Protein AF-0000000076593984 (afdb_homodimer)

Solvent-accessible surface area (backbone atoms only — not comparable to full-atom values): 38202 Å² total; per-residue (Å²): 115,78,57,48,84,69,47,50,70,68,59,48,50,52,48,49,23,28,34,45,28,60,32,57,23,30,45,79,51,40,53,51,47,45,52,46,31,72,72,58,31,49,60,55,39,48,52,32,52,76,66,70,64,46,56,69,68,34,42,48,38,25,59,41,23,57,89,76,55,51,16,61,59,53,50,51,53,29,53,76,67,64,29,46,78,45,33,80,62,38,84,51,34,44,58,80,31,41,48,50,28,47,54,34,36,75,72,65,40,82,89,31,33,37,78,65,30,33,38,37,32,47,73,52,54,56,26,66,51,40,70,44,23,35,16,40,37,26,27,53,86,44,52,73,67,37,27,52,51,26,18,48,41,19,20,49,38,14,64,72,66,27,17,37,30,28,51,45,37,55,32,17,14,37,25,18,48,50,18,7,49,74,51,72,23,39,32,38,32,47,37,40,20,4,73,78,48,60,64,48,67,91,38,41,66,56,52,50,53,35,18,71,61,9,28,30,31,9,60,37,51,75,74,38,69,73,39,70,61,37,46,60,56,41,28,48,55,43,28,39,36,14,62,29,36,37,35,49,26,17,28,78,81,38,69,34,45,52,24,44,52,45,16,46,74,63,70,30,55,28,32,19,23,57,26,42,67,88,39,68,46,22,46,23,25,49,48,33,36,56,74,62,64,18,46,61,39,76,52,57,68,54,54,52,47,72,70,47,62,93,79,62,75,72,73,79,68,74,71,66,82,77,51,88,62,71,78,43,53,69,66,52,44,41,48,50,37,52,28,69,75,40,80,52,38,44,59,67,53,47,10,46,71,48,24,38,33,51,70,55,41,63,59,43,49,58,53,36,32,74,71,54,48,31,45,80,53,99,72,24,38,21,51,48,131,116,78,58,49,83,69,46,49,70,66,59,48,52,53,49,48,22,30,33,45,28,60,31,57,24,29,43,80,50,39,54,50,46,47,52,46,30,72,73,58,33,50,61,54,38,48,52,30,50,77,66,70,64,47,55,68,68,34,41,48,36,24,59,40,24,59,87,77,54,51,16,60,60,52,50,52,53,29,53,75,68,64,31,46,80,46,32,80,62,39,84,51,33,44,59,80,31,41,46,52,28,46,53,34,35,74,72,64,39,82,87,32,34,38,78,65,30,33,37,37,32,46,74,52,56,54,25,67,52,38,70,44,22,34,17,41,37,27,27,53,85,44,52,75,67,38,28,51,53,25,19,50,40,18,21,49,38,14,64,72,65,26,17,36,30,28,50,45,37,54,33,18,14,37,25,19,48,51,16,8,50,73,51,71,23,38,34,38,31,47,37,40,20,4,72,79,49,60,64,46,69,92,35,41,66,58,53,50,52,34,18,69,60,10,28,31,31,10,59,37,52,74,73,38,67,71,40,70,63,37,45,60,56,40,29,50,55,42,29,39,35,13,63,30,36,38,34,50,25,15,29,77,81,36,68,35,46,52,23,44,50,44,17,46,75,63,70,29,54,28,32,19,22,58,28,42,68,87,38,68,45,23,46,23,25,49,49,32,37,58,73,62,64,21,47,62,40,76,50,58,68,55,52,52,47,71,69,46,61,91,80,62,76,71,72,80,66,75,70,67,82,77,51,88,62,70,77,44,54,69,66,51,45,41,48,49,37,52,27,70,76,38,80,53,38,44,60,68,56,47,9,47,72,47,24,37,34,50,71,54,41,63,58,43,48,60,53,36,32,75,72,56,49,32,46,80,54,97,74,25,38,21,51,48,131

InterPro domains:
  IPR003488 DNA recombination-mediator protein A [PTHR43022] (57-384)
  IPR036388 Winged helix-like DNA-binding domain superfamily [G3DSA:1.10.10.10] (310-383)
  IPR041614 DprA, winged helix domain [PF17782] (322-380)
  IPR057666 Smf/DprA, SLOG domain [PF02481] (86-307)
  IPR057666 Smf/DprA, SLOG domain [TIGR00732] (78-306)

Sequence (770 aa):
MTRWTVMGEKAKRELLAARAFLAAVAEPPAPALAGFVAERGPCRAVGLIQREKAPPDVAAEVEARRWHVSGEQLLAAAESAGVRLVVPEDPEWPRGAFDGLSGARSIDLPGMAEPIALWVRGKAVLSEAAEQAVAVVGARAASGYGEHVAAEFGHELATAGFTVVSGAAYGIDGAAHRGALAAGGLTVAFLACGVDVDYPAGHGRLLRVIADQGVVVSEYPLGTPPRKHRFLVRNRLIASVGQATVVVEASARSGAANTANTADALGRPVLAVPGPVTSKNSVGCHGMVRSGQAVLVTRTQEVLEALSPLGALPAVEIPAQHRRTDGLHPDARRLHDALTGTDCASADELARDSGLPLGKVRALLPELELAGFVTRSEGGWSATEMTRWTVMGEKAKRELLAARAFLAAVAEPPAPALAGFVAERGPCRAVGLIQREKAPPDVAAEVEARRWHVSGEQLLAAAESAGVRLVVPEDPEWPRGAFDGLSGARSIDLPGMAEPIALWVRGKAVLSEAAEQAVAVVGARAASGYGEHVAAEFGHELATAGFTVVSGAAYGIDGAAHRGALAAGGLTVAFLACGVDVDYPAGHGRLLRVIADQGVVVSEYPLGTPPRKHRFLVRNRLIASVGQATVVVEASARSGAANTANTADALGRPVLAVPGPVTSKNSVGCHGMVRSGQAVLVTRTQEVLEALSPLGALPAVEIPAQHRRTDGLHPDARRLHDALTGTDCASADELARDSGLPLGKVRALLPELELAGFVTRSEGGWSATE

Organism: Saccharopolyspora spinosa (NCBI:txid60894)

Foldseek 3Di:
DVDVVVDDPVRVLLLQLLLQQLLAQFDPPLLLSLVVCVVQNRNVSLVCQLVVNRDPSNCVGRVVCNVPDTSNVLQVVCVVVQKHKAAPVHPLDQCQLLVLLCVCSVVPPPLRHGFGIKIKFADDRNNQLLVFAAEEDFDLPEDPVLLVQLLQLLQVCQLVVHEYEYACHHTNRVSSLNSVVVNLGAYEHEYLFALQDDPPPVCPVVSVSNRHSYMYMYSYTHPGDHDPVSLLSSLLSSLSSHLEYEYRWYALDDSSLSNLVNNLVSVHAYAYEADDPPDRRRHNRVVCVVVVSHHYDHHNLVVVVSNDPDPDDRPDDPPDPDDLCNPPDPLLVLLLVLQAVDAFDALVRSCVSSVHDSVVSVVNQVVCVVSPQWDADPRHIHGHD/DVDVVVDDPVRVLLLQLLLQQLLAQFDPPLLLSLVVCVVQNRNVSLVCQLVVNDDPSNCVGRVVCNVPDTSNVLQVVCVVVQKHKAAPVDPLDQCQLLVLLCVCSVVPPPLRHGFGIKIKFADDRNNVLLVFAAEEDFDLPEDPVLLVQLLQLLQVCQLVPHEYEYACHHTNRVSSLNSVVVNLGAYEHEYLFALQDDPPPVCPVVSVSNRHSYMYMYSYGHPGDHDPVSLLSSLLSSLSSHLEYEYRWYALDDSSLSSLVNNLVSVHAYAYEADDPPDRRRHNSVVCVVVVSHHYDHHNLVVVQSNDPDPDDRPDDPPDPDDLCNPPDPLLVLLLVLQAVDAFDALVRSCVSSVHDSVVSVVNQVVCVVSPQWDADPRHIHGHD

Structure (mmCIF, N/CA/C/O backbone):
data_AF-0000000076593984-model_v1
#
loop_
_entity.id
_entity.type
_entity.pdbx_description
1 polymer 'DNA processing protein'
#
loop_
_atom_site.group_PDB
_atom_site.id
_atom_site.type_symbol
_atom_site.label_atom_id
_atom_site.label_alt_id
_atom_site.label_comp_id
_atom_site.label_asym_id
_atom_site.label_entity_id
_atom_site.label_seq_id
_atom_site.pdbx_PDB_ins_code
_atom_site.Cartn_x
_atom_site.Cartn_y
_atom_site.Cartn_z
_atom_site.occupancy
_atom_site.B_iso_or_equiv
_atom_site.auth_seq_id
_atom_site.auth_comp_id
_atom_site.auth_asym_id
_atom_site.auth_atom_id
_atom_site.pdbx_PDB_model_num
ATOM 1 N N . MET A 1 1 ? -17.953 24.578 32.094 1 43.5 1 MET A N 1
ATOM 2 C CA . MET A 1 1 ? -18.719 24.766 30.859 1 43.5 1 MET A CA 1
ATOM 3 C C . MET A 1 1 ? -19.953 25.609 31.109 1 43.5 1 MET A C 1
ATOM 5 O O . MET A 1 1 ? -20.484 26.234 30.188 1 43.5 1 MET A O 1
ATOM 9 N N . THR A 1 2 ? -20.453 25.391 32.344 1 53.94 2 THR A N 1
ATOM 10 C CA . THR A 1 2 ? -21.703 26 32.812 1 53.94 2 THR A CA 1
ATOM 11 C C . THR A 1 2 ? -21.562 27.516 32.875 1 53.94 2 THR A C 1
ATOM 13 O O . THR A 1 2 ? -22.562 28.234 32.875 1 53.94 2 THR A O 1
ATOM 16 N N . ARG A 1 3 ? -20.141 27.969 32.781 1 70.12 3 ARG A N 1
ATOM 17 C CA . ARG A 1 3 ? -19.891 29.328 33.25 1 70.12 3 ARG A CA 1
ATOM 18 C C . ARG A 1 3 ? -20.016 30.328 32.125 1 70.12 3 ARG A C 1
ATOM 20 O O . ARG A 1 3 ? -20.422 31.469 32.344 1 70.12 3 ARG A O 1
ATOM 27 N N . TRP A 1 4 ? -19.969 29.938 30.828 1 86.19 4 TRP A N 1
ATOM 28 C CA . TRP A 1 4 ? -19.953 30.891 29.734 1 86.19 4 TRP A CA 1
ATOM 29 C C . TRP A 1 4 ? -21.359 31.453 29.484 1 86.19 4 TRP A C 1
ATOM 31 O O . TRP A 1 4 ? -21.516 32.656 29.297 1 86.19 4 TRP A O 1
ATOM 41 N N . THR A 1 5 ? -22.25 30.609 29.5 1 85.19 5 THR A N 1
ATOM 42 C CA . THR A 1 5 ? -23.609 31 29.188 1 85.19 5 THR A CA 1
ATOM 43 C C . THR A 1 5 ? -24.156 31.969 30.25 1 85.19 5 THR A C 1
ATOM 45 O O . THR A 1 5 ? -25.031 32.781 29.953 1 85.19 5 THR A O 1
ATOM 48 N N . VAL A 1 6 ? -23.562 31.859 31.422 1 87.94 6 VAL A N 1
ATOM 49 C CA . VAL A 1 6 ? -24.094 32.688 32.531 1 87.94 6 VAL A CA 1
ATOM 50 C C . VAL A 1 6 ? -23.188 33.875 32.75 1 87.94 6 VAL A C 1
ATOM 52 O O . VAL A 1 6 ? -23.516 34.781 33.562 1 87.94 6 VAL A O 1
ATOM 55 N N . MET A 1 7 ? -22.172 33.875 32.094 1 90.75 7 MET A N 1
ATOM 56 C CA . MET A 1 7 ? -21.203 34.969 32.25 1 90.75 7 MET A CA 1
ATOM 57 C C . MET A 1 7 ? -21.734 36.281 31.672 1 90.75 7 MET A C 1
ATOM 59 O O . MET A 1 7 ? -22.328 36.281 30.578 1 90.75 7 MET A O 1
ATOM 63 N N . GLY A 1 8 ? -21.578 37.344 32.375 1 91.38 8 GLY A N 1
ATOM 64 C CA . GLY A 1 8 ? -21.984 38.656 31.875 1 91.38 8 GLY A CA 1
ATOM 65 C C . GLY A 1 8 ? -21.188 39.125 30.672 1 91.38 8 GLY A C 1
ATOM 66 O O . GLY A 1 8 ? -20.094 38.625 30.406 1 91.38 8 GLY A O 1
ATOM 67 N N . GLU A 1 9 ? -21.797 40.031 29.969 1 92.62 9 GLU A N 1
ATOM 68 C CA . GLU A 1 9 ? -21.188 40.5 28.734 1 92.62 9 GLU A CA 1
ATOM 69 C C . GLU A 1 9 ? -19.844 41.156 29 1 92.62 9 GLU A C 1
ATOM 71 O O . GLU A 1 9 ? -18.906 41 28.219 1 92.62 9 GLU A O 1
ATOM 76 N N . LYS A 1 10 ? -19.75 41.906 30.062 1 93.44 10 LYS A N 1
ATOM 77 C CA . LYS A 1 10 ? -18.5 42.562 30.406 1 93.44 10 LYS A CA 1
ATOM 78 C C . LYS A 1 10 ? -17.422 41.531 30.734 1 93.44 10 LYS A C 1
ATOM 80 O O . LYS A 1 10 ? -16.266 41.688 30.328 1 93.44 10 LYS A O 1
ATOM 85 N N . ALA A 1 11 ? -17.766 40.594 31.484 1 93.62 11 ALA A N 1
ATOM 86 C CA . ALA A 1 11 ? -16.828 39.531 31.875 1 93.62 11 ALA A CA 1
ATOM 87 C C . ALA A 1 11 ? -16.375 38.75 30.656 1 93.62 11 ALA A C 1
ATOM 89 O O . ALA A 1 11 ? -15.203 38.344 30.562 1 93.62 11 ALA A O 1
ATOM 90 N N . LYS A 1 12 ? -17.312 38.5 29.812 1 95.19 12 LYS A N 1
ATOM 91 C CA . LYS A 1 12 ? -16.984 37.781 28.578 1 95.19 12 LYS A CA 1
ATOM 92 C C . LYS A 1 12 ? -15.984 38.594 27.734 1 95.19 12 LYS A C 1
ATOM 94 O O . LYS A 1 12 ? -15.031 38.031 27.188 1 95.19 12 LYS A O 1
ATOM 99 N N . ARG A 1 13 ? -16.203 39.812 27.625 1 95.19 13 ARG A N 1
ATOM 100 C CA . ARG A 1 13 ? -15.328 40.688 26.844 1 95.19 13 ARG A CA 1
ATOM 101 C C . ARG A 1 13 ? -13.914 40.719 27.422 1 95.19 13 ARG A C 1
ATOM 103 O O . ARG A 1 13 ? -12.93 40.688 26.688 1 95.19 13 ARG A O 1
ATOM 110 N N . GLU A 1 14 ? -13.859 40.812 28.75 1 95.69 14 GLU A N 1
ATOM 111 C CA . GLU A 1 14 ? -12.562 40.781 29.422 1 95.69 14 GLU A CA 1
ATOM 112 C C . GLU A 1 14 ? -11.82 39.5 29.172 1 95.69 14 GLU A C 1
ATOM 114 O O . GLU A 1 14 ? -10.609 39.5 28.906 1 95.69 14 GLU A O 1
ATOM 119 N N . LEU A 1 15 ? -12.555 38.438 29.266 1 97.12 15 LEU A N 1
ATOM 120 C CA . LEU A 1 15 ? -11.977 37.125 29.031 1 97.12 15 LEU A CA 1
ATOM 121 C C . LEU A 1 15 ? -11.492 37 27.578 1 97.12 15 LEU A C 1
ATOM 123 O O . LEU A 1 15 ? -10.391 36.5 27.328 1 97.12 15 LEU A O 1
ATOM 127 N N . LEU A 1 16 ? -12.305 37.5 26.672 1 98.06 16 LEU A N 1
ATOM 128 C CA . LEU A 1 16 ? -11.953 37.438 25.25 1 98.06 16 LEU A CA 1
ATOM 129 C C . LEU A 1 16 ? -10.719 38.281 24.969 1 98.06 16 LEU A C 1
ATOM 131 O O . LEU A 1 16 ? -9.852 37.875 24.188 1 98.06 16 LEU A O 1
ATOM 135 N N . ALA A 1 17 ? -10.641 39.375 25.547 1 97.88 17 ALA A N 1
ATOM 136 C CA . ALA A 1 17 ? -9.477 40.25 25.375 1 97.88 17 ALA A CA 1
ATOM 137 C C . ALA A 1 17 ? -8.219 39.594 25.922 1 97.88 17 ALA A C 1
ATOM 139 O O . ALA A 1 17 ? -7.145 39.688 25.312 1 97.88 17 ALA A O 1
ATOM 140 N N . ALA A 1 18 ? -8.375 38.969 27.078 1 98.19 18 ALA A N 1
ATOM 141 C CA . ALA A 1 18 ? -7.246 38.25 27.656 1 98.19 18 ALA A CA 1
ATOM 142 C C . ALA A 1 18 ? -6.762 37.156 26.734 1 98.19 18 ALA A C 1
ATOM 144 O O . ALA A 1 18 ? -5.559 37.031 26.484 1 98.19 18 ALA A O 1
ATOM 145 N N . ARG A 1 19 ? -7.664 36.375 26.234 1 98.38 19 ARG A N 1
ATOM 146 C CA . ARG A 1 19 ? -7.34 35.281 25.344 1 98.38 19 ARG A CA 1
ATOM 147 C C . ARG A 1 19 ? -6.742 35.781 24.047 1 98.38 19 ARG A C 1
ATOM 149 O O . ARG A 1 19 ? -5.828 35.156 23.484 1 98.38 19 ARG A O 1
ATOM 156 N N . ALA A 1 20 ? -7.293 36.844 23.5 1 98.5 20 ALA A N 1
ATOM 157 C CA . ALA A 1 20 ? -6.742 37.438 22.297 1 98.5 20 ALA A CA 1
ATOM 158 C C . ALA A 1 20 ? -5.281 37.844 22.5 1 98.5 20 ALA A C 1
ATOM 160 O O . ALA A 1 20 ? -4.434 37.562 21.641 1 98.5 20 ALA A O 1
ATOM 161 N N . PHE A 1 21 ? -5.035 38.469 23.656 1 98.31 21 PHE A N 1
ATOM 162 C CA . PHE A 1 21 ? -3.668 38.844 24 1 98.31 21 PHE A CA 1
ATOM 163 C C . PHE A 1 21 ? -2.779 37.594 24.094 1 98.31 21 PHE A C 1
ATOM 165 O O . PHE A 1 21 ? -1.706 37.562 23.484 1 98.31 21 PHE A O 1
ATOM 172 N N . LEU A 1 22 ? -3.227 36.625 24.766 1 98.25 22 LEU A N 1
ATOM 173 C CA . LEU A 1 22 ? -2.436 35.406 25.031 1 98.25 22 LEU A CA 1
ATOM 174 C C . LEU A 1 22 ? -2.164 34.656 23.75 1 98.25 22 LEU A C 1
ATOM 176 O O . LEU A 1 22 ? -1.085 34.062 23.578 1 98.25 22 LEU A O 1
ATOM 180 N N . ALA A 1 23 ? -3.117 34.625 22.812 1 97.31 23 ALA A N 1
ATOM 181 C CA . ALA A 1 23 ? -2.971 33.906 21.547 1 97.31 23 ALA A CA 1
ATOM 182 C C . ALA A 1 23 ? -1.978 34.625 20.641 1 97.31 23 ALA A C 1
ATOM 184 O O . ALA A 1 23 ? -1.388 34 19.75 1 97.31 23 ALA A O 1
ATOM 185 N N . ALA A 1 24 ? -1.741 35.875 20.859 1 97.5 24 ALA A N 1
ATOM 186 C CA . ALA A 1 24 ? -0.922 36.688 19.953 1 97.5 24 ALA A CA 1
ATOM 187 C C . ALA A 1 24 ? 0.476 36.906 20.516 1 97.5 24 ALA A C 1
ATOM 189 O O . ALA A 1 24 ? 1.432 37.125 19.766 1 97.5 24 ALA A O 1
ATOM 190 N N . VAL A 1 25 ? 0.574 36.812 21.828 1 97.06 25 VAL A N 1
ATOM 191 C CA . VAL A 1 25 ? 1.794 37.281 22.484 1 97.06 25 VAL A CA 1
ATOM 192 C C . VAL A 1 25 ? 2.895 36.219 22.312 1 97.06 25 VAL A C 1
ATOM 194 O O . VAL A 1 25 ? 4.082 36.562 22.406 1 97.06 25 VAL A O 1
ATOM 197 N N . ALA A 1 26 ? 2.529 35.031 22.078 1 95.94 26 ALA A N 1
ATOM 198 C CA . ALA A 1 26 ? 3.5 33.969 21.875 1 95.94 26 ALA A CA 1
ATOM 199 C C . ALA A 1 26 ? 3.297 33.281 20.531 1 95.94 26 ALA A C 1
ATOM 201 O O . ALA A 1 26 ? 2.17 33.188 20.031 1 95.94 26 ALA A O 1
ATOM 202 N N . GLU A 1 27 ? 4.406 32.844 19.969 1 94.94 27 GLU A N 1
ATOM 203 C CA . GLU A 1 27 ? 4.328 32.031 18.75 1 94.94 27 GLU A CA 1
ATOM 204 C C . GLU A 1 27 ? 3.84 30.609 19.047 1 94.94 27 GLU A C 1
ATOM 206 O O . GLU A 1 27 ? 4.418 29.922 19.891 1 94.94 27 GLU A O 1
ATOM 211 N N . PRO A 1 28 ? 2.699 30.203 18.422 1 94.5 28 PRO A N 1
ATOM 212 C CA . PRO A 1 28 ? 2.271 28.828 18.609 1 94.5 28 PRO A CA 1
ATOM 213 C C . PRO A 1 28 ? 3.367 27.812 18.266 1 94.5 28 PRO A C 1
ATOM 215 O O . PRO A 1 28 ? 4.215 28.078 17.406 1 94.5 28 PRO A O 1
ATOM 218 N N . PRO A 1 29 ? 3.221 26.609 19.031 1 92.81 29 PRO A N 1
ATOM 219 C CA . PRO A 1 29 ? 2.203 26.141 19.969 1 92.81 29 PRO A CA 1
ATOM 220 C C . PRO A 1 29 ? 2.408 26.672 21.391 1 92.81 29 PRO A C 1
ATOM 222 O O . PRO A 1 29 ? 1.487 26.641 22.203 1 92.81 29 PRO A O 1
ATOM 225 N N . ALA A 1 30 ? 3.471 27.188 21.734 1 93.38 30 ALA A N 1
ATOM 226 C CA . ALA A 1 30 ? 3.834 27.812 23.016 1 93.38 30 ALA A CA 1
ATOM 227 C C . ALA A 1 30 ? 3.377 26.969 24.188 1 93.38 30 ALA A C 1
ATOM 229 O O . ALA A 1 30 ? 2.484 27.375 24.938 1 93.38 30 ALA A O 1
ATOM 230 N N . PRO A 1 31 ? 3.984 25.844 24.422 1 94.56 31 PRO A N 1
ATOM 231 C CA . PRO A 1 31 ? 3.535 24.891 25.453 1 94.56 31 PRO A CA 1
ATOM 232 C C . PRO A 1 31 ? 3.625 25.469 26.859 1 94.56 31 PRO A C 1
ATOM 234 O O . PRO A 1 31 ? 2.768 25.188 27.703 1 94.56 31 PRO A O 1
ATOM 237 N N . ALA A 1 32 ? 4.637 26.266 27.156 1 94.69 32 ALA A N 1
ATOM 238 C CA . ALA A 1 32 ? 4.77 26.844 28.484 1 94.69 32 ALA A CA 1
ATOM 239 C C . ALA A 1 32 ? 3.609 27.781 28.781 1 94.69 32 ALA A C 1
ATOM 241 O O . ALA A 1 32 ? 3.018 27.719 29.875 1 94.69 32 ALA A O 1
ATOM 242 N N . LEU A 1 33 ? 3.334 28.578 27.844 1 96.81 33 LEU A N 1
ATOM 243 C CA . LEU A 1 33 ? 2.232 29.516 28.016 1 96.81 33 LEU A CA 1
ATOM 244 C C . LEU A 1 33 ? 0.907 28.781 28.172 1 96.81 33 LEU A C 1
ATOM 246 O O . LEU A 1 33 ? 0.098 29.109 29.047 1 96.81 33 LEU A O 1
ATOM 250 N N . ALA A 1 34 ? 0.678 27.812 27.312 1 96 34 ALA A N 1
ATOM 251 C CA . ALA A 1 34 ? -0.556 27.031 27.375 1 96 34 ALA A CA 1
ATOM 252 C C . ALA A 1 34 ? -0.734 26.406 28.75 1 96 34 ALA A C 1
ATOM 254 O O . ALA A 1 34 ? -1.823 26.453 29.328 1 96 34 ALA A O 1
ATOM 255 N N . GLY A 1 35 ? 0.347 25.812 29.234 1 94.5 35 GLY A N 1
ATOM 256 C CA . GLY A 1 35 ? 0.298 25.234 30.562 1 94.5 35 GLY A CA 1
ATOM 257 C C . GLY A 1 35 ? 0.031 26.266 31.656 1 94.5 35 GLY A C 1
ATOM 258 O O . GLY A 1 35 ? -0.74 26 32.562 1 94.5 35 GLY A O 1
ATOM 259 N N . PHE A 1 36 ? 0.622 27.406 31.516 1 96.56 36 PHE A N 1
ATOM 260 C CA . PHE A 1 36 ? 0.478 28.484 32.5 1 96.56 36 PHE A CA 1
ATOM 261 C C . PHE A 1 36 ? -0.961 28.984 32.531 1 96.56 36 PHE A C 1
ATOM 263 O O . PHE A 1 36 ? -1.514 29.203 33.594 1 96.56 36 PHE A O 1
ATOM 270 N N . VAL A 1 37 ? -1.546 29.109 31.391 1 96.81 37 VAL A N 1
ATOM 271 C CA . VAL A 1 37 ? -2.93 29.562 31.281 1 96.81 37 VAL A CA 1
ATOM 272 C C . VAL A 1 37 ? -3.863 28.531 31.891 1 96.81 37 VAL A C 1
ATOM 274 O O . VAL A 1 37 ? -4.832 28.875 32.562 1 96.81 37 VAL A O 1
ATOM 277 N N . ALA A 1 38 ? -3.568 27.297 31.609 1 93.94 38 ALA A N 1
ATOM 278 C CA . ALA A 1 38 ? -4.383 26.219 32.156 1 93.94 38 ALA A CA 1
ATOM 279 C C . ALA A 1 38 ? -4.336 26.234 33.688 1 93.94 38 ALA A C 1
ATOM 281 O O . ALA A 1 38 ? -5.336 25.922 34.344 1 93.94 38 ALA A O 1
ATOM 282 N N . GLU A 1 39 ? -3.258 26.625 34.219 1 94.62 39 GLU A N 1
ATOM 283 C CA . GLU A 1 39 ? -3.043 26.594 35.656 1 94.62 39 GLU A CA 1
ATOM 284 C C . GLU A 1 39 ? -3.623 27.828 36.344 1 94.62 39 GLU A C 1
ATOM 286 O O . GLU A 1 39 ? -4.266 27.734 37.375 1 94.62 39 GLU A O 1
ATOM 291 N N . ARG A 1 40 ? -3.428 29 35.75 1 96.75 40 ARG A N 1
ATOM 292 C CA . ARG A 1 40 ? -3.707 30.266 36.438 1 96.75 40 ARG A CA 1
ATOM 293 C C . ARG A 1 40 ? -4.992 30.891 35.906 1 96.75 40 ARG A C 1
ATOM 295 O O . ARG A 1 40 ? -5.555 31.781 36.562 1 96.75 40 ARG A O 1
ATOM 302 N N . GLY A 1 41 ? -5.367 30.453 34.75 1 96.62 41 GLY A N 1
ATOM 303 C CA . GLY A 1 41 ? -6.449 31.141 34.062 1 96.62 41 GLY A CA 1
ATOM 304 C C . GLY A 1 41 ? -5.969 32.25 33.156 1 96.62 41 GLY A C 1
ATOM 305 O O . GLY A 1 41 ? -4.883 32.812 33.344 1 96.62 41 GLY A O 1
ATOM 306 N N . PRO A 1 42 ? -6.773 32.625 32.25 1 97.56 42 PRO A N 1
ATOM 307 C CA . PRO A 1 42 ? -6.332 33.562 31.203 1 97.56 42 PRO A CA 1
ATOM 308 C C . PRO A 1 42 ? -6.121 34.969 31.75 1 97.56 42 PRO A C 1
ATOM 310 O O . PRO A 1 42 ? -5.082 35.594 31.5 1 97.56 42 PRO A O 1
ATOM 313 N N . CYS A 1 43 ? -7.059 35.531 32.531 1 97.19 43 CYS A N 1
ATOM 314 C CA . CYS A 1 43 ? -6.969 36.906 33 1 97.19 43 CYS A CA 1
ATOM 315 C C . CYS A 1 43 ? -5.797 37.062 33.969 1 97.19 43 CYS A C 1
ATOM 317 O O . CYS A 1 43 ? -5.023 38.031 33.844 1 97.19 43 CYS A O 1
ATOM 319 N N . ARG A 1 44 ? -5.68 36.125 34.812 1 97.44 44 ARG A N 1
ATOM 320 C CA . ARG A 1 44 ? -4.566 36.188 35.75 1 97.44 44 ARG A CA 1
ATOM 321 C C . ARG A 1 44 ? -3.232 36.062 35.031 1 97.44 44 ARG A C 1
ATOM 323 O O . ARG A 1 44 ? -2.26 36.719 35.406 1 97.44 44 ARG A O 1
ATOM 330 N N . ALA A 1 45 ? -3.162 35.156 34.125 1 98 45 ALA A N 1
ATOM 331 C CA . ALA A 1 45 ? -1.938 34.969 33.344 1 98 45 ALA A CA 1
ATOM 332 C C . ALA A 1 45 ? -1.511 36.281 32.656 1 98 45 ALA A C 1
ATOM 334 O O . ALA A 1 45 ? -0.331 36.656 32.688 1 98 45 ALA A O 1
ATOM 335 N N . VAL A 1 46 ? -2.48 37 32.062 1 98 46 VAL A N 1
ATOM 336 C CA . VAL A 1 46 ? -2.189 38.281 31.406 1 98 46 VAL A CA 1
ATOM 337 C C . VAL A 1 46 ? -1.583 39.25 32.438 1 98 46 VAL A C 1
ATOM 339 O O . VAL A 1 46 ? -0.577 39.906 32.125 1 98 46 VAL A O 1
ATOM 342 N N . GLY A 1 47 ? -2.225 39.312 33.531 1 97.31 47 GLY A N 1
ATOM 343 C CA . GLY A 1 47 ? -1.724 40.219 34.562 1 97.31 47 GLY A CA 1
ATOM 344 C C . GLY A 1 47 ? -0.293 39.906 34.969 1 97.31 47 GLY A C 1
ATOM 345 O O . GLY A 1 47 ? 0.534 40.812 35.094 1 97.31 47 GLY A O 1
ATOM 346 N N . LEU A 1 48 ? -0.003 38.656 35.156 1 97.44 48 LEU A N 1
ATOM 347 C CA . LEU A 1 48 ? 1.329 38.219 35.594 1 97.44 48 LEU A CA 1
ATOM 348 C C . LEU A 1 48 ? 2.354 38.469 34.469 1 97.44 48 LEU A C 1
ATOM 350 O O . LEU A 1 48 ? 3.492 38.844 34.75 1 97.44 48 LEU A O 1
ATOM 354 N N . ILE A 1 49 ? 1.966 38.281 33.281 1 97.06 49 ILE A N 1
ATOM 355 C CA . ILE A 1 49 ? 2.857 38.5 32.125 1 97.06 49 ILE A CA 1
ATOM 356 C C . ILE A 1 49 ? 3.162 40 32 1 97.06 49 ILE A C 1
ATOM 358 O O . ILE A 1 49 ? 4.316 40.406 31.844 1 97.06 49 ILE A O 1
ATOM 362 N N . GLN A 1 50 ? 2.15 40.844 32.156 1 95.19 50 GLN A N 1
ATOM 363 C CA . GLN A 1 50 ? 2.303 42.281 32 1 95.19 50 GLN A CA 1
ATOM 364 C C . GLN A 1 50 ? 3.131 42.875 33.156 1 95.19 50 GLN A C 1
ATOM 366 O O . GLN A 1 50 ? 3.83 43.844 32.969 1 95.19 50 GLN A O 1
ATOM 371 N N . ARG A 1 51 ? 3.111 42.156 34.219 1 95.88 51 ARG A N 1
ATOM 372 C CA . ARG A 1 51 ? 3.885 42.625 35.375 1 95.88 51 ARG A CA 1
ATOM 373 C C . ARG A 1 51 ? 5.262 41.969 35.406 1 95.88 51 ARG A C 1
ATOM 375 O O . ARG A 1 51 ? 6.023 42.156 36.344 1 95.88 51 ARG A O 1
ATOM 382 N N . GLU A 1 52 ? 5.527 41.156 34.469 1 95.69 52 GLU A N 1
ATOM 383 C CA . GLU A 1 52 ? 6.801 40.469 34.344 1 95.69 52 GLU A CA 1
ATOM 384 C C . GLU A 1 52 ? 7.043 39.531 35.5 1 95.69 52 GLU A C 1
ATOM 386 O O . GLU A 1 52 ? 8.156 39.438 36.031 1 95.69 52 GLU A O 1
ATOM 391 N N . LYS A 1 53 ? 5.988 38.812 35.875 1 96.31 53 LYS A N 1
ATOM 392 C CA . LYS A 1 53 ? 6.066 37.906 37 1 96.31 53 LYS A CA 1
ATOM 393 C C . LYS A 1 53 ? 5.793 36.469 36.531 1 96.31 53 LYS A C 1
ATOM 395 O O . LYS A 1 53 ? 5.602 35.562 37.375 1 96.31 53 LYS A O 1
ATOM 400 N N . ALA A 1 54 ? 5.691 36.281 35.281 1 96.44 54 ALA A N 1
ATOM 401 C CA . ALA A 1 54 ? 5.492 34.938 34.75 1 96.44 54 ALA A CA 1
ATOM 402 C C . ALA A 1 54 ? 6.75 34.094 34.938 1 96.44 54 ALA A C 1
ATOM 404 O O . ALA A 1 54 ? 7.855 34.625 35.031 1 96.44 54 ALA A O 1
ATOM 405 N N . PRO A 1 55 ? 6.641 32.812 35.062 1 96.56 55 PRO A N 1
ATOM 406 C CA . PRO A 1 55 ? 7.812 31.938 35.125 1 96.56 55 PRO A CA 1
ATOM 407 C C . PRO A 1 55 ? 8.75 32.094 33.938 1 96.56 55 PRO A C 1
ATOM 409 O O . PRO A 1 55 ? 8.312 32.531 32.844 1 96.56 55 PRO A O 1
ATOM 412 N N . PRO A 1 56 ? 9.953 31.656 34.062 1 95.38 56 PRO A N 1
ATOM 413 C CA . PRO A 1 56 ? 10.977 31.906 33.031 1 95.38 56 PRO A CA 1
ATOM 414 C C . PRO A 1 56 ? 10.617 31.281 31.688 1 95.38 56 PRO A C 1
ATOM 416 O O . PRO A 1 56 ? 10.859 31.875 30.641 1 95.38 56 PRO A O 1
ATOM 419 N N . ASP A 1 57 ? 10.086 30.125 31.75 1 94.38 57 ASP A N 1
ATOM 420 C CA . ASP A 1 57 ? 9.75 29.453 30.5 1 94.38 57 ASP A CA 1
ATOM 421 C C . ASP A 1 57 ? 8.648 30.203 29.75 1 94.38 57 ASP A C 1
ATOM 423 O O . ASP A 1 57 ? 8.68 30.312 28.531 1 94.38 57 ASP A O 1
ATOM 427 N N . VAL A 1 58 ? 7.719 30.688 30.469 1 96.38 58 VAL A N 1
ATOM 428 C CA . VAL A 1 58 ? 6.645 31.484 29.875 1 96.38 58 VAL A CA 1
ATOM 429 C C . VAL A 1 58 ? 7.195 32.812 29.406 1 96.38 58 VAL A C 1
ATOM 431 O O . VAL A 1 58 ? 6.887 33.25 28.297 1 96.38 58 VAL A O 1
ATOM 434 N N . ALA A 1 59 ? 7.98 33.438 30.234 1 95.88 59 ALA A N 1
ATOM 435 C CA . ALA A 1 59 ? 8.586 34.719 29.891 1 95.88 59 ALA A CA 1
ATOM 436 C C . ALA A 1 59 ? 9.352 34.625 28.562 1 95.88 59 ALA A C 1
ATOM 438 O O . ALA A 1 59 ? 9.289 35.562 27.734 1 95.88 59 ALA A O 1
ATOM 439 N N . ALA A 1 60 ? 10.023 33.562 28.422 1 93.06 60 ALA A N 1
ATOM 440 C CA . ALA A 1 60 ? 10.805 33.344 27.203 1 93.06 60 ALA A CA 1
ATOM 441 C C . ALA A 1 60 ? 9.906 33.312 25.969 1 93.06 60 ALA A C 1
ATOM 443 O O . ALA A 1 60 ? 10.297 33.781 24.891 1 93.06 60 ALA A O 1
ATOM 444 N N . GLU A 1 61 ? 8.688 32.781 26.078 1 94.25 61 GLU A N 1
ATOM 445 C CA . GLU A 1 61 ? 7.773 32.625 24.938 1 94.25 61 GLU A CA 1
ATOM 446 C C . GLU A 1 61 ? 7.094 33.969 24.609 1 94.25 61 GLU A C 1
ATOM 448 O O . GLU A 1 61 ? 6.703 34.188 23.469 1 94.25 61 GLU A O 1
ATOM 453 N N . VAL A 1 62 ? 7.004 34.938 25.562 1 96.38 62 VAL A N 1
ATOM 454 C CA . VAL A 1 62 ? 6.125 36.062 25.344 1 96.38 62 VAL A CA 1
ATOM 455 C C . VAL A 1 62 ? 6.957 37.344 25.234 1 96.38 62 VAL A C 1
ATOM 457 O O . VAL A 1 62 ? 6.449 38.406 24.844 1 96.38 62 VAL A O 1
ATOM 460 N N . GLU A 1 63 ? 8.195 37.312 25.562 1 93.31 63 GLU A N 1
ATOM 461 C CA . GLU A 1 63 ? 9.031 38.5 25.734 1 93.31 63 GLU A CA 1
ATOM 462 C C . GLU A 1 63 ? 9.062 39.344 24.469 1 93.31 63 GLU A C 1
ATOM 464 O O . GLU A 1 63 ? 9 40.562 24.516 1 93.31 63 GLU A O 1
ATOM 469 N N . ALA A 1 64 ? 9.125 38.719 23.344 1 91.19 64 ALA A N 1
ATOM 470 C CA . ALA A 1 64 ? 9.328 39.406 22.078 1 91.19 64 ALA A CA 1
ATOM 471 C C . ALA A 1 64 ? 8.117 40.281 21.719 1 91.19 64 ALA A C 1
ATOM 473 O O . ALA A 1 64 ? 8.25 41.281 21.016 1 91.19 64 ALA A O 1
ATOM 474 N N . ARG A 1 65 ? 6.926 39.906 22.297 1 93.88 65 ARG A N 1
ATOM 475 C CA . ARG A 1 65 ? 5.707 40.531 21.797 1 93.88 65 ARG A CA 1
ATOM 476 C C . ARG A 1 65 ? 4.918 41.156 22.938 1 93.88 65 ARG A C 1
ATOM 478 O O . ARG A 1 65 ? 3.959 41.906 22.688 1 93.88 65 ARG A O 1
ATOM 485 N N . ARG A 1 66 ? 5.289 40.969 24.125 1 93.19 66 ARG A N 1
ATOM 486 C CA . ARG A 1 66 ? 4.465 41.312 25.281 1 93.19 66 ARG A CA 1
ATOM 487 C C . ARG A 1 66 ? 4.059 42.781 25.266 1 93.19 66 ARG A C 1
ATOM 489 O O . ARG A 1 66 ? 2.953 43.125 25.688 1 93.19 66 ARG A O 1
ATOM 496 N N . TRP A 1 67 ? 4.906 43.625 24.672 1 92.75 67 TRP A N 1
ATOM 497 C CA . TRP A 1 67 ? 4.613 45.062 24.719 1 92.75 67 TRP A CA 1
ATOM 498 C C . TRP A 1 67 ? 4.012 45.531 23.391 1 92.75 67 TRP A C 1
ATOM 500 O O . TRP A 1 67 ? 3.754 46.719 23.203 1 92.75 67 TRP A O 1
ATOM 510 N N . HIS A 1 68 ? 3.818 44.688 22.516 1 93.62 68 HIS A N 1
ATOM 511 C CA . HIS A 1 68 ? 3.408 45.062 21.172 1 93.62 68 HIS A CA 1
ATOM 512 C C . HIS A 1 68 ? 2.039 44.5 20.828 1 93.62 68 HIS A C 1
ATOM 514 O O . HIS A 1 68 ? 1.599 44.562 19.672 1 93.62 68 HIS A O 1
ATOM 520 N N . VAL A 1 69 ? 1.424 43.844 21.797 1 96.06 69 VAL A N 1
ATOM 521 C CA . VAL A 1 69 ? 0.15 43.188 21.547 1 96.06 69 VAL A CA 1
ATOM 522 C C . VAL A 1 69 ? -0.926 43.75 22.469 1 96.06 69 VAL A C 1
ATOM 524 O O . VAL A 1 69 ? -0.689 43.938 23.656 1 96.06 69 VAL A O 1
ATOM 527 N N . SER A 1 70 ? -2.006 44.094 21.922 1 97.19 70 SER A N 1
ATOM 528 C CA . SER A 1 70 ? -3.18 44.5 22.688 1 97.19 70 SER A CA 1
ATOM 529 C C . SER A 1 70 ? -4.383 43.625 22.375 1 97.19 70 SER A C 1
ATOM 531 O O . SER A 1 70 ? -4.898 43.625 21.266 1 97.19 70 SER A O 1
ATOM 533 N N . GLY A 1 71 ? -4.848 42.938 23.375 1 97.88 71 GLY A N 1
ATOM 534 C CA . GLY A 1 71 ? -6.004 42.062 23.203 1 97.88 71 GLY A CA 1
ATOM 535 C C . GLY A 1 71 ? -7.246 42.812 22.75 1 97.88 71 GLY A C 1
ATOM 536 O O . GLY A 1 71 ? -7.977 42.344 21.875 1 97.88 71 GLY A O 1
ATOM 537 N N . GLU A 1 72 ? -7.434 43.969 23.281 1 97.38 72 GLU A N 1
ATOM 538 C CA . GLU A 1 72 ? -8.594 44.812 22.953 1 97.38 72 GLU A CA 1
ATOM 539 C C . GLU A 1 72 ? -8.555 45.25 21.484 1 97.38 72 GLU A C 1
ATOM 541 O O . GLU A 1 72 ? -9.57 45.219 20.797 1 97.38 72 GLU A O 1
ATOM 546 N N . GLN A 1 73 ? -7.422 45.625 21.094 1 97.69 73 GLN A N 1
ATOM 547 C CA . GLN A 1 73 ? -7.273 46.062 19.703 1 97.69 73 GLN A CA 1
ATOM 548 C C . GLN A 1 73 ? -7.477 44.906 18.734 1 97.69 73 GLN A C 1
ATOM 550 O O . GLN A 1 73 ? -8.086 45.062 17.672 1 97.69 73 GLN A O 1
ATOM 555 N N . LEU A 1 74 ? -6.918 43.75 19.094 1 98.12 74 LEU A N 1
ATOM 556 C CA . LEU A 1 74 ? -7.078 42.562 18.266 1 98.12 74 LEU A CA 1
ATOM 557 C C . LEU A 1 74 ? -8.547 42.188 18.141 1 98.12 74 LEU A C 1
ATOM 559 O O . LEU A 1 74 ? -9.031 41.875 17.047 1 98.12 74 LEU A O 1
ATOM 563 N N . LEU A 1 75 ? -9.273 42.25 19.219 1 97.75 75 LEU A N 1
ATOM 564 C CA . LEU A 1 75 ? -10.695 41.906 19.219 1 97.75 75 LEU A CA 1
ATOM 565 C C . LEU A 1 75 ? -11.5 42.875 18.375 1 97.75 75 LEU A C 1
ATOM 567 O O . LEU A 1 75 ? -12.391 42.469 17.625 1 97.75 75 LEU A O 1
ATOM 571 N N . ALA A 1 76 ? -11.172 44.125 18.531 1 97.25 76 ALA A N 1
ATOM 572 C CA . ALA A 1 76 ? -11.875 45.156 17.766 1 97.25 76 ALA A CA 1
ATOM 573 C C . ALA A 1 76 ? -11.648 44.969 16.266 1 97.25 76 ALA A C 1
ATOM 575 O O . ALA A 1 76 ? -12.586 45.062 15.477 1 97.25 76 ALA A O 1
ATOM 576 N N . ALA A 1 77 ? -10.445 44.688 15.93 1 97.31 77 ALA A N 1
ATOM 577 C CA . ALA A 1 77 ? -10.117 44.469 14.523 1 97.31 77 ALA A CA 1
ATOM 578 C C . ALA A 1 77 ? -10.859 43.25 13.984 1 97.31 77 ALA A C 1
ATOM 580 O O . ALA A 1 77 ? -11.352 43.25 12.859 1 97.31 77 ALA A O 1
ATOM 581 N N . ALA A 1 78 ? -10.898 42.219 14.742 1 97.62 78 ALA A N 1
ATOM 582 C CA . ALA A 1 78 ? -11.586 40.969 14.344 1 97.62 78 ALA A CA 1
ATOM 583 C C . ALA A 1 78 ? -13.078 41.219 14.133 1 97.62 78 ALA A C 1
ATOM 585 O O . ALA A 1 78 ? -13.648 40.812 13.117 1 97.62 78 ALA A O 1
ATOM 586 N N . GLU A 1 79 ? -13.664 41.906 15.086 1 95.62 79 GLU A N 1
ATOM 587 C CA . GLU A 1 79 ? -15.086 42.219 14.984 1 95.62 79 GLU A CA 1
ATOM 588 C C . GLU A 1 79 ? -15.391 43.031 13.719 1 95.62 79 GLU A C 1
ATOM 590 O O . GLU A 1 79 ? -16.375 42.75 13.023 1 95.62 79 GLU A O 1
ATOM 595 N N . SER A 1 80 ? -14.555 43.938 13.445 1 96.81 80 SER A N 1
ATOM 596 C CA . SER A 1 80 ? -14.727 44.781 12.258 1 96.81 80 SER A CA 1
ATOM 597 C C . SER A 1 80 ? -14.602 43.969 10.984 1 96.81 80 SER A C 1
ATOM 599 O O . SER A 1 80 ? -15.203 44.281 9.961 1 96.81 80 SER A O 1
ATOM 601 N N . ALA A 1 81 ? -13.859 42.906 11.055 1 96.62 81 ALA A N 1
ATOM 602 C CA . ALA A 1 81 ? -13.609 42.062 9.883 1 96.62 81 ALA A CA 1
ATOM 603 C C . ALA A 1 81 ? -14.594 40.906 9.812 1 96.62 81 ALA A C 1
ATOM 605 O O . ALA A 1 81 ? -14.508 40.062 8.922 1 96.62 81 ALA A O 1
ATOM 606 N N . GLY A 1 82 ? -15.469 40.812 10.727 1 95.94 82 GLY A N 1
ATOM 607 C CA . GLY A 1 82 ? -16.422 39.719 10.75 1 95.94 82 GLY A CA 1
ATOM 608 C C . GLY A 1 82 ? -15.82 38.406 11.219 1 95.94 82 GLY A C 1
ATOM 609 O O . GLY A 1 82 ? -16.25 37.344 10.805 1 95.94 82 GLY A O 1
ATOM 610 N N . VAL A 1 83 ? -14.758 38.469 11.938 1 98 83 VAL A N 1
ATOM 611 C CA . VAL A 1 83 ? -14.055 37.312 12.5 1 98 83 VAL A CA 1
ATOM 612 C C . VAL A 1 83 ? -14.367 37.219 13.992 1 98 83 VAL A C 1
ATOM 614 O O . VAL A 1 83 ? -14.398 38.219 14.703 1 98 83 VAL A O 1
ATOM 617 N N . ARG A 1 84 ? -14.664 36.094 14.469 1 97.56 84 ARG A N 1
ATOM 618 C CA . ARG A 1 84 ? -14.906 35.906 15.898 1 97.56 84 ARG A CA 1
ATOM 619 C C . ARG A 1 84 ? -13.766 35.125 16.547 1 97.56 84 ARG A C 1
ATOM 621 O O . ARG A 1 84 ? -13.078 34.344 15.883 1 97.56 84 ARG A O 1
ATOM 628 N N . LEU A 1 85 ? -13.57 35.312 17.828 1 98.25 85 LEU A N 1
ATOM 629 C CA . LEU A 1 85 ? -12.609 34.594 18.625 1 98.25 85 LEU A CA 1
ATOM 630 C C . LEU A 1 85 ? -13.297 33.469 19.422 1 98.25 85 LEU A C 1
ATOM 632 O O . LEU A 1 85 ? -14.211 33.75 20.203 1 98.25 85 LEU A O 1
ATOM 636 N N . VAL A 1 86 ? -12.93 32.281 19.125 1 98.06 86 VAL A N 1
ATOM 637 C CA . VAL A 1 86 ? -13.461 31.125 19.859 1 98.06 86 VAL A CA 1
ATOM 638 C C . VAL A 1 86 ? -12.445 30.672 20.906 1 98.06 86 VAL A C 1
ATOM 640 O O . VAL A 1 86 ? -11.266 30.484 20.609 1 98.06 86 VAL A O 1
ATOM 643 N N . VAL A 1 87 ? -12.938 30.547 22.141 1 98 87 VAL A N 1
ATOM 644 C CA . VAL A 1 87 ? -12.047 30.234 23.25 1 98 87 VAL A CA 1
ATOM 645 C C . VAL A 1 87 ? -12.531 28.984 23.984 1 98 87 VAL A C 1
ATOM 647 O O . VAL A 1 87 ? -13.68 28.562 23.812 1 98 87 VAL A O 1
ATOM 650 N N . PRO A 1 88 ? -11.656 28.391 24.766 1 96.69 88 PRO A N 1
ATOM 651 C CA . PRO A 1 88 ? -11.992 27.125 25.422 1 96.69 88 PRO A CA 1
ATOM 652 C C . PRO A 1 88 ? -13.219 27.25 26.328 1 96.69 88 PRO A C 1
ATOM 654 O O . PRO A 1 88 ? -13.898 26.25 26.594 1 96.69 88 PRO A O 1
ATOM 657 N N . GLU A 1 89 ? -13.492 28.438 26.828 1 95.12 89 GLU A N 1
ATOM 658 C CA . GLU A 1 89 ? -14.633 28.656 27.703 1 95.12 89 GLU A CA 1
ATOM 659 C C . GLU A 1 89 ? -15.938 28.703 26.922 1 95.12 89 GLU A C 1
ATOM 661 O O . GLU A 1 89 ? -17.016 28.578 27.5 1 95.12 89 GLU A O 1
ATOM 666 N N . ASP A 1 90 ? -15.852 28.891 25.609 1 94.88 90 ASP A N 1
ATOM 667 C CA . ASP A 1 90 ? -16.984 29 24.688 1 94.88 90 ASP A CA 1
ATOM 668 C C . ASP A 1 90 ? -17.5 27.609 24.297 1 94.88 90 ASP A C 1
ATOM 670 O O . ASP A 1 90 ? -16.719 26.719 23.984 1 94.88 90 ASP A O 1
ATOM 674 N N . PRO A 1 91 ? -18.859 27.344 24.328 1 95.12 91 PRO A N 1
ATOM 675 C CA . PRO A 1 91 ? -19.391 26.062 23.891 1 95.12 91 PRO A CA 1
ATOM 676 C C . PRO A 1 91 ? -19.031 25.75 22.438 1 95.12 91 PRO A C 1
ATOM 678 O O . PRO A 1 91 ? -19.062 24.578 22.031 1 95.12 91 PRO A O 1
ATOM 681 N N . GLU A 1 92 ? -18.703 26.719 21.672 1 96.62 92 GLU A N 1
ATOM 682 C CA . GLU A 1 92 ? -18.297 26.531 20.281 1 96.62 92 GLU A CA 1
ATOM 683 C C . GLU A 1 92 ? -16.906 25.906 20.203 1 96.62 92 GLU A C 1
ATOM 685 O O . GLU A 1 92 ? -16.516 25.406 19.141 1 96.62 92 GLU A O 1
ATOM 690 N N . TRP A 1 93 ? -16.219 25.859 21.328 1 97.75 93 TRP A N 1
ATOM 691 C CA . TRP A 1 93 ? -14.883 25.281 21.328 1 97.75 93 TRP A CA 1
ATOM 692 C C . TRP A 1 93 ? -14.938 23.766 21.125 1 97.75 93 TRP A C 1
ATOM 694 O O . TRP A 1 93 ? -15.68 23.078 21.828 1 97.75 93 TRP A O 1
ATOM 704 N N . PRO A 1 94 ? -14.203 23.266 20.156 1 96.94 94 PRO A N 1
ATOM 705 C CA . PRO A 1 94 ? -14.219 21.828 19.922 1 96.94 94 PRO A CA 1
ATOM 706 C C . PRO A 1 94 ? -13.367 21.062 20.938 1 96.94 94 PRO A C 1
ATOM 708 O O . PRO A 1 94 ? -12.32 20.516 20.578 1 96.94 94 PRO A O 1
ATOM 711 N N . ARG A 1 95 ? -13.852 20.891 22.094 1 95.06 95 ARG A N 1
ATOM 712 C CA . ARG A 1 95 ? -13.117 20.312 23.203 1 95.06 95 ARG A CA 1
ATOM 713 C C . ARG A 1 95 ? -12.602 18.922 22.875 1 95.06 95 ARG A C 1
ATOM 715 O O . ARG A 1 95 ? -11.438 18.609 23.125 1 95.06 95 ARG A O 1
ATOM 722 N N . GLY A 1 96 ? -13.461 18.125 22.312 1 94.31 96 GLY A N 1
ATOM 723 C CA . GLY A 1 96 ? -13.086 16.75 22 1 94.31 96 GLY A CA 1
ATOM 724 C C . GLY A 1 96 ? -11.938 16.656 21.016 1 94.31 96 GLY A C 1
ATOM 725 O O . GLY A 1 96 ? -11.07 15.789 21.141 1 94.31 96 GLY A O 1
ATOM 726 N N . ALA A 1 97 ? -11.844 17.562 20.125 1 95 97 ALA A N 1
ATOM 727 C CA . ALA A 1 97 ? -10.82 17.562 19.094 1 95 97 ALA A CA 1
ATOM 728 C C . ALA A 1 97 ? -9.453 17.906 19.656 1 95 97 ALA A C 1
ATOM 730 O O . ALA A 1 97 ? -8.43 17.422 19.172 1 95 97 ALA A O 1
ATOM 731 N N . PHE A 1 98 ? -9.391 18.719 20.734 1 95.56 98 PHE A N 1
ATOM 732 C CA . PHE A 1 98 ? -8.109 19.234 21.203 1 95.56 98 PHE A CA 1
ATOM 733 C C . PHE A 1 98 ? -7.695 18.562 22.5 1 95.56 98 PHE A C 1
ATOM 735 O O . PHE A 1 98 ? -6.617 18.844 23.031 1 95.56 98 PHE A O 1
ATOM 742 N N . ASP A 1 99 ? -8.5 17.609 22.953 1 93.19 99 ASP A N 1
ATOM 743 C CA . ASP A 1 99 ? -8.172 16.875 24.172 1 93.19 99 ASP A CA 1
ATOM 744 C C . ASP A 1 99 ? -6.852 16.125 24.016 1 93.19 99 ASP A C 1
ATOM 746 O O . ASP A 1 99 ? -6.059 16.047 24.969 1 93.19 99 ASP A O 1
ATOM 750 N N . GLY A 1 100 ? -6.695 15.648 22.891 1 92.38 100 GLY A N 1
ATOM 751 C CA . GLY A 1 100 ? -5.457 14.938 22.625 1 92.38 100 GLY A CA 1
ATOM 752 C C . GLY A 1 100 ? -4.227 15.82 22.734 1 92.38 100 GLY A C 1
ATOM 753 O O . GLY A 1 100 ? -3.191 15.391 23.25 1 92.38 100 GLY A O 1
ATOM 754 N N . LEU A 1 101 ? -4.324 17 22.25 1 94.38 101 LEU A N 1
ATOM 755 C CA . LEU A 1 101 ? -3.207 17.938 22.312 1 94.38 101 LEU A CA 1
ATOM 756 C C . LEU A 1 101 ? -2.926 18.344 23.75 1 94.38 101 LEU A C 1
ATOM 758 O O . LEU A 1 101 ? -1.766 18.469 24.156 1 94.38 101 LEU A O 1
ATOM 762 N N . SER A 1 102 ? -3.951 18.5 24.484 1 91.5 102 SER A N 1
ATOM 763 C CA . SER A 1 102 ? -3.791 18.828 25.906 1 91.5 102 SER A CA 1
ATOM 764 C C . SER A 1 102 ? -3.068 17.703 26.641 1 91.5 102 SER A C 1
ATOM 766 O O . SER A 1 102 ? -2.158 17.953 27.438 1 91.5 102 SER A O 1
ATOM 768 N N . GLY A 1 103 ? -3.51 16.562 26.359 1 89.88 103 GLY A N 1
ATOM 769 C CA . GLY A 1 103 ? -2.852 15.414 26.938 1 89.88 103 GLY A CA 1
ATOM 770 C C . GLY A 1 103 ? -1.393 15.289 26.547 1 89.88 103 GLY A C 1
ATOM 771 O O . GLY A 1 103 ? -0.534 15.023 27.391 1 89.88 103 GLY A O 1
ATOM 772 N N . ALA A 1 104 ? -1.166 15.492 25.344 1 88.94 104 ALA A N 1
ATOM 773 C CA . ALA A 1 104 ? 0.196 15.391 24.812 1 88.94 104 ALA A CA 1
ATOM 774 C C . ALA A 1 104 ? 1.105 16.438 25.469 1 88.94 104 ALA A C 1
ATOM 776 O O . ALA A 1 104 ? 2.262 16.141 25.781 1 88.94 104 ALA A O 1
ATOM 777 N N . ARG A 1 105 ? 0.605 17.578 25.656 1 82.69 105 ARG A N 1
ATOM 778 C CA . ARG A 1 105 ? 1.366 18.625 26.328 1 82.69 105 ARG A CA 1
ATOM 779 C C . ARG A 1 105 ? 1.706 18.219 27.766 1 82.69 105 ARG A C 1
ATOM 781 O O . ARG A 1 105 ? 2.82 18.453 28.234 1 82.69 105 ARG A O 1
ATOM 788 N N . SER A 1 106 ? 0.855 17.562 28.359 1 85.94 106 SER A N 1
ATOM 789 C CA . SER A 1 106 ? 1.006 17.203 29.766 1 85.94 106 SER A CA 1
ATOM 790 C C . SER A 1 106 ? 2.141 16.203 29.969 1 85.94 106 SER A C 1
ATOM 792 O O . SER A 1 106 ? 2.734 16.141 31.047 1 85.94 106 SER A O 1
ATOM 794 N N . ILE A 1 107 ? 2.473 15.516 28.891 1 86.69 107 ILE A N 1
ATOM 795 C CA . ILE A 1 107 ? 3.572 14.562 29 1 86.69 107 ILE A CA 1
ATOM 796 C C . ILE A 1 107 ? 4.785 15.086 28.234 1 86.69 107 ILE A C 1
ATOM 798 O O . ILE A 1 107 ? 5.68 14.32 27.875 1 86.69 107 ILE A O 1
ATOM 802 N N . ASP A 1 108 ? 4.684 16.344 27.859 1 84.31 108 ASP A N 1
ATOM 803 C CA . ASP A 1 108 ? 5.781 17.125 27.312 1 84.31 108 ASP A CA 1
ATOM 804 C C . ASP A 1 108 ? 6.188 16.609 25.922 1 84.31 108 ASP A C 1
ATOM 806 O O . ASP A 1 108 ? 7.379 16.5 25.625 1 84.31 108 ASP A O 1
ATOM 810 N N . LEU A 1 109 ? 5.188 16.219 25.203 1 84.19 109 LEU A N 1
ATOM 811 C CA . LEU A 1 109 ? 5.484 15.914 23.812 1 84.19 109 LEU A CA 1
ATOM 812 C C . LEU A 1 109 ? 5.797 17.188 23.031 1 84.19 109 LEU A C 1
ATOM 814 O O . LEU A 1 109 ? 5 18.141 23.031 1 84.19 109 LEU A O 1
ATOM 818 N N . PRO A 1 110 ? 6.895 17.156 22.422 1 77.56 110 PRO A N 1
ATOM 819 C CA . PRO A 1 110 ? 7.301 18.391 21.75 1 77.56 110 PRO A CA 1
ATOM 820 C C . PRO A 1 110 ? 6.34 18.797 20.641 1 77.56 110 PRO A C 1
ATOM 822 O O . PRO A 1 110 ? 5.832 17.953 19.906 1 77.56 110 PRO A O 1
ATOM 825 N N . GLY A 1 111 ? 6.074 20.016 20.688 1 81.81 111 GLY A N 1
ATOM 826 C CA . GLY A 1 111 ? 5.332 20.609 19.578 1 81.81 111 GLY A CA 1
ATOM 827 C C . GLY A 1 111 ? 3.844 20.328 19.641 1 81.81 111 GLY A C 1
ATOM 828 O O . GLY A 1 111 ? 3.123 20.547 18.656 1 81.81 111 GLY A O 1
ATOM 829 N N . MET A 1 112 ? 3.439 19.812 20.828 1 89.12 112 MET A N 1
ATOM 830 C CA . MET A 1 112 ? 2.045 19.391 20.891 1 89.12 112 MET A CA 1
ATOM 831 C C . MET A 1 112 ? 1.287 20.172 21.969 1 89.12 112 MET A C 1
ATOM 833 O O . MET A 1 112 ? 1.261 19.781 23.125 1 89.12 112 MET A O 1
ATOM 837 N N . ALA A 1 113 ? 0.915 21.328 21.781 1 93.69 113 ALA A N 1
ATOM 838 C CA . ALA A 1 113 ? 0.097 22.109 22.703 1 93.69 113 ALA A CA 1
ATOM 839 C C . ALA A 1 113 ? -1.223 22.531 22.047 1 93.69 113 ALA A C 1
ATOM 841 O O . ALA A 1 113 ? -1.269 22.828 20.859 1 93.69 113 ALA A O 1
ATOM 842 N N . GLU A 1 114 ? -2.225 22.484 22.844 1 95.5 114 GLU A N 1
ATOM 843 C CA . GLU A 1 114 ? -3.514 22.969 22.359 1 95.5 114 GLU A CA 1
ATOM 844 C C . GLU A 1 114 ? -3.48 24.469 22.078 1 95.5 114 GLU A C 1
ATOM 846 O O . GLU A 1 114 ? -2.686 25.188 22.672 1 95.5 114 GLU A O 1
ATOM 851 N N . PRO A 1 115 ? -4.266 24.891 21.156 1 97.25 115 PRO A N 1
ATOM 852 C CA . PRO A 1 115 ? -4.324 26.344 20.922 1 97.25 115 PRO A CA 1
ATOM 853 C C . PRO A 1 115 ? -4.953 27.094 22.078 1 97.25 115 PRO A C 1
ATOM 855 O O . PRO A 1 115 ? -5.82 26.562 22.781 1 97.25 115 PRO A O 1
ATOM 858 N N . ILE A 1 116 ? -4.52 28.297 22.266 1 97.25 116 ILE A N 1
ATOM 859 C CA . ILE A 1 116 ? -5.008 29.156 23.344 1 97.25 116 ILE A CA 1
ATOM 860 C C . ILE A 1 116 ? -6.371 29.734 22.969 1 97.25 116 ILE A C 1
ATOM 862 O O . ILE A 1 116 ? -7.234 29.922 23.828 1 97.25 116 ILE A O 1
ATOM 866 N N . ALA A 1 117 ? -6.52 30.062 21.781 1 98.12 117 ALA A N 1
ATOM 867 C CA . ALA A 1 117 ? -7.73 30.578 21.156 1 98.12 117 ALA A CA 1
ATOM 868 C C . ALA A 1 117 ? -7.68 30.391 19.641 1 98.12 117 ALA A C 1
ATOM 870 O O . ALA A 1 117 ? -6.621 30.094 19.078 1 98.12 117 ALA A O 1
ATOM 871 N N . LEU A 1 118 ? -8.82 30.5 19 1 98.69 118 LEU A N 1
ATOM 872 C CA . LEU A 1 118 ? -8.891 30.359 17.547 1 98.69 118 LEU A CA 1
ATOM 873 C C . LEU A 1 118 ? -9.672 31.531 16.938 1 98.69 118 LEU A C 1
ATOM 875 O O . LEU A 1 118 ? -10.75 31.875 17.422 1 98.69 118 LEU A O 1
ATOM 879 N N . TRP A 1 119 ? -9.078 32.125 15.961 1 98.75 119 TRP A N 1
ATOM 880 C CA . TRP A 1 119 ? -9.789 33.094 15.125 1 98.75 119 TRP A CA 1
ATOM 881 C C . TRP A 1 119 ? -10.594 32.375 14.039 1 98.75 119 TRP A C 1
ATOM 883 O O . TRP A 1 119 ? -10.047 31.578 13.273 1 98.75 119 TRP A O 1
ATOM 893 N N . VAL A 1 120 ? -11.898 32.688 13.938 1 98.56 120 VAL A N 1
ATOM 894 C CA . VAL A 1 120 ? -12.781 31.906 13.086 1 98.56 120 VAL A CA 1
ATOM 895 C C . VAL A 1 120 ? -13.562 32.844 12.156 1 98.56 120 VAL A C 1
ATOM 897 O O . VAL A 1 120 ? -14.148 33.812 12.609 1 98.56 120 VAL A O 1
ATOM 900 N N . ARG A 1 121 ? -13.477 32.594 10.945 1 97.75 121 ARG A N 1
ATOM 901 C CA . ARG A 1 121 ? -14.281 33.25 9.922 1 97.75 121 ARG A CA 1
ATOM 902 C C . ARG A 1 121 ? -15.258 32.281 9.273 1 97.75 121 ARG A C 1
ATOM 904 O O . ARG A 1 121 ? -14.844 31.234 8.766 1 97.75 121 ARG A O 1
ATOM 911 N N . GLY A 1 122 ? -16.547 32.594 9.227 1 96 122 GLY A N 1
ATOM 912 C CA . GLY A 1 122 ? -17.547 31.719 8.625 1 96 122 GLY A CA 1
ATOM 913 C C . GLY A 1 122 ? -18.766 31.516 9.516 1 96 122 GLY A C 1
ATOM 914 O O . GLY A 1 122 ? -18.766 31.922 10.68 1 96 122 GLY A O 1
ATOM 915 N N . LYS A 1 123 ? -19.719 30.859 9.055 1 90.25 123 LYS A N 1
ATOM 916 C CA . LYS A 1 123 ? -21.031 30.828 9.703 1 90.25 123 LYS A CA 1
ATOM 917 C C . LYS A 1 123 ? -21.188 29.562 10.547 1 90.25 123 LYS A C 1
ATOM 919 O O . LYS A 1 123 ? -21.938 29.562 11.531 1 90.25 123 LYS A O 1
ATOM 924 N N . ALA A 1 124 ? -20.5 28.516 10.195 1 94.94 124 ALA A N 1
ATOM 925 C CA . ALA A 1 124 ? -20.688 27.25 10.883 1 94.94 124 ALA A CA 1
ATOM 926 C C . ALA A 1 124 ? -20.109 27.281 12.289 1 94.94 124 ALA A C 1
ATOM 928 O O . ALA A 1 124 ? -19.188 28.047 12.562 1 94.94 124 ALA A O 1
ATOM 929 N N . VAL A 1 125 ? -20.719 26.531 13.18 1 96.88 125 VAL A N 1
ATOM 930 C CA . VAL A 1 125 ? -20.234 26.406 14.547 1 96.88 125 VAL A CA 1
ATOM 931 C C . VAL A 1 125 ? -19.062 25.422 14.594 1 96.88 125 VAL A C 1
ATOM 933 O O . VAL A 1 125 ? -19.203 24.266 14.172 1 96.88 125 VAL A O 1
ATOM 936 N N . LEU A 1 126 ? -17.984 25.844 15.102 1 97.62 126 LEU A N 1
ATOM 937 C CA . LEU A 1 126 ? -16.734 25.078 15.016 1 97.62 126 LEU A CA 1
ATOM 938 C C . LEU A 1 126 ? -16.875 23.734 15.734 1 97.62 126 LEU A C 1
ATOM 940 O O . LEU A 1 126 ? -16.406 22.719 15.227 1 97.62 126 LEU A O 1
ATOM 944 N N . SER A 1 127 ? -17.547 23.719 16.906 1 97.06 127 SER A N 1
ATOM 945 C CA . SER A 1 127 ? -17.703 22.484 17.656 1 97.06 127 SER A CA 1
ATOM 946 C C . SER A 1 127 ? -18.5 21.453 16.859 1 97.06 127 SER A C 1
ATOM 948 O O . SER A 1 127 ? -18.203 20.266 16.891 1 97.06 127 SER A O 1
ATOM 950 N N . GLU A 1 128 ? -19.469 21.922 16.125 1 96.12 128 GLU A N 1
ATOM 951 C CA . GLU A 1 128 ? -20.297 21.047 15.297 1 96.12 128 GLU A CA 1
ATOM 952 C C . GLU A 1 128 ? -19.5 20.531 14.094 1 96.12 128 GLU A C 1
ATOM 954 O O . GLU A 1 128 ? -19.578 19.344 13.758 1 96.12 128 GLU A O 1
ATOM 959 N N . ALA A 1 129 ? -18.781 21.438 13.523 1 96.75 129 ALA A N 1
ATOM 960 C CA . ALA A 1 129 ? -17.984 21.062 12.352 1 96.75 129 ALA A CA 1
ATOM 961 C C . ALA A 1 129 ? -16.922 20.047 12.719 1 96.75 129 ALA A C 1
ATOM 963 O O . ALA A 1 129 ? -16.531 19.219 11.891 1 96.75 129 ALA A O 1
ATOM 964 N N . ALA A 1 130 ? -16.5 20.062 13.969 1 97.06 130 ALA A N 1
ATOM 965 C CA . ALA A 1 130 ? -15.406 19.203 14.398 1 97.06 130 ALA A CA 1
ATOM 966 C C . ALA A 1 130 ? -15.922 17.891 14.961 1 97.06 130 ALA A C 1
ATOM 968 O O . ALA A 1 130 ? -15.141 17 15.289 1 97.06 130 ALA A O 1
ATOM 969 N N . GLU A 1 131 ? -17.188 17.734 15.148 1 95.38 131 GLU A N 1
ATOM 970 C CA . GLU A 1 131 ? -17.781 16.562 15.797 1 95.38 131 GLU A CA 1
ATOM 971 C C . GLU A 1 131 ? -17.484 15.297 15.016 1 95.38 131 GLU A C 1
ATOM 973 O O . GLU A 1 131 ? -17.094 14.273 15.602 1 95.38 131 GLU A O 1
ATOM 978 N N . GLN A 1 132 ? -17.719 15.336 13.75 1 96.19 132 GLN A N 1
ATOM 979 C CA . GLN A 1 132 ? -17.406 14.25 12.82 1 96.19 132 GLN A CA 1
ATOM 980 C C . GLN A 1 132 ? -16.609 14.766 11.625 1 96.19 132 GLN A C 1
ATOM 982 O O . GLN A 1 132 ? -17.188 15.188 10.625 1 96.19 132 GLN A O 1
ATOM 987 N N . ALA A 1 133 ? -15.305 14.617 11.75 1 98.38 133 ALA A N 1
ATOM 988 C CA . ALA A 1 133 ? -14.453 15.234 10.734 1 98.38 133 ALA A CA 1
ATOM 989 C C . ALA A 1 133 ? -13.32 14.297 10.32 1 98.38 133 ALA A C 1
ATOM 991 O O . ALA A 1 133 ? -12.867 13.469 11.109 1 98.38 133 ALA A O 1
ATOM 992 N N . VAL A 1 134 ? -12.922 14.375 9.086 1 98.81 134 VAL A N 1
ATOM 993 C CA . VAL A 1 134 ? -11.781 13.648 8.547 1 98.81 134 VAL A CA 1
ATOM 994 C C . VAL A 1 134 ? -10.812 14.617 7.879 1 98.81 134 VAL A C 1
ATOM 996 O O . VAL A 1 134 ? -11.227 15.484 7.109 1 98.81 134 VAL A O 1
ATOM 999 N N . ALA A 1 135 ? -9.578 14.508 8.234 1 98.94 135 ALA A N 1
ATOM 1000 C CA . ALA A 1 135 ? -8.547 15.32 7.602 1 98.94 135 ALA A CA 1
ATOM 1001 C C . ALA A 1 135 ? -8.102 14.703 6.277 1 98.94 135 ALA A C 1
ATOM 1003 O O . ALA A 1 135 ? -7.887 13.492 6.195 1 98.94 135 ALA A O 1
ATOM 1004 N N . VAL A 1 136 ? -8.062 15.461 5.23 1 98.94 136 VAL A N 1
ATOM 1005 C CA . VAL A 1 136 ? -7.523 15.062 3.934 1 98.94 136 VAL A CA 1
ATOM 1006 C C . VAL A 1 136 ? -6.375 15.992 3.545 1 98.94 136 VAL A C 1
ATOM 1008 O O . VAL A 1 136 ? -6.574 17.188 3.35 1 98.94 136 VAL A O 1
ATOM 1011 N N . VAL A 1 137 ? -5.145 15.43 3.463 1 98.88 137 VAL A N 1
ATOM 1012 C CA . VAL A 1 137 ? -3.963 16.266 3.25 1 98.88 137 VAL A CA 1
ATOM 1013 C C . VAL A 1 137 ? -3.07 15.633 2.184 1 98.88 137 VAL A C 1
ATOM 1015 O O . VAL A 1 137 ? -3.268 14.477 1.806 1 98.88 137 VAL A O 1
ATOM 1018 N N . GLY A 1 138 ? -2.145 16.469 1.721 1 98.62 138 GLY A N 1
ATOM 1019 C CA . GLY A 1 138 ? -1.201 15.93 0.752 1 98.62 138 GLY A CA 1
ATOM 1020 C C . GLY A 1 138 ? -0.358 17 0.086 1 98.62 138 GLY A C 1
ATOM 1021 O O . GLY A 1 138 ? -0.168 18.078 0.642 1 98.62 138 GLY A O 1
ATOM 1022 N N . ALA A 1 139 ? 0.133 16.688 -1.107 1 97.75 139 ALA A N 1
ATOM 1023 C CA . ALA A 1 139 ? 1.126 17.484 -1.817 1 97.75 139 ALA A CA 1
ATOM 1024 C C . ALA A 1 139 ? 0.521 18.797 -2.312 1 97.75 139 ALA A C 1
ATOM 1026 O O . ALA A 1 139 ? -0.588 18.812 -2.85 1 97.75 139 ALA A O 1
ATOM 1027 N N . ARG A 1 140 ? 1.304 19.875 -2.107 1 95.94 140 ARG A N 1
ATOM 1028 C CA . ARG A 1 140 ? 0.939 21.156 -2.705 1 95.94 140 ARG A CA 1
ATOM 1029 C C . ARG A 1 140 ? 1.025 21.094 -4.227 1 95.94 140 ARG A C 1
ATOM 1031 O O . ARG A 1 140 ? 0.149 21.609 -4.922 1 95.94 140 ARG A O 1
ATOM 1038 N N . ALA A 1 141 ? 2.148 20.562 -4.629 1 96.44 141 ALA A N 1
ATOM 1039 C CA . ALA A 1 141 ? 2.307 20.281 -6.051 1 96.44 141 ALA A CA 1
ATOM 1040 C C . ALA A 1 141 ? 1.749 18.906 -6.41 1 96.44 141 ALA A C 1
ATOM 1042 O O . ALA A 1 141 ? 2.506 17.984 -6.746 1 96.44 141 ALA A O 1
ATOM 1043 N N . ALA A 1 142 ? 0.486 18.75 -6.48 1 97.56 142 ALA A N 1
ATOM 1044 C CA . ALA A 1 142 ? -0.199 17.484 -6.676 1 97.56 142 ALA A CA 1
ATOM 1045 C C . ALA A 1 142 ? -0.256 17.109 -8.156 1 97.56 142 ALA A C 1
ATOM 1047 O O . ALA A 1 142 ? -0.222 17.984 -9.023 1 97.56 142 ALA A O 1
ATOM 1048 N N . SER A 1 143 ? -0.284 15.852 -8.453 1 97.69 143 SER A N 1
ATOM 1049 C CA . SER A 1 143 ? -0.581 15.367 -9.797 1 97.69 143 SER A CA 1
ATOM 1050 C C . SER A 1 143 ? -2.072 15.453 -10.094 1 97.69 143 SER A C 1
ATOM 1052 O O . SER A 1 143 ? -2.881 15.68 -9.195 1 97.69 143 SER A O 1
ATOM 1054 N N . GLY A 1 144 ? -2.406 15.367 -11.422 1 97.56 144 GLY A N 1
ATOM 1055 C CA . GLY A 1 144 ? -3.812 15.273 -11.781 1 97.56 144 GLY A CA 1
ATOM 1056 C C . GLY A 1 144 ? -4.527 14.117 -11.094 1 97.56 144 GLY A C 1
ATOM 1057 O O . GLY A 1 144 ? -5.672 14.258 -10.672 1 97.56 144 GLY A O 1
ATOM 1058 N N . TYR A 1 145 ? -3.801 13 -10.938 1 97.69 145 TYR A N 1
ATOM 1059 C CA . TYR A 1 145 ? -4.316 11.844 -10.211 1 97.69 145 TYR A CA 1
ATOM 1060 C C . TYR A 1 145 ? -4.633 12.195 -8.766 1 97.69 145 TYR A C 1
ATOM 1062 O O . TYR A 1 145 ? -5.723 11.906 -8.273 1 97.69 145 TYR A O 1
ATOM 1070 N N . GLY A 1 146 ? -3.713 12.852 -8.117 1 98.5 146 GLY A N 1
ATOM 1071 C CA . GLY A 1 146 ? -3.9 13.219 -6.723 1 98.5 146 GLY A CA 1
ATOM 1072 C C . GLY A 1 146 ? -5.066 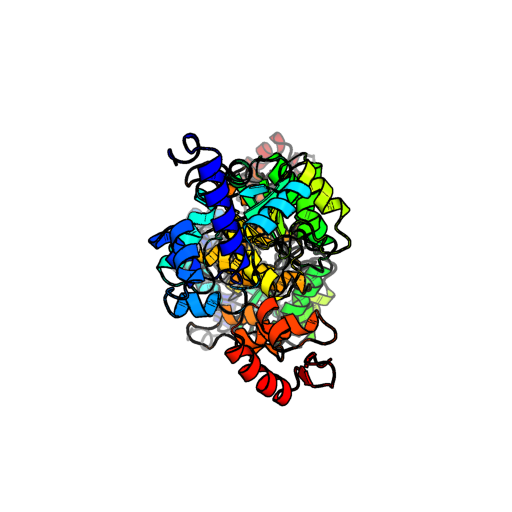14.164 -6.508 1 98.5 146 GLY A C 1
ATOM 1073 O O . GLY A 1 146 ? -5.852 13.992 -5.574 1 98.5 146 GLY A O 1
ATOM 1074 N N . GLU A 1 147 ? -5.148 15.148 -7.355 1 98.62 147 GLU A N 1
ATOM 1075 C CA . GLU A 1 147 ? -6.238 16.109 -7.238 1 98.62 147 GLU A CA 1
ATOM 1076 C C . GLU A 1 147 ? -7.594 15.438 -7.445 1 98.62 147 GLU A C 1
ATOM 1078 O O . GLU A 1 147 ? -8.555 15.727 -6.727 1 98.62 147 GLU A O 1
ATOM 1083 N N . HIS A 1 148 ? -7.629 14.57 -8.398 1 98.56 148 HIS A N 1
ATOM 1084 C CA . HIS A 1 148 ? -8.859 13.844 -8.664 1 98.56 148 HIS A CA 1
ATOM 1085 C C . HIS A 1 148 ? -9.281 13.008 -7.457 1 98.56 148 HIS A C 1
ATOM 1087 O O . HIS A 1 148 ? -10.438 13.07 -7.023 1 98.56 148 HIS A O 1
ATOM 1093 N N . VAL A 1 149 ? -8.406 12.258 -6.906 1 98.69 149 VAL A N 1
ATOM 1094 C CA . VAL A 1 149 ? -8.672 11.375 -5.777 1 98.69 149 VAL A CA 1
ATOM 1095 C C . VAL A 1 149 ? -9.07 12.203 -4.559 1 98.69 149 VAL A C 1
ATOM 1097 O O . VAL A 1 149 ? -10.031 11.867 -3.857 1 98.69 149 VAL A O 1
ATOM 1100 N N . ALA A 1 150 ? -8.375 13.297 -4.328 1 98.88 150 ALA A N 1
ATOM 1101 C CA . ALA A 1 150 ? -8.672 14.156 -3.189 1 98.88 150 ALA A CA 1
ATOM 1102 C C . ALA A 1 150 ? -10.086 14.734 -3.289 1 98.88 150 ALA A C 1
ATOM 1104 O O . ALA A 1 150 ? -10.82 14.766 -2.299 1 98.88 150 ALA A O 1
ATOM 1105 N N . ALA A 1 151 ? -10.398 15.18 -4.492 1 98.81 151 ALA A N 1
ATOM 1106 C CA . ALA A 1 151 ? -11.734 15.734 -4.707 1 98.81 151 ALA A CA 1
ATOM 1107 C C . ALA A 1 151 ? -12.812 14.68 -4.469 1 98.81 151 ALA A C 1
ATOM 1109 O O . ALA A 1 151 ? -13.852 14.969 -3.869 1 98.81 151 ALA A O 1
ATOM 1110 N N . GLU A 1 152 ? -12.555 13.477 -4.914 1 98.69 152 GLU A N 1
ATOM 1111 C CA . GLU A 1 152 ? -13.5 12.375 -4.719 1 98.69 152 GLU A CA 1
ATOM 1112 C C . GLU A 1 152 ? -13.664 12.047 -3.24 1 98.69 152 GLU A C 1
ATOM 1114 O O . GLU A 1 152 ? -14.789 11.875 -2.762 1 98.69 152 GLU A O 1
ATOM 1119 N N . PHE A 1 153 ? -12.617 11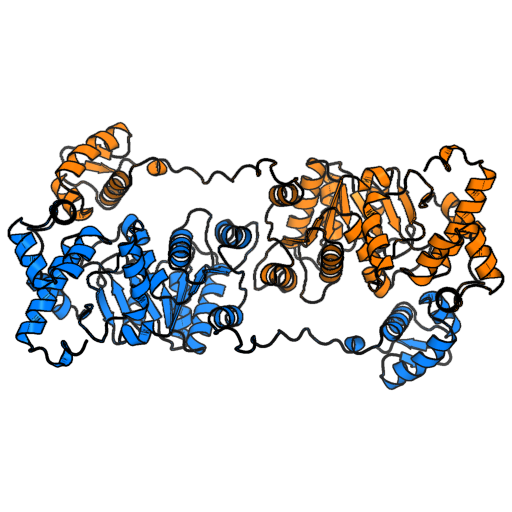.945 -2.545 1 98.75 153 PHE A N 1
ATOM 1120 C CA . PHE A 1 153 ? -12.688 11.711 -1.108 1 98.75 153 PHE A CA 1
ATOM 1121 C C . PHE A 1 153 ? -13.461 12.828 -0.413 1 98.75 153 PHE A C 1
ATOM 1123 O O . PHE A 1 153 ? -14.336 12.562 0.413 1 98.75 153 PHE A O 1
ATOM 1130 N N . GLY A 1 154 ? -13.062 14.109 -0.748 1 98.81 154 GLY A N 1
ATOM 1131 C CA . GLY A 1 154 ? -13.789 15.227 -0.164 1 98.81 154 GLY A CA 1
ATOM 1132 C C . GLY A 1 154 ? -15.289 15.148 -0.385 1 98.81 154 GLY A C 1
ATOM 1133 O O . GLY A 1 154 ? -16.062 15.32 0.554 1 98.81 154 GLY A O 1
ATOM 1134 N N . HIS A 1 155 ? -15.648 14.867 -1.628 1 98.81 155 HIS A N 1
ATOM 1135 C CA . HIS A 1 155 ? -17.062 14.805 -2.008 1 98.81 155 HIS A CA 1
ATOM 1136 C C . HIS A 1 155 ? -17.781 13.688 -1.263 1 98.81 155 HIS A C 1
ATOM 1138 O O . HIS A 1 155 ? -18.844 13.906 -0.696 1 98.81 155 HIS A O 1
ATOM 1144 N N . GLU A 1 156 ? -17.172 12.516 -1.248 1 98.69 156 GLU A N 1
ATOM 1145 C CA . GLU A 1 156 ? -17.828 11.336 -0.686 1 98.69 156 GLU A CA 1
ATOM 1146 C C . GLU A 1 156 ? -17.875 11.406 0.838 1 98.69 156 GLU A C 1
ATOM 1148 O O . GLU A 1 156 ? -18.844 10.969 1.455 1 98.69 156 GLU A O 1
ATOM 1153 N N . LEU A 1 157 ? -16.859 11.883 1.472 1 98.5 157 LEU A N 1
ATOM 1154 C CA . LEU A 1 157 ? -16.875 12.078 2.918 1 98.5 157 LEU A CA 1
ATOM 1155 C C . LEU A 1 157 ? -17.984 13.047 3.32 1 98.5 157 LEU A C 1
ATOM 1157 O O . LEU A 1 157 ? -18.734 12.781 4.262 1 98.5 157 LEU A O 1
ATOM 1161 N N . ALA A 1 158 ? -18.062 14.164 2.557 1 98.38 158 ALA A N 1
ATOM 1162 C CA . ALA A 1 158 ? -19.109 15.141 2.828 1 98.38 158 ALA A CA 1
ATOM 1163 C C . ALA A 1 158 ? -20.5 14.531 2.654 1 98.38 158 ALA A C 1
ATOM 1165 O O . ALA A 1 158 ? -21.391 14.758 3.473 1 98.38 158 ALA A O 1
ATOM 1166 N N . THR A 1 159 ? -20.609 13.75 1.588 1 98.12 159 THR A N 1
ATOM 1167 C CA . THR A 1 159 ? -21.875 13.078 1.321 1 98.12 159 THR A CA 1
ATOM 1168 C C . THR A 1 159 ? -22.219 12.133 2.459 1 98.12 159 THR A C 1
ATOM 1170 O O . THR A 1 159 ? -23.406 11.969 2.795 1 98.12 159 THR A O 1
ATOM 1173 N N . ALA A 1 160 ? -21.25 11.547 3.047 1 97.19 160 ALA A N 1
ATOM 1174 C CA . ALA A 1 160 ? -21.438 10.609 4.148 1 97.19 160 ALA A CA 1
ATOM 1175 C C . ALA A 1 160 ? -21.672 11.344 5.465 1 97.19 160 ALA A C 1
ATOM 1177 O O . ALA A 1 160 ? -21.828 10.719 6.516 1 97.19 160 ALA A O 1
ATOM 1178 N N . GLY A 1 161 ? -21.562 12.656 5.504 1 97 161 GLY A N 1
ATOM 1179 C CA . GLY A 1 161 ? -21.891 13.453 6.676 1 97 161 GLY A CA 1
ATOM 1180 C C . GLY A 1 161 ? -20.672 13.867 7.465 1 97 161 GLY A C 1
ATOM 1181 O O . GLY A 1 161 ? -20.781 14.375 8.586 1 97 161 GLY A O 1
ATOM 1182 N N . PHE A 1 162 ? -19.547 13.641 6.879 1 98.06 162 PHE A N 1
ATOM 1183 C CA . PHE A 1 162 ? -18.328 14.023 7.578 1 98.06 162 PHE A CA 1
ATOM 1184 C C . PHE A 1 162 ? -17.859 15.406 7.129 1 98.06 162 PHE A C 1
ATOM 1186 O O . PHE A 1 162 ? -17.969 15.742 5.949 1 98.06 162 PHE A O 1
ATOM 1193 N N . THR A 1 163 ? -17.391 16.172 8.062 1 98.5 163 THR A N 1
ATOM 1194 C CA . THR A 1 163 ? -16.703 17.422 7.738 1 98.5 163 THR A CA 1
ATOM 1195 C C . THR A 1 163 ? -15.289 17.141 7.223 1 98.5 163 THR A C 1
ATOM 1197 O O . THR A 1 163 ? -14.57 16.312 7.785 1 98.5 163 THR A O 1
ATOM 1200 N N . VAL A 1 164 ? -14.953 17.781 6.094 1 98.81 164 VAL A N 1
ATOM 1201 C CA . VAL A 1 164 ? -13.594 17.656 5.57 1 98.81 164 VAL A CA 1
ATOM 1202 C C . VAL A 1 164 ? -12.711 18.766 6.156 1 98.81 164 VAL A C 1
ATOM 1204 O O . VAL A 1 164 ? -13.078 19.938 6.129 1 98.81 164 VAL A O 1
ATOM 1207 N N . VAL A 1 165 ? -11.586 18.391 6.727 1 98.88 165 VAL A N 1
ATOM 1208 C CA . VAL A 1 165 ? -10.648 19.328 7.324 1 98.88 165 VAL A CA 1
ATOM 1209 C C . VAL A 1 165 ? -9.336 19.328 6.535 1 98.88 165 VAL A C 1
ATOM 1211 O O . VAL A 1 165 ? -8.773 18.266 6.258 1 98.88 165 VAL A O 1
ATOM 1214 N N . SER A 1 166 ? -8.844 20.453 6.152 1 98.88 166 SER A N 1
ATOM 1215 C CA . SER A 1 166 ? -7.57 20.578 5.441 1 98.88 166 SER A CA 1
ATOM 1216 C C . SER A 1 166 ? -6.988 21.969 5.574 1 98.88 166 SER A C 1
ATOM 1218 O O . SER A 1 166 ? -7.469 22.781 6.375 1 98.88 166 SER A O 1
ATOM 1220 N N . GLY A 1 167 ? -5.906 22.297 4.887 1 98.31 167 GLY A N 1
ATOM 1221 C CA . GLY A 1 167 ? -5.16 23.516 5.113 1 98.31 167 GLY A CA 1
ATOM 1222 C C . GLY A 1 167 ? -5.418 24.578 4.051 1 98.31 167 GLY A C 1
ATOM 1223 O O . GLY A 1 167 ? -4.91 25.688 4.148 1 98.31 167 GLY A O 1
ATOM 1224 N N . ALA A 1 168 ? -6.09 24.156 3.002 1 97.94 168 ALA A N 1
ATOM 1225 C CA . ALA A 1 168 ? -6.461 25.047 1.9 1 97.94 168 ALA A CA 1
ATOM 1226 C C . ALA A 1 168 ? -5.25 25.375 1.034 1 97.94 168 ALA A C 1
ATOM 1228 O O . ALA A 1 168 ? -5.262 26.359 0.288 1 97.94 168 ALA A O 1
ATOM 1229 N N . ALA A 1 169 ? -4.16 24.672 1.148 1 97.69 169 ALA A N 1
ATOM 1230 C CA . ALA A 1 169 ? -3.021 24.828 0.248 1 97.69 169 ALA A CA 1
ATOM 1231 C C . ALA A 1 169 ? -3.391 24.438 -1.179 1 97.69 169 ALA A C 1
ATOM 1233 O O . ALA A 1 169 ? -4.484 23.922 -1.424 1 97.69 169 ALA A O 1
ATOM 1234 N N . TYR A 1 170 ? -2.475 24.797 -2.096 1 97.56 170 TYR A N 1
ATOM 1235 C CA . TYR A 1 170 ? -2.635 24.25 -3.443 1 97.56 170 TYR A CA 1
ATOM 1236 C C . TYR A 1 170 ? -2.625 22.734 -3.43 1 97.56 170 TYR A C 1
ATOM 1238 O O . TYR A 1 170 ? -2.234 22.125 -2.436 1 97.56 170 TYR A O 1
ATOM 1246 N N . GLY A 1 171 ? -3.117 22.172 -4.551 1 98.31 171 GLY A N 1
ATOM 1247 C CA . GLY A 1 171 ? -3.025 20.719 -4.723 1 98.31 171 GLY A CA 1
ATOM 1248 C C . GLY A 1 171 ? -4.098 19.969 -3.963 1 98.31 171 GLY A C 1
ATOM 1249 O O . GLY A 1 171 ? -5.289 20.234 -4.117 1 98.31 171 GLY A O 1
ATOM 1250 N N . ILE A 1 172 ? -3.682 19.094 -3.094 1 98.81 172 ILE A N 1
ATOM 1251 C CA . ILE A 1 172 ? -4.582 18.125 -2.469 1 98.81 172 ILE A CA 1
ATOM 1252 C C . ILE A 1 172 ? -5.566 18.859 -1.56 1 98.81 172 ILE A C 1
ATOM 1254 O O . ILE A 1 172 ? -6.77 18.578 -1.587 1 98.81 172 ILE A O 1
ATOM 1258 N N . ASP A 1 173 ? -5.074 19.812 -0.742 1 98.69 173 ASP A N 1
ATOM 1259 C CA . ASP A 1 173 ? -5.957 20.516 0.18 1 98.69 173 ASP A CA 1
ATOM 1260 C C . ASP A 1 173 ? -7.105 21.188 -0.567 1 98.69 173 ASP A C 1
ATOM 1262 O O . ASP A 1 173 ? -8.273 21.016 -0.211 1 98.69 173 ASP A O 1
ATOM 1266 N N . GLY A 1 174 ? -6.699 21.969 -1.558 1 98.62 174 GLY A N 1
ATOM 1267 C CA . GLY A 1 174 ? -7.711 22.672 -2.338 1 98.62 174 GLY A CA 1
ATOM 1268 C C . GLY A 1 174 ? -8.711 21.719 -2.982 1 98.62 174 GLY A C 1
ATOM 1269 O O . GLY A 1 174 ? -9.922 21.984 -2.957 1 98.62 174 GLY A O 1
ATOM 1270 N N . ALA A 1 175 ? -8.203 20.641 -3.543 1 98.81 175 ALA A N 1
ATOM 1271 C CA . ALA A 1 175 ? -9.062 19.672 -4.203 1 98.81 175 ALA A CA 1
ATOM 1272 C C . ALA A 1 175 ? -10.039 19.031 -3.215 1 98.81 175 ALA A C 1
ATOM 1274 O O . ALA A 1 175 ? -11.211 18.844 -3.533 1 98.81 175 ALA A O 1
ATOM 1275 N N . ALA A 1 176 ? -9.594 18.703 -2.037 1 98.88 176 ALA A N 1
ATOM 1276 C CA . ALA A 1 176 ? -10.438 18.109 -1.011 1 98.88 176 ALA A CA 1
ATOM 1277 C C . ALA A 1 176 ? -11.57 19.047 -0.608 1 98.88 176 ALA A C 1
ATOM 1279 O O . ALA A 1 176 ? -12.727 18.641 -0.521 1 98.88 176 ALA A O 1
ATOM 1280 N N . HIS A 1 177 ? -11.203 20.312 -0.372 1 98.81 177 HIS A N 1
ATOM 1281 C CA . HIS A 1 177 ? -12.219 21.297 -0.027 1 98.81 177 HIS A CA 1
ATOM 1282 C C . HIS A 1 177 ? -13.25 21.453 -1.145 1 98.81 177 HIS A C 1
ATOM 1284 O O . HIS A 1 177 ? -14.453 21.469 -0.886 1 98.81 177 HIS A O 1
ATOM 1290 N N . ARG A 1 178 ? -12.75 21.562 -2.389 1 98.69 178 ARG A N 1
ATOM 1291 C CA . ARG A 1 178 ? -13.656 21.719 -3.52 1 98.69 178 ARG A CA 1
ATOM 1292 C C . ARG A 1 178 ? -14.609 20.547 -3.631 1 98.69 178 ARG A C 1
ATOM 1294 O O . ARG A 1 178 ? -15.789 20.719 -3.934 1 98.69 178 ARG A O 1
ATOM 1301 N N . GLY A 1 179 ? -14.062 19.344 -3.424 1 98.75 179 GLY A N 1
ATOM 1302 C CA . GLY A 1 179 ? -14.922 18.172 -3.406 1 98.75 179 GLY A CA 1
ATOM 1303 C C . GLY A 1 179 ? -16.016 18.25 -2.361 1 98.75 179 GLY A C 1
ATOM 1304 O O . GLY A 1 179 ? -17.188 17.984 -2.66 1 98.75 179 GLY A O 1
ATOM 1305 N N . ALA A 1 180 ? -15.68 18.594 -1.155 1 98.75 180 ALA A N 1
ATOM 1306 C CA . ALA A 1 180 ? -16.641 18.703 -0.065 1 98.75 180 ALA A CA 1
ATOM 1307 C C . ALA A 1 180 ? -17.703 19.75 -0.38 1 98.75 180 ALA A C 1
ATOM 1309 O O . ALA A 1 180 ? -18.906 19.516 -0.171 1 98.75 180 ALA A O 1
ATOM 1310 N N . LEU A 1 181 ? -17.266 20.875 -0.893 1 98.31 181 LEU A N 1
ATOM 1311 C CA . LEU A 1 181 ? -18.172 21.969 -1.217 1 98.31 181 LEU A CA 1
ATOM 1312 C C . LEU A 1 181 ? -19.141 21.562 -2.318 1 98.31 181 LEU A C 1
ATOM 1314 O O . LEU A 1 181 ? -20.312 21.922 -2.275 1 98.31 181 LEU A O 1
ATOM 1318 N N . ALA A 1 182 ? -18.609 20.828 -3.285 1 98.12 182 ALA A N 1
ATOM 1319 C CA . ALA A 1 182 ? -19.438 20.375 -4.398 1 98.12 182 ALA A CA 1
ATOM 1320 C C . ALA A 1 182 ? -20.562 19.469 -3.908 1 98.12 182 ALA A C 1
ATOM 1322 O O . ALA A 1 182 ? -21.641 19.422 -4.508 1 98.12 182 ALA A O 1
ATOM 1323 N N . ALA A 1 183 ? -20.359 18.781 -2.836 1 98.06 183 ALA A N 1
ATOM 1324 C CA . ALA A 1 183 ? -21.359 17.891 -2.258 1 98.06 183 ALA A CA 1
ATOM 1325 C C . ALA A 1 183 ? -22.312 18.656 -1.342 1 98.06 183 ALA A C 1
ATOM 1327 O O . ALA A 1 183 ? -23.234 18.078 -0.776 1 98.06 183 ALA A O 1
ATOM 1328 N N . GLY A 1 184 ? -22.047 19.938 -1.148 1 96.62 184 GLY A N 1
ATOM 1329 C CA . GLY A 1 184 ? -22.844 20.75 -0.228 1 96.62 184 GLY A CA 1
ATOM 1330 C C . GLY A 1 184 ? -22.516 20.484 1.229 1 96.62 184 GLY A C 1
ATOM 1331 O O . GLY A 1 184 ? -23.328 20.734 2.111 1 96.62 184 GLY A O 1
ATOM 1332 N N . GLY A 1 185 ? -21.328 19.859 1.406 1 96.06 185 GLY A N 1
ATOM 1333 C CA . GLY A 1 185 ? -20.969 19.484 2.764 1 96.06 185 GLY A CA 1
ATOM 1334 C C . GLY A 1 185 ? -20.188 20.562 3.486 1 96.06 185 GLY A C 1
ATOM 1335 O O . GLY A 1 185 ? -19.844 21.594 2.898 1 96.06 185 GLY A O 1
ATOM 1336 N N . LEU A 1 186 ? -19.906 20.312 4.766 1 96.38 186 LEU A N 1
ATOM 1337 C CA . LEU A 1 186 ? -19.109 21.203 5.605 1 96.38 186 LEU A CA 1
ATOM 1338 C C . LEU A 1 186 ? -17.625 20.953 5.414 1 96.38 186 LEU A C 1
ATOM 1340 O O . LEU A 1 186 ? -17.203 19.797 5.219 1 96.38 186 LEU A O 1
ATOM 1344 N N . THR A 1 187 ? -16.844 21.984 5.391 1 98.12 187 THR A N 1
ATOM 1345 C CA . THR A 1 187 ? -15.398 21.844 5.371 1 98.12 187 THR A CA 1
ATOM 1346 C C . THR A 1 187 ? -14.742 22.906 6.238 1 98.12 187 THR A C 1
ATOM 1348 O O . THR A 1 187 ? -15.289 24 6.41 1 98.12 187 THR A O 1
ATOM 1351 N N . VAL A 1 188 ? -13.641 22.625 6.836 1 98.75 188 VAL A N 1
ATOM 1352 C CA . VAL A 1 188 ? -12.891 23.516 7.707 1 98.75 188 VAL A CA 1
ATOM 1353 C C . VAL A 1 188 ? -11.477 23.688 7.172 1 98.75 188 VAL A C 1
ATOM 1355 O O . VAL A 1 188 ? -10.75 22.703 6.973 1 98.75 188 VAL A O 1
ATOM 1358 N N . ALA A 1 189 ? -11.094 24.891 6.934 1 98.81 189 ALA A N 1
ATOM 1359 C CA . ALA A 1 189 ? -9.727 25.203 6.547 1 98.81 189 ALA A CA 1
ATOM 1360 C C . ALA A 1 189 ? -8.945 25.797 7.719 1 98.81 189 ALA A C 1
ATOM 1362 O O . ALA A 1 189 ? -9.352 26.812 8.289 1 98.81 189 ALA A O 1
ATOM 1363 N N . PHE A 1 190 ? -7.91 25.188 8.125 1 98.81 190 PHE A N 1
ATOM 1364 C CA . PHE A 1 190 ? -6.98 25.766 9.094 1 98.81 190 PHE A CA 1
ATOM 1365 C C . PHE A 1 190 ? -5.828 26.469 8.383 1 98.81 190 PHE A C 1
ATOM 1367 O O . PHE A 1 190 ? -5.082 25.844 7.629 1 98.81 190 PHE A O 1
ATOM 1374 N N . LEU A 1 191 ? -5.617 27.688 8.703 1 98.56 191 LEU A N 1
ATOM 1375 C CA . LEU A 1 191 ? -4.602 28.469 8.008 1 98.56 191 LEU A CA 1
ATOM 1376 C C . LEU A 1 191 ? -3.357 28.625 8.875 1 98.56 191 LEU A C 1
ATOM 1378 O O . LEU A 1 191 ? -3.434 28.547 10.102 1 98.56 191 LEU A O 1
ATOM 1382 N N . ALA A 1 192 ? -2.219 28.859 8.18 1 97.81 192 ALA A N 1
ATOM 1383 C CA . ALA A 1 192 ? -0.944 29.156 8.828 1 97.81 1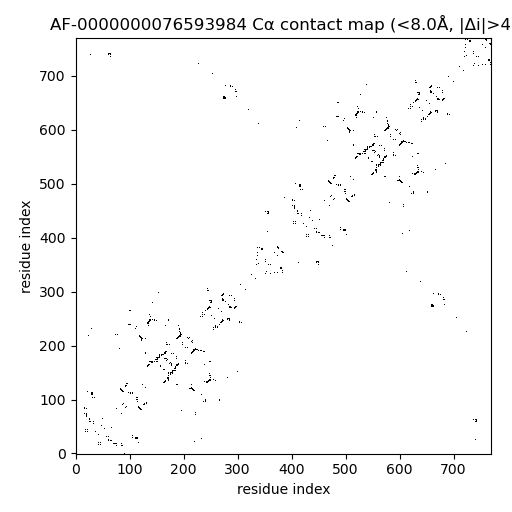92 ALA A CA 1
ATOM 1384 C C . ALA A 1 192 ? -0.652 30.656 8.82 1 97.81 192 ALA A C 1
ATOM 1386 O O . ALA A 1 192 ? 0.509 31.062 8.766 1 97.81 192 ALA A O 1
ATOM 1387 N N . CYS A 1 193 ? -1.636 31.438 8.75 1 97.75 193 CYS A N 1
ATOM 1388 C CA . CYS A 1 193 ? -1.633 32.906 8.742 1 97.75 193 CYS A CA 1
ATOM 1389 C C . CYS A 1 193 ? -2.959 33.438 9.25 1 97.75 193 CYS A C 1
ATOM 1391 O O . CYS A 1 193 ? -3.812 32.688 9.719 1 97.75 193 CYS A O 1
ATOM 1393 N N . GLY A 1 194 ? -3.045 34.719 9.305 1 97.88 194 GLY A N 1
ATOM 1394 C CA . GLY A 1 194 ? -4.332 35.281 9.688 1 97.88 194 GLY A CA 1
ATOM 1395 C C . GLY A 1 194 ? -5.461 34.875 8.766 1 97.88 194 GLY A C 1
ATOM 1396 O O . GLY A 1 194 ? -5.258 34.719 7.559 1 97.88 194 GLY A O 1
ATOM 1397 N N . VAL A 1 195 ? -6.672 34.781 9.289 1 97.88 195 VAL A N 1
ATOM 1398 C CA . VAL A 1 195 ? -7.824 34.312 8.523 1 97.88 195 VAL A CA 1
ATOM 1399 C C . VAL A 1 195 ? -8.203 35.375 7.48 1 97.88 195 VAL A C 1
ATOM 1401 O O . VAL A 1 195 ? -8.984 35.094 6.566 1 97.88 195 VAL A O 1
ATOM 1404 N N . ASP A 1 196 ? -7.684 36.562 7.641 1 95.69 196 ASP A N 1
ATOM 1405 C CA . ASP A 1 196 ? -7.957 37.625 6.711 1 95.69 196 ASP A CA 1
ATOM 1406 C C . ASP A 1 196 ? -6.918 37.688 5.594 1 95.69 196 ASP A C 1
ATOM 1408 O O . ASP A 1 196 ? -6.988 38.531 4.703 1 95.69 196 ASP A O 1
ATOM 1412 N N . VAL A 1 197 ? -5.973 36.812 5.66 1 95.44 197 VAL A N 1
ATOM 1413 C CA . VAL A 1 197 ? -4.914 36.75 4.66 1 95.44 197 VAL A CA 1
ATOM 1414 C C . VAL A 1 197 ? -5.195 35.594 3.684 1 95.44 197 VAL A C 1
ATOM 1416 O O . VAL A 1 197 ? -5.227 34.438 4.078 1 95.44 197 VAL A O 1
ATOM 1419 N N . ASP A 1 198 ? -5.418 36 2.412 1 92.88 198 ASP A N 1
ATOM 1420 C CA . ASP A 1 198 ? -5.605 34.969 1.396 1 92.88 198 ASP A CA 1
ATOM 1421 C C . ASP A 1 198 ? -4.273 34.312 1.021 1 92.88 198 ASP A C 1
ATOM 1423 O O . ASP A 1 198 ? -3.479 34.906 0.285 1 92.88 198 ASP A O 1
ATOM 1427 N N . TYR A 1 199 ? -4.117 33.156 1.53 1 92.19 199 TYR A N 1
ATOM 1428 C CA . TYR A 1 199 ? -2.93 32.375 1.187 1 92.19 199 TYR A CA 1
ATOM 1429 C C . TYR A 1 199 ? -3.275 30.891 1.011 1 92.19 199 TYR A C 1
ATOM 1431 O O . TYR A 1 199 ? -3.883 30.281 1.894 1 92.19 199 TYR A O 1
ATOM 1439 N N . PRO A 1 200 ? -2.844 30.344 -0.103 1 94.31 200 PRO A N 1
ATOM 1440 C CA . PRO A 1 200 ? -2.127 31 -1.204 1 94.31 200 PRO A CA 1
ATOM 1441 C C . PRO A 1 200 ? -2.994 32 -1.96 1 94.31 200 PRO A C 1
ATOM 1443 O O . PRO A 1 200 ? -4.223 31.938 -1.891 1 94.31 200 PRO A O 1
ATOM 1446 N N . ALA A 1 201 ? -2.361 32.875 -2.611 1 92.94 201 ALA A N 1
ATOM 1447 C CA . ALA A 1 201 ? -3.074 33.969 -3.246 1 92.94 201 ALA A CA 1
ATOM 1448 C C . ALA A 1 201 ? -4.137 33.469 -4.215 1 92.94 201 ALA A C 1
ATOM 1450 O O . ALA A 1 201 ? -5.211 34.062 -4.336 1 92.94 201 ALA A O 1
ATOM 1451 N N . GLY A 1 202 ? -3.902 32.375 -4.898 1 94.75 202 GLY A N 1
ATOM 1452 C CA . GLY A 1 202 ? -4.824 31.844 -5.879 1 94.75 202 GLY A CA 1
ATOM 1453 C C . GLY A 1 202 ? -6.043 31.188 -5.25 1 94.75 202 GLY A C 1
ATOM 1454 O O . GLY A 1 202 ? -6.977 30.797 -5.953 1 94.75 202 GLY A O 1
ATOM 1455 N N . HIS A 1 203 ? -6.141 31.172 -3.928 1 96.69 203 HIS A N 1
ATOM 1456 C CA . HIS A 1 203 ? -7.242 30.469 -3.277 1 96.69 203 HIS A CA 1
ATOM 1457 C C . HIS A 1 203 ? -8.156 31.453 -2.535 1 96.69 203 HIS A C 1
ATOM 1459 O O . HIS A 1 203 ? -8.883 31.047 -1.625 1 96.69 203 HIS A O 1
ATOM 1465 N N . GLY A 1 204 ? -8.102 32.688 -2.93 1 96.94 204 GLY A N 1
ATOM 1466 C CA . GLY A 1 204 ? -9.008 33.656 -2.334 1 96.94 204 GLY A CA 1
ATOM 1467 C C . GLY A 1 204 ? -10.469 33.281 -2.482 1 96.94 204 GLY A C 1
ATOM 1468 O O . GLY A 1 204 ? -11.227 33.312 -1.51 1 96.94 204 GLY A O 1
ATOM 1469 N N . ARG A 1 205 ? -10.852 32.969 -3.682 1 96.94 205 ARG A N 1
ATOM 1470 C CA . ARG A 1 205 ? -12.234 32.562 -3.936 1 96.94 205 ARG A CA 1
ATOM 1471 C C . ARG A 1 205 ? -12.602 31.312 -3.16 1 96.94 205 ARG A C 1
ATOM 1473 O O . ARG A 1 205 ? -13.688 31.234 -2.578 1 96.94 205 ARG A O 1
ATOM 1480 N N . LEU A 1 206 ? -11.703 30.359 -3.16 1 97.81 206 LEU A N 1
ATOM 1481 C CA . LEU A 1 206 ? -11.953 29.125 -2.42 1 97.81 206 LEU A CA 1
ATOM 1482 C C . LEU A 1 206 ? -12.18 29.422 -0.94 1 97.81 206 LEU A C 1
ATOM 1484 O O . LEU A 1 206 ? -13.125 28.906 -0.34 1 97.81 206 LEU A O 1
ATOM 1488 N N . LEU A 1 207 ? -11.359 30.25 -0.356 1 97.94 207 LEU A N 1
ATOM 1489 C CA . LEU A 1 207 ? -11.461 30.594 1.062 1 97.94 207 LEU A CA 1
ATOM 1490 C C . LEU A 1 207 ? -12.773 31.297 1.363 1 97.94 207 LEU A C 1
ATOM 1492 O O . LEU A 1 207 ? -13.375 31.078 2.418 1 97.94 207 LEU A O 1
ATOM 1496 N N . ARG A 1 208 ? -13.188 32.094 0.445 1 96.94 208 ARG A N 1
ATOM 1497 C CA . ARG A 1 208 ? -14.461 32.781 0.617 1 96.94 208 ARG A CA 1
ATOM 1498 C C . ARG A 1 208 ? -15.625 31.781 0.628 1 96.94 208 ARG A C 1
ATOM 1500 O O . ARG A 1 208 ? -16.516 31.875 1.465 1 96.94 208 ARG A O 1
ATOM 1507 N N . VAL A 1 209 ? -15.578 30.859 -0.303 1 97.31 209 VAL A N 1
ATOM 1508 C CA . VAL A 1 209 ? -16.641 29.875 -0.39 1 97.31 209 VAL A CA 1
ATOM 1509 C C . VAL A 1 209 ? -16.625 28.984 0.859 1 97.31 209 VAL A C 1
ATOM 1511 O O . VAL A 1 209 ? -17.688 28.641 1.391 1 97.31 209 VAL A O 1
ATOM 1514 N N . ILE A 1 210 ? -15.43 28.625 1.331 1 97.88 210 ILE A N 1
ATOM 1515 C CA . ILE A 1 210 ? -15.32 27.844 2.561 1 97.88 210 ILE A CA 1
ATOM 1516 C C . ILE A 1 210 ? -15.945 28.625 3.719 1 97.88 210 ILE A C 1
ATOM 1518 O O . ILE A 1 210 ? -16.672 28.047 4.531 1 97.88 210 ILE A O 1
ATOM 1522 N N . ALA A 1 211 ? -15.672 29.891 3.822 1 96.94 211 ALA A N 1
ATOM 1523 C CA . ALA A 1 211 ? -16.203 30.734 4.891 1 96.94 211 ALA A CA 1
ATOM 1524 C C . ALA A 1 211 ? -17.734 30.812 4.809 1 96.94 211 ALA A C 1
ATOM 1526 O O . ALA A 1 211 ? -18.422 30.859 5.832 1 96.94 211 ALA A O 1
ATOM 1527 N N . ASP A 1 212 ? -18.266 30.781 3.635 1 95.69 212 ASP A N 1
ATOM 1528 C CA . ASP A 1 212 ? -19.703 30.891 3.42 1 95.69 212 ASP A CA 1
ATOM 1529 C C . ASP A 1 212 ? -20.406 29.594 3.809 1 95.69 212 ASP A C 1
ATOM 1531 O O . ASP A 1 212 ? -21.531 29.625 4.32 1 95.69 212 ASP A O 1
ATOM 1535 N N . GLN A 1 213 ? -19.812 28.469 3.604 1 94.38 213 GLN A N 1
ATOM 1536 C CA . GLN A 1 213 ? -20.453 27.172 3.801 1 94.38 213 GLN A CA 1
ATOM 1537 C C . GLN A 1 213 ? -19.891 26.469 5.031 1 94.38 213 GLN A C 1
ATOM 1539 O O . GLN A 1 213 ? -20.562 25.609 5.617 1 94.38 213 GLN A O 1
ATOM 1544 N N . GLY A 1 214 ? -18.734 26.781 5.375 1 95.94 214 GLY A N 1
ATOM 1545 C CA . GLY A 1 214 ? -18.031 26.203 6.496 1 95.94 214 GLY A CA 1
ATOM 1546 C C . GLY A 1 214 ? -17.344 27.234 7.379 1 95.94 214 GLY A C 1
ATOM 1547 O O . GLY A 1 214 ? -17.969 28.219 7.789 1 95.94 214 GLY A O 1
ATOM 1548 N N . VAL A 1 215 ? -16.031 26.922 7.703 1 97.38 215 VAL A N 1
ATOM 1549 C CA . VAL A 1 215 ? -15.305 27.875 8.531 1 97.38 215 VAL A CA 1
ATOM 1550 C C . VAL A 1 215 ? -13.82 27.875 8.164 1 97.38 215 VAL A C 1
ATOM 1552 O O . VAL A 1 215 ? -13.281 26.844 7.754 1 97.38 215 VAL A O 1
ATOM 1555 N N . VAL A 1 216 ? -13.273 28.984 8.18 1 98.62 216 VAL A N 1
ATOM 1556 C CA . VAL A 1 216 ? -11.828 29.203 8.086 1 98.62 216 VAL A CA 1
ATOM 1557 C C . VAL A 1 216 ? -11.273 29.562 9.461 1 98.62 216 VAL A C 1
ATOM 1559 O O . VAL A 1 216 ? -11.781 30.453 10.133 1 98.62 216 VAL A O 1
ATOM 1562 N N . VAL A 1 217 ? -10.273 28.844 9.867 1 98.75 217 VAL A N 1
ATOM 1563 C CA . VAL A 1 217 ? -9.812 28.938 11.25 1 98.75 217 VAL A CA 1
ATOM 1564 C C . VAL A 1 217 ? -8.305 29.219 11.273 1 98.75 217 VAL A C 1
ATOM 1566 O O . VAL A 1 217 ? -7.562 28.703 10.43 1 98.75 217 VAL A O 1
ATOM 1569 N N . SER A 1 218 ? -7.832 29.953 12.203 1 98.69 218 SER A N 1
ATOM 1570 C CA . SER A 1 218 ? -6.406 30.188 12.406 1 98.69 218 SER A CA 1
ATOM 1571 C C . SER A 1 218 ? -6.086 30.391 13.883 1 98.69 218 SER A C 1
ATOM 1573 O O . SER A 1 218 ? -6.914 30.906 14.633 1 98.69 218 SER A O 1
ATOM 1575 N N . GLU A 1 219 ? -4.926 29.984 14.219 1 97.69 219 GLU A N 1
ATOM 1576 C CA . GLU A 1 219 ? -4.391 30.281 15.547 1 97.69 219 GLU A CA 1
ATOM 1577 C C . GLU A 1 219 ? -3.748 31.656 15.586 1 97.69 219 GLU A C 1
ATOM 1579 O O . GLU A 1 219 ? -3.453 32.188 16.672 1 97.69 219 GLU A O 1
ATOM 1584 N N . TYR A 1 220 ? -3.564 32.312 14.492 1 97.94 220 TYR A N 1
ATOM 1585 C CA . TYR A 1 220 ? -2.818 33.562 14.375 1 97.94 220 TYR A CA 1
ATOM 1586 C C . TYR A 1 220 ? -3.762 34.75 14.242 1 97.94 220 TYR A C 1
ATOM 1588 O O . TYR A 1 220 ? -4.785 34.656 13.555 1 97.94 220 TYR A O 1
ATOM 1596 N N . PRO A 1 221 ? -3.42 35.844 14.883 1 97.12 221 PRO A N 1
ATOM 1597 C CA . PRO A 1 221 ? -4.254 37.062 14.75 1 97.12 221 PRO A CA 1
ATOM 1598 C C . PRO A 1 221 ? -4.324 37.562 13.312 1 97.12 221 PRO A C 1
ATOM 1600 O O . PRO A 1 221 ? -3.529 37.156 12.469 1 97.12 221 PRO A O 1
ATOM 1603 N N . LEU A 1 222 ? -5.285 38.406 13.109 1 97.12 222 LEU A N 1
ATOM 1604 C CA . LEU A 1 222 ? -5.477 39.031 11.797 1 97.12 222 LEU A CA 1
ATOM 1605 C C . LEU A 1 222 ? -4.195 39.688 11.312 1 97.12 222 LEU A C 1
ATOM 1607 O O . LEU A 1 222 ? -3.457 40.281 12.117 1 97.12 222 LEU A O 1
ATOM 1611 N N . GLY A 1 223 ? -3.906 39.531 10.094 1 95.69 223 GLY A N 1
ATOM 1612 C CA . GLY A 1 223 ? -2.783 40.188 9.469 1 95.69 223 GLY A CA 1
ATOM 1613 C C . GLY A 1 223 ? -1.493 39.406 9.531 1 95.69 223 GLY A C 1
ATOM 1614 O O . GLY A 1 223 ? -0.511 39.75 8.867 1 95.69 223 GLY A O 1
ATOM 1615 N N . THR A 1 224 ? -1.43 38.344 10.328 1 95.94 224 THR A N 1
ATOM 1616 C CA . THR A 1 224 ? -0.214 37.531 10.461 1 95.94 224 THR A CA 1
ATOM 1617 C C . THR A 1 224 ? 0.185 36.938 9.117 1 95.94 224 THR A C 1
ATOM 1619 O O . THR A 1 224 ? -0.633 36.281 8.453 1 95.94 224 THR A O 1
ATOM 1622 N N . PRO A 1 225 ? 1.391 37.125 8.695 1 94 225 PRO A N 1
ATOM 1623 C CA . PRO A 1 225 ? 1.826 36.562 7.414 1 94 225 PRO A CA 1
ATOM 1624 C C . PRO A 1 225 ? 2.145 35.062 7.504 1 94 225 PRO A C 1
ATOM 1626 O O . PRO A 1 225 ? 2.51 34.562 8.57 1 94 225 PRO A O 1
ATOM 1629 N N . PRO A 1 226 ? 1.988 34.406 6.379 1 94.38 226 PRO A N 1
ATOM 1630 C CA . PRO A 1 226 ? 2.414 33 6.355 1 94.38 226 PRO A CA 1
ATOM 1631 C C . PRO A 1 226 ? 3.93 32.844 6.449 1 94.38 226 PRO A C 1
ATOM 1633 O O . PRO A 1 226 ? 4.672 33.656 5.895 1 94.38 226 PRO A O 1
ATOM 1636 N N . ARG A 1 227 ? 4.422 31.906 7.258 1 92.06 227 ARG A N 1
ATOM 1637 C CA . ARG A 1 227 ? 5.809 31.469 7.367 1 92.06 227 ARG A CA 1
ATOM 1638 C C . ARG A 1 227 ? 5.91 29.938 7.273 1 92.06 227 ARG A C 1
ATOM 1640 O O . ARG A 1 227 ? 4.996 29.234 7.695 1 92.06 227 ARG A O 1
ATOM 1647 N N . LYS A 1 228 ? 7 29.438 6.777 1 90.25 228 LYS A N 1
ATOM 1648 C CA . LYS A 1 228 ? 7.184 28 6.574 1 90.25 228 LYS A CA 1
ATOM 1649 C C . LYS A 1 228 ? 6.93 27.219 7.863 1 90.25 228 LYS A C 1
ATOM 1651 O O . LYS A 1 228 ? 6.223 26.219 7.855 1 90.25 228 LYS A O 1
ATOM 1656 N N . HIS A 1 229 ? 7.449 27.688 8.938 1 90.25 229 HIS A N 1
ATOM 1657 C CA . HIS A 1 229 ? 7.309 26.953 10.188 1 90.25 229 HIS A CA 1
ATOM 1658 C C . HIS A 1 229 ? 5.859 26.953 10.672 1 90.25 229 HIS A C 1
ATOM 1660 O O . HIS A 1 229 ? 5.434 26.047 11.375 1 90.25 229 HIS A O 1
ATOM 1666 N N . ARG A 1 230 ? 5.121 27.984 10.328 1 95.31 230 ARG A N 1
ATOM 1667 C CA . ARG A 1 230 ? 3.744 28.094 10.797 1 95.31 230 ARG A CA 1
ATOM 1668 C C . ARG A 1 230 ? 2.859 27.031 10.141 1 95.31 230 ARG A C 1
ATOM 1670 O O . ARG A 1 230 ? 1.892 26.562 10.742 1 95.31 230 ARG A O 1
ATOM 1677 N N . PHE A 1 231 ? 3.252 26.641 8.906 1 95.19 231 PHE A N 1
ATOM 1678 C CA . PHE A 1 231 ? 2.514 25.562 8.25 1 95.19 231 PHE A CA 1
ATOM 1679 C C . PHE A 1 231 ? 2.65 24.25 9.016 1 95.19 231 PHE A C 1
ATOM 1681 O O . PHE A 1 231 ? 1.666 23.547 9.227 1 95.19 231 PHE A O 1
ATOM 1688 N N . LEU A 1 232 ? 3.84 24.031 9.43 1 93.75 232 LEU A N 1
ATOM 1689 C CA . LEU A 1 232 ? 4.117 22.781 10.141 1 93.75 232 LEU A CA 1
ATOM 1690 C C . LEU A 1 232 ? 3.404 22.766 11.492 1 93.75 232 LEU A C 1
ATOM 1692 O O . LEU A 1 232 ? 2.809 21.75 11.867 1 93.75 232 LEU A O 1
ATOM 1696 N N . VAL A 1 233 ? 3.43 23.859 12.172 1 95.5 233 VAL A N 1
ATOM 1697 C CA . VAL A 1 233 ? 2.793 23.953 13.477 1 95.5 233 VAL A CA 1
ATOM 1698 C C . VAL A 1 233 ? 1.279 23.828 13.328 1 95.5 233 VAL A C 1
ATOM 1700 O O . VAL A 1 233 ? 0.629 23.125 14.109 1 95.5 233 VAL A O 1
ATOM 1703 N N . ARG A 1 234 ? 0.784 24.469 12.289 1 97.56 234 ARG A N 1
ATOM 1704 C CA . ARG A 1 234 ? -0.652 24.469 12.031 1 97.56 234 ARG A CA 1
ATOM 1705 C C . ARG A 1 234 ? -1.151 23.047 11.758 1 97.56 234 ARG A C 1
ATOM 1707 O O . ARG A 1 234 ? -2.266 22.688 12.148 1 97.56 234 ARG A O 1
ATOM 1714 N N . ASN A 1 235 ? -0.342 22.188 11.273 1 97.81 235 ASN A N 1
ATOM 1715 C CA . ASN A 1 235 ? -0.747 20.844 10.891 1 97.81 235 ASN A CA 1
ATOM 1716 C C . ASN A 1 235 ? -1.229 20.031 12.094 1 97.81 235 ASN A C 1
ATOM 1718 O O . ASN A 1 235 ? -2.053 19.125 11.945 1 97.81 235 ASN A O 1
ATOM 1722 N N . ARG A 1 236 ? -0.777 20.406 13.258 1 97.56 236 ARG A N 1
ATOM 1723 C CA . ARG A 1 236 ? -1.207 19.656 14.438 1 97.56 236 ARG A CA 1
ATOM 1724 C C . ARG A 1 236 ? -2.701 19.828 14.688 1 97.56 236 ARG A C 1
ATOM 1726 O O . ARG A 1 236 ? -3.359 18.938 15.219 1 97.56 236 ARG A O 1
ATOM 1733 N N . LEU A 1 237 ? -3.215 21 14.289 1 98.31 237 LEU A N 1
ATOM 1734 C CA . LEU A 1 237 ? -4.641 21.266 14.461 1 98.31 237 LEU A CA 1
ATOM 1735 C C . LEU A 1 237 ? -5.469 20.422 13.492 1 98.31 237 LEU A C 1
ATOM 1737 O O . LEU A 1 237 ? -6.508 19.875 13.875 1 98.31 237 LEU A O 1
ATOM 1741 N N . ILE A 1 238 ? -4.98 20.312 12.266 1 98.62 238 ILE A N 1
ATOM 1742 C CA . ILE A 1 238 ? -5.645 19.484 11.258 1 98.62 238 ILE A CA 1
ATOM 1743 C C . ILE A 1 238 ? -5.688 18.031 11.734 1 98.62 238 ILE A C 1
ATOM 1745 O O . ILE A 1 238 ? -6.746 17.406 11.711 1 98.62 238 ILE A O 1
ATOM 1749 N N . ALA A 1 239 ? -4.574 17.562 12.227 1 98.25 239 ALA A N 1
ATOM 1750 C CA . ALA A 1 239 ? -4.461 16.203 12.711 1 98.25 239 ALA A CA 1
ATOM 1751 C C . ALA A 1 239 ? -5.367 15.961 13.914 1 98.25 239 ALA A C 1
ATOM 1753 O O . ALA A 1 239 ? -5.926 14.875 14.078 1 98.25 239 ALA A O 1
ATOM 1754 N N . SER A 1 240 ? -5.504 16.969 14.766 1 97.88 240 SER A N 1
ATOM 1755 C CA . SER A 1 240 ? -6.25 16.828 16 1 97.88 240 SER A CA 1
ATOM 1756 C C . SER A 1 240 ? -7.754 16.844 15.758 1 97.88 240 SER A C 1
ATOM 1758 O O . SER A 1 240 ? -8.508 16.125 16.422 1 97.88 240 SER A O 1
ATOM 1760 N N . VAL A 1 241 ? -8.164 17.656 14.859 1 98 241 VAL A N 1
ATOM 1761 C CA . VAL A 1 241 ? -9.586 17.828 14.594 1 98 241 VAL A CA 1
ATOM 1762 C C . VAL A 1 241 ? -10.102 16.641 13.773 1 98 241 VAL A C 1
ATOM 1764 O O . VAL A 1 241 ? -11.242 16.203 13.945 1 98 241 VAL A O 1
ATOM 1767 N N . GLY A 1 242 ? -9.289 16.125 12.891 1 97.81 242 GLY A N 1
ATOM 1768 C CA . GLY A 1 242 ? -9.68 14.953 12.125 1 97.81 242 GLY A CA 1
ATOM 1769 C C . GLY A 1 242 ? -9.695 13.68 12.945 1 97.81 242 GLY A C 1
ATOM 1770 O O . GLY A 1 242 ? -8.68 13.305 13.539 1 97.81 242 GLY A O 1
ATOM 1771 N N . GLN A 1 243 ? -10.766 13 12.945 1 97.5 243 GLN A N 1
ATOM 1772 C CA . GLN A 1 243 ? -10.828 11.703 13.602 1 97.5 243 GLN A CA 1
ATOM 1773 C C . GLN A 1 243 ? -9.922 10.688 12.906 1 97.5 243 GLN A C 1
ATOM 1775 O O . GLN A 1 243 ? -9.57 9.664 13.492 1 97.5 243 GLN A O 1
ATOM 1780 N N . ALA A 1 244 ? -9.664 10.898 11.695 1 98.25 244 ALA A N 1
ATOM 1781 C CA . ALA A 1 244 ? -8.656 10.219 10.891 1 98.25 244 ALA A CA 1
ATOM 1782 C C . ALA A 1 244 ? -7.992 11.188 9.914 1 98.25 244 ALA A C 1
ATOM 1784 O O . ALA A 1 244 ? -8.539 12.25 9.609 1 98.25 244 ALA A O 1
ATOM 1785 N N . THR A 1 245 ? -6.816 10.805 9.516 1 98.81 245 THR A N 1
ATOM 1786 C CA . THR A 1 245 ? -6.102 11.602 8.523 1 98.81 245 THR A CA 1
ATOM 1787 C C . THR A 1 245 ? -5.82 10.773 7.273 1 98.81 245 THR A C 1
ATOM 1789 O O . THR A 1 245 ? -5.141 9.75 7.34 1 98.81 245 THR A O 1
ATOM 1792 N N . VAL A 1 246 ? -6.375 11.227 6.16 1 98.94 246 VAL A N 1
ATOM 1793 C CA . VAL A 1 246 ? -6.117 10.602 4.867 1 98.94 246 VAL A CA 1
ATOM 1794 C C . VAL A 1 246 ? -5.012 11.359 4.137 1 98.94 246 VAL A C 1
ATOM 1796 O O . VAL A 1 246 ? -5.184 12.531 3.787 1 98.94 246 VAL A O 1
ATOM 1799 N N . VAL A 1 247 ? -3.924 10.734 3.873 1 98.94 247 VAL A N 1
ATOM 1800 C CA . VAL A 1 247 ? -2.846 11.297 3.066 1 98.94 247 VAL A CA 1
ATOM 1801 C C . VAL A 1 247 ? -2.977 10.812 1.623 1 98.94 247 VAL A C 1
ATOM 1803 O O . VAL A 1 247 ? -2.791 9.633 1.338 1 98.94 247 VAL A O 1
ATOM 1806 N N . VAL A 1 248 ? -3.188 11.703 0.695 1 98.88 248 VAL A N 1
ATOM 1807 C CA . VAL A 1 248 ? -3.506 11.32 -0.677 1 98.88 248 VAL A CA 1
ATOM 1808 C C . VAL A 1 248 ? -2.221 11.219 -1.495 1 98.88 248 VAL A C 1
ATOM 1810 O O . VAL A 1 248 ? -2.035 10.258 -2.252 1 98.88 248 VAL A O 1
ATOM 1813 N N . GLU A 1 249 ? -1.343 12.273 -1.411 1 98.56 249 GLU A N 1
ATOM 1814 C CA . GLU A 1 249 ? -0.01 12.32 -2.004 1 98.56 249 GLU A CA 1
ATOM 1815 C C . GLU A 1 249 ? 0.991 12.984 -1.06 1 98.56 249 GLU A C 1
ATOM 1817 O O . GLU A 1 249 ? 0.694 14.016 -0.453 1 98.56 249 GLU A O 1
ATOM 1822 N N . ALA A 1 250 ? 2.107 12.359 -0.988 1 97.69 250 ALA A N 1
ATOM 1823 C CA . ALA A 1 250 ? 3.166 12.93 -0.158 1 97.69 250 ALA A CA 1
ATOM 1824 C C . ALA A 1 250 ? 4.539 12.438 -0.606 1 97.69 250 ALA A C 1
ATOM 1826 O O . ALA A 1 250 ? 4.707 11.266 -0.942 1 97.69 250 ALA A O 1
ATOM 1827 N N . SER A 1 251 ? 5.449 13.32 -0.661 1 95.44 251 SER A N 1
ATOM 1828 C CA . SER A 1 251 ? 6.836 12.898 -0.779 1 95.44 251 SER A CA 1
ATOM 1829 C C . SER A 1 251 ? 7.379 12.406 0.56 1 95.44 251 SER A C 1
ATOM 1831 O O . SER A 1 251 ? 6.711 12.523 1.588 1 95.44 251 SER A O 1
ATOM 1833 N N . ALA A 1 252 ? 8.578 11.906 0.522 1 90.06 252 ALA A N 1
ATOM 1834 C CA . ALA A 1 252 ? 9.188 11.359 1.734 1 90.06 252 ALA A CA 1
ATOM 1835 C C . ALA A 1 252 ? 9.273 12.422 2.826 1 90.06 252 ALA A C 1
ATOM 1837 O O . ALA A 1 252 ? 9.047 12.133 4.004 1 90.06 252 ALA A O 1
ATOM 1838 N N . ARG A 1 253 ? 9.648 13.633 2.354 1 88.69 253 ARG A N 1
ATOM 1839 C CA . ARG A 1 253 ? 9.672 14.797 3.229 1 88.69 253 ARG A CA 1
ATOM 1840 C C . ARG A 1 253 ? 8.633 15.828 2.805 1 88.69 253 ARG A C 1
ATOM 1842 O O . ARG A 1 253 ? 8.711 16.391 1.706 1 88.69 253 ARG A O 1
ATOM 1849 N N . SER A 1 254 ? 7.508 15.828 3.578 1 91.88 254 SER A N 1
ATOM 1850 C CA . SER A 1 254 ? 6.43 16.719 3.189 1 91.88 254 SER A CA 1
ATOM 1851 C C . SER A 1 254 ? 5.652 17.219 4.406 1 91.88 254 SER A C 1
ATOM 1853 O O . SER A 1 254 ? 5.805 16.672 5.504 1 91.88 254 SER A O 1
ATOM 1855 N N . GLY A 1 255 ? 4.902 18.25 4.188 1 94.25 255 GLY A N 1
ATOM 1856 C CA . GLY A 1 255 ? 3.975 18.703 5.211 1 94.25 255 GLY A CA 1
ATOM 1857 C C . GLY A 1 255 ? 2.934 17.672 5.578 1 94.25 255 GLY A C 1
ATOM 1858 O O . GLY A 1 255 ? 2.553 17.547 6.746 1 94.25 255 GLY A O 1
ATOM 1859 N N . ALA A 1 256 ? 2.547 16.969 4.57 1 96.25 256 ALA A N 1
ATOM 1860 C CA . ALA A 1 256 ? 1.562 15.914 4.816 1 96.25 256 ALA A CA 1
ATOM 1861 C C . ALA A 1 256 ? 2.129 14.836 5.734 1 96.25 256 ALA A C 1
ATOM 1863 O O . ALA A 1 256 ? 1.411 14.289 6.574 1 96.25 256 ALA A O 1
ATOM 1864 N N . ALA A 1 257 ? 3.381 14.523 5.551 1 96.12 257 ALA A N 1
ATOM 1865 C CA . ALA A 1 257 ? 4.031 13.578 6.449 1 96.12 257 ALA A CA 1
ATOM 1866 C C . ALA A 1 257 ? 4.039 14.094 7.887 1 96.12 257 ALA A C 1
ATOM 1868 O O . ALA A 1 257 ? 3.852 13.328 8.828 1 96.12 257 ALA A O 1
ATOM 1869 N N . ASN A 1 258 ? 4.277 15.375 8.023 1 95.44 258 ASN A N 1
ATOM 1870 C CA . ASN A 1 258 ? 4.211 16.016 9.336 1 95.44 258 ASN A CA 1
ATOM 1871 C C . ASN A 1 258 ? 2.838 15.836 9.977 1 95.44 258 ASN A C 1
ATOM 1873 O O . ASN A 1 258 ? 2.736 15.477 11.156 1 95.44 258 ASN A O 1
ATOM 1877 N N . THR A 1 259 ? 1.819 16.062 9.203 1 97.94 259 THR A N 1
ATOM 1878 C CA . THR A 1 259 ? 0.457 15.898 9.695 1 97.94 259 THR A CA 1
ATOM 1879 C C . THR A 1 259 ? 0.208 14.445 10.109 1 97.94 259 THR A C 1
ATOM 1881 O O . THR A 1 259 ? -0.357 14.188 11.172 1 97.94 259 THR A O 1
ATOM 1884 N N . ALA A 1 260 ? 0.654 13.555 9.266 1 98.19 260 ALA A N 1
ATOM 1885 C CA . ALA A 1 260 ? 0.5 12.133 9.539 1 98.19 260 ALA A CA 1
ATOM 1886 C C . ALA A 1 260 ? 1.209 11.742 10.836 1 98.19 260 ALA A C 1
ATOM 1888 O O . ALA A 1 260 ? 0.652 11.016 11.664 1 98.19 260 ALA A O 1
ATOM 1889 N N . ASN A 1 261 ? 2.412 12.227 11.023 1 96.56 261 ASN A N 1
ATOM 1890 C CA . ASN A 1 261 ? 3.176 11.945 12.234 1 96.56 261 ASN A CA 1
ATOM 1891 C C . ASN A 1 261 ? 2.449 12.445 13.484 1 96.56 261 ASN A C 1
ATOM 1893 O O . ASN A 1 261 ? 2.412 11.758 14.5 1 96.56 261 ASN A O 1
ATOM 1897 N N . THR A 1 262 ? 1.93 13.562 13.375 1 96.69 262 THR A N 1
ATOM 1898 C CA . THR A 1 262 ? 1.188 14.141 14.484 1 96.69 262 THR A CA 1
ATOM 1899 C C . THR A 1 262 ? -0.059 13.32 14.789 1 96.69 262 THR A C 1
ATOM 1901 O O . THR A 1 262 ? -0.334 13.008 15.953 1 96.69 262 THR A O 1
ATOM 1904 N N . ALA A 1 263 ? -0.801 13 13.758 1 97.75 263 ALA A N 1
ATOM 1905 C CA . ALA A 1 263 ? -1.988 12.172 13.945 1 97.75 263 ALA A CA 1
ATOM 1906 C C . ALA A 1 263 ? -1.633 10.852 14.625 1 97.75 263 ALA A C 1
ATOM 1908 O O . ALA A 1 263 ? -2.307 10.43 15.562 1 97.75 263 ALA A O 1
ATOM 1909 N N . ASP A 1 264 ? -0.585 10.273 14.164 1 96.62 264 ASP A N 1
ATOM 1910 C CA . ASP A 1 264 ? -0.107 9.016 14.734 1 96.62 264 ASP A CA 1
ATOM 1911 C C . ASP A 1 264 ? 0.233 9.18 16.219 1 96.62 264 ASP A C 1
ATOM 1913 O O . ASP A 1 264 ? -0.162 8.359 17.047 1 96.62 264 ASP A O 1
ATOM 1917 N N . ALA A 1 265 ? 0.926 10.234 16.531 1 95.12 265 ALA A N 1
ATOM 1918 C CA . ALA A 1 265 ? 1.317 10.523 17.906 1 95.12 265 ALA A CA 1
ATOM 1919 C C . ALA A 1 265 ? 0.093 10.742 18.797 1 95.12 265 ALA A C 1
ATOM 1921 O O . ALA A 1 265 ? 0.116 10.414 19.984 1 95.12 265 ALA A O 1
ATOM 1922 N N . LEU A 1 266 ? -0.979 11.195 18.25 1 95.81 266 LEU A N 1
ATOM 1923 C CA . LEU A 1 266 ? -2.209 11.461 18.984 1 95.81 266 LEU A CA 1
ATOM 1924 C C . LEU A 1 266 ? -3.082 10.219 19.062 1 95.81 266 LEU A C 1
ATOM 1926 O O . LEU A 1 266 ? -4.176 10.25 19.625 1 95.81 266 LEU A O 1
ATOM 1930 N N . GLY A 1 267 ? -2.643 9.164 18.406 1 94.75 267 GLY A N 1
ATOM 1931 C CA . GLY A 1 267 ? -3.387 7.914 18.422 1 94.75 267 GLY A CA 1
ATOM 1932 C C . GLY A 1 267 ? -4.559 7.906 17.469 1 94.75 267 GLY A C 1
ATOM 1933 O O . GLY A 1 267 ? -5.512 7.148 17.641 1 94.75 267 GLY A O 1
ATOM 1934 N N . ARG A 1 268 ? -4.543 8.766 16.531 1 96.06 268 ARG A N 1
ATOM 1935 C CA . ARG A 1 268 ? -5.578 8.812 15.508 1 96.06 268 ARG A CA 1
ATOM 1936 C C . ARG A 1 268 ? -5.16 8.016 14.273 1 96.06 268 ARG A C 1
ATOM 1938 O O . ARG A 1 268 ? -3.99 8.031 13.883 1 96.06 268 ARG A O 1
ATOM 1945 N N . PRO A 1 269 ? -6.137 7.352 13.578 1 97.62 269 PRO A N 1
ATOM 1946 C CA . PRO A 1 269 ? -5.781 6.559 12.406 1 97.62 269 PRO A CA 1
ATOM 1947 C C . PRO A 1 269 ? -5.191 7.402 11.273 1 97.62 269 PRO A C 1
ATOM 1949 O O . PRO A 1 269 ? -5.703 8.492 10.984 1 97.62 269 PRO A O 1
ATOM 1952 N N . VAL A 1 270 ? -4.117 6.93 10.773 1 98.75 270 VAL A N 1
ATOM 1953 C CA . VAL A 1 270 ? -3.531 7.492 9.555 1 98.75 270 VAL A CA 1
ATOM 1954 C C . VAL A 1 270 ? -3.807 6.57 8.375 1 98.75 270 VAL A C 1
ATOM 1956 O O . VAL A 1 270 ? -3.574 5.359 8.453 1 98.75 270 VAL A O 1
ATOM 1959 N N . LEU A 1 271 ? -4.379 7.125 7.332 1 98.81 271 LEU A N 1
ATOM 1960 C CA . LEU A 1 271 ? -4.707 6.418 6.102 1 98.81 271 LEU A CA 1
ATOM 1961 C C . LEU A 1 271 ? -3.947 7 4.918 1 98.81 271 LEU A C 1
ATOM 1963 O O . LEU A 1 271 ? -3.775 8.219 4.824 1 98.81 271 LEU A O 1
ATOM 1967 N N . ALA A 1 272 ? -3.469 6.176 4.043 1 98.81 272 ALA A N 1
ATOM 1968 C CA . ALA A 1 272 ? -2.672 6.668 2.924 1 98.81 272 ALA A CA 1
ATOM 1969 C C . ALA A 1 272 ? -3.162 6.082 1.603 1 98.81 272 ALA A C 1
ATOM 1971 O O . ALA A 1 272 ? -3.508 4.898 1.532 1 98.81 272 ALA A O 1
ATOM 1972 N N . VAL A 1 273 ? -3.199 6.887 0.596 1 98.88 273 VAL A N 1
ATOM 1973 C CA . VAL A 1 273 ? -3.623 6.504 -0.747 1 98.88 273 VAL A CA 1
ATOM 1974 C C . VAL A 1 273 ? -2.412 6.074 -1.569 1 98.88 273 VAL A C 1
ATOM 1976 O O . VAL A 1 273 ? -1.406 6.785 -1.625 1 98.88 273 VAL A O 1
ATOM 1979 N N . PRO A 1 274 ? -2.492 4.906 -2.17 1 98.69 274 PRO A N 1
ATOM 1980 C CA . PRO A 1 274 ? -1.373 4.465 -3.008 1 98.69 274 PRO A CA 1
ATOM 1981 C C . PRO A 1 274 ? -1.36 5.145 -4.375 1 98.69 274 PRO A C 1
ATOM 1983 O O . PRO A 1 274 ? -2.346 5.777 -4.766 1 98.69 274 PRO A O 1
ATOM 1986 N N . GLY A 1 275 ? -0.268 5.105 -5.055 1 98.38 275 GLY A N 1
ATOM 1987 C CA . GLY A 1 275 ? -0.053 5.559 -6.422 1 98.38 275 GLY A CA 1
ATOM 1988 C C . GLY A 1 275 ? 1.081 4.832 -7.117 1 98.38 275 GLY A C 1
ATOM 1989 O O . GLY A 1 275 ? 1.621 3.859 -6.59 1 98.38 275 GLY A O 1
ATOM 1990 N N . PRO A 1 276 ? 1.376 5.227 -8.359 1 97.38 276 PRO A N 1
ATOM 1991 C CA . PRO A 1 276 ? 2.475 4.566 -9.07 1 97.38 276 PRO A CA 1
ATOM 1992 C C . PRO A 1 276 ? 3.812 4.703 -8.344 1 97.38 276 PRO A C 1
ATOM 1994 O O . PRO A 1 276 ? 4.094 5.754 -7.758 1 97.38 276 PRO A O 1
ATOM 1997 N N . VAL A 1 277 ? 4.605 3.654 -8.359 1 97.69 277 VAL A N 1
ATOM 1998 C CA . VAL A 1 277 ? 5.891 3.666 -7.672 1 97.69 277 VAL A CA 1
ATOM 1999 C C . VAL A 1 277 ? 6.848 4.625 -8.375 1 97.69 277 VAL A C 1
ATOM 2001 O O . VAL A 1 277 ? 7.871 5.016 -7.809 1 97.69 277 VAL A O 1
ATOM 2004 N N . THR A 1 278 ? 6.512 5.055 -9.617 1 95.94 278 THR A N 1
ATOM 2005 C CA . THR A 1 278 ? 7.355 5.945 -10.398 1 95.94 278 THR A CA 1
ATOM 2006 C C . THR A 1 278 ? 7.082 7.402 -10.047 1 95.94 278 THR A C 1
ATOM 2008 O O . THR A 1 278 ? 7.754 8.305 -10.547 1 95.94 278 THR A O 1
ATOM 2011 N N . SER A 1 279 ? 6.082 7.684 -9.211 1 95.94 279 SER A N 1
ATOM 2012 C CA . SER A 1 279 ? 5.719 9.047 -8.828 1 95.94 279 SER A CA 1
ATOM 2013 C C . SER A 1 279 ? 6.387 9.453 -7.52 1 95.94 279 SER A C 1
ATOM 2015 O O . SER A 1 279 ? 6.211 8.789 -6.492 1 95.94 279 SER A O 1
ATOM 2017 N N . LYS A 1 280 ? 7.027 10.617 -7.531 1 95.5 280 LYS A N 1
ATOM 2018 C CA . LYS A 1 280 ? 7.648 11.141 -6.32 1 95.5 280 LYS A CA 1
ATOM 2019 C C . LYS A 1 280 ? 6.602 11.477 -5.266 1 95.5 280 LYS A C 1
ATOM 2021 O O . LYS A 1 280 ? 6.883 11.438 -4.066 1 95.5 280 LYS A O 1
ATOM 2026 N N . ASN A 1 281 ? 5.395 11.703 -5.699 1 96.56 281 ASN A N 1
ATOM 2027 C CA . ASN A 1 281 ? 4.312 12.117 -4.812 1 96.56 281 ASN A CA 1
ATOM 2028 C C . ASN A 1 281 ? 3.688 10.93 -4.09 1 96.56 281 ASN A C 1
ATOM 2030 O O . ASN A 1 281 ? 2.842 11.102 -3.213 1 96.56 281 ASN A O 1
ATOM 2034 N N . SER A 1 282 ? 4.148 9.719 -4.457 1 97.94 282 SER A N 1
ATOM 2035 C CA . SER A 1 282 ? 3.578 8.539 -3.811 1 97.94 282 SER A CA 1
ATOM 2036 C C . SER A 1 282 ? 4.543 7.949 -2.789 1 97.94 282 SER A C 1
ATOM 2038 O O . SER A 1 282 ? 4.16 7.09 -1.992 1 97.94 282 SER A O 1
ATOM 2040 N N . VAL A 1 283 ? 5.77 8.414 -2.766 1 97.69 283 VAL A N 1
ATOM 2041 C CA . VAL A 1 283 ? 6.852 7.816 -1.991 1 97.69 283 VAL A CA 1
ATOM 2042 C C . VAL A 1 283 ? 6.508 7.859 -0.504 1 97.69 283 VAL A C 1
ATOM 2044 O O . VAL A 1 283 ? 6.66 6.863 0.204 1 97.69 283 VAL A O 1
ATOM 2047 N N . GLY A 1 284 ? 6.078 9.008 -0.039 1 98 284 GLY A N 1
ATOM 2048 C CA . GLY A 1 284 ? 5.738 9.156 1.367 1 98 284 GLY A CA 1
ATOM 2049 C C . GLY A 1 284 ? 4.59 8.258 1.798 1 98 284 GLY A C 1
ATOM 2050 O O . GLY A 1 284 ? 4.648 7.633 2.859 1 98 284 GLY A O 1
ATOM 2051 N N . CYS A 1 285 ? 3.521 8.211 0.975 1 98.62 285 CYS A N 1
ATOM 2052 C CA . CYS A 1 285 ? 2.383 7.352 1.275 1 98.62 285 CYS A CA 1
ATOM 2053 C C . CYS A 1 285 ? 2.814 5.895 1.381 1 98.62 285 CYS A C 1
ATOM 2055 O O . CYS A 1 285 ? 2.436 5.199 2.324 1 98.62 285 CYS A O 1
ATOM 2057 N N . HIS A 1 286 ? 3.598 5.48 0.408 1 98.62 286 HIS A N 1
ATOM 2058 C CA . HIS A 1 286 ? 4.078 4.105 0.412 1 98.62 286 HIS A CA 1
ATOM 2059 C C . HIS A 1 286 ? 4.91 3.816 1.658 1 98.62 286 HIS A C 1
ATOM 2061 O O . HIS A 1 286 ? 4.766 2.758 2.273 1 98.62 286 HIS A O 1
ATOM 2067 N N . GLY A 1 287 ? 5.77 4.727 2.02 1 97.75 287 GLY A N 1
ATOM 2068 C CA . GLY A 1 287 ? 6.574 4.574 3.223 1 97.75 287 GLY A CA 1
ATOM 2069 C C . GLY A 1 287 ? 5.742 4.422 4.48 1 97.75 287 GLY A C 1
ATOM 2070 O O . GLY A 1 287 ? 6.027 3.568 5.324 1 97.75 287 GLY A O 1
ATOM 2071 N N . MET A 1 288 ? 4.723 5.227 4.586 1 98.19 288 MET A N 1
ATOM 2072 C CA . MET A 1 288 ? 3.848 5.172 5.754 1 98.19 288 MET A CA 1
ATOM 2073 C C . MET A 1 288 ? 3.148 3.82 5.848 1 98.19 288 MET A C 1
ATOM 2075 O O . MET A 1 288 ? 3.02 3.258 6.938 1 98.19 288 MET A O 1
ATOM 2079 N N . VAL A 1 289 ? 2.725 3.277 4.754 1 98.31 289 VAL A N 1
ATOM 2080 C CA . VAL A 1 289 ? 2.027 1.995 4.738 1 98.31 289 VAL A CA 1
ATOM 2081 C C . VAL A 1 289 ? 3.002 0.873 5.09 1 98.31 289 VAL A C 1
ATOM 2083 O O . VAL A 1 289 ? 2.691 0.007 5.91 1 98.31 289 VAL A O 1
ATOM 2086 N N . ARG A 1 290 ? 4.152 0.89 4.488 1 96.69 290 ARG A N 1
ATOM 2087 C CA . ARG A 1 290 ? 5.141 -0.162 4.699 1 96.69 290 ARG A CA 1
ATOM 2088 C C . ARG A 1 290 ? 5.586 -0.213 6.156 1 96.69 290 ARG A C 1
ATOM 2090 O O . ARG A 1 290 ? 5.797 -1.295 6.711 1 96.69 290 ARG A O 1
ATOM 2097 N N . SER A 1 291 ? 5.68 0.946 6.781 1 95.31 291 SER A N 1
ATOM 2098 C CA . SER A 1 291 ? 6.152 1.014 8.156 1 95.31 291 SER A CA 1
ATOM 2099 C C . SER A 1 291 ? 5.047 0.646 9.141 1 95.31 291 SER A C 1
ATOM 2101 O O . SER A 1 291 ? 5.305 0.464 10.336 1 95.31 291 SER A O 1
ATOM 2103 N N . GLY A 1 292 ? 3.818 0.599 8.641 1 96.25 292 GLY A N 1
ATOM 2104 C CA . GLY A 1 292 ? 2.691 0.308 9.516 1 96.25 292 GLY A CA 1
ATOM 2105 C C . GLY A 1 292 ? 2.062 1.553 10.109 1 96.25 292 GLY A C 1
ATOM 2106 O O . GLY A 1 292 ? 1.087 1.463 10.859 1 96.25 292 GLY A O 1
ATOM 2107 N N . GLN A 1 293 ? 2.572 2.715 9.766 1 97.06 293 GLN A N 1
ATOM 2108 C CA . GLN A 1 293 ? 2.029 3.965 10.289 1 97.06 293 GLN A CA 1
ATOM 2109 C C . GLN A 1 293 ? 0.639 4.238 9.727 1 97.06 293 GLN A C 1
ATOM 2111 O O . GLN A 1 293 ? -0.213 4.809 10.406 1 97.06 293 GLN A O 1
ATOM 2116 N N . ALA A 1 294 ? 0.467 3.793 8.477 1 98.38 294 ALA A N 1
ATOM 2117 C CA . ALA A 1 294 ? -0.797 4.102 7.809 1 98.38 294 ALA A CA 1
ATOM 2118 C C . ALA A 1 294 ? -1.451 2.838 7.258 1 98.38 294 ALA A C 1
ATOM 2120 O O . ALA A 1 294 ? -0.76 1.892 6.871 1 98.38 294 ALA A O 1
ATOM 2121 N N . VAL A 1 295 ? -2.709 2.818 7.203 1 98.12 295 VAL A N 1
ATOM 2122 C CA . VAL A 1 295 ? -3.49 1.798 6.512 1 98.12 295 VAL A CA 1
ATOM 2123 C C . VAL A 1 295 ? -3.766 2.242 5.078 1 98.12 295 VAL A C 1
ATOM 2125 O O . VAL A 1 295 ? -4.148 3.391 4.84 1 98.12 295 VAL A O 1
ATOM 2128 N N . LEU A 1 296 ? -3.557 1.374 4.176 1 98.69 296 LEU A N 1
ATOM 2129 C CA . LEU A 1 296 ? -3.807 1.678 2.77 1 98.69 296 LEU A CA 1
ATOM 2130 C C . LEU A 1 296 ? -5.301 1.797 2.496 1 98.69 296 LEU A C 1
ATOM 2132 O O . LEU A 1 296 ? -6.078 0.911 2.865 1 98.69 296 LEU A O 1
ATOM 2136 N N . VAL A 1 297 ? -5.715 2.883 1.845 1 98.5 297 VAL A N 1
ATOM 2137 C CA . VAL A 1 297 ? -7.117 3.061 1.484 1 98.5 297 VAL A CA 1
ATOM 2138 C C . VAL A 1 297 ? -7.227 3.443 0.01 1 98.5 297 VAL A C 1
ATOM 2140 O O . VAL A 1 297 ? -6.387 4.18 -0.512 1 98.5 297 VAL A O 1
ATOM 2143 N N . THR A 1 298 ? -8.289 2.984 -0.66 1 98.12 298 THR A N 1
ATOM 2144 C CA . THR A 1 298 ? -8.477 3.232 -2.086 1 98.12 298 THR A CA 1
ATOM 2145 C C . THR A 1 298 ? -9.805 3.926 -2.344 1 98.12 298 THR A C 1
ATOM 2147 O O . THR A 1 298 ? -10.047 4.441 -3.439 1 98.12 298 THR A O 1
ATOM 2150 N N . ARG A 1 299 ? -10.711 3.945 -1.369 1 96.75 299 ARG A N 1
ATOM 2151 C CA . ARG A 1 299 ? -12.039 4.547 -1.49 1 96.75 299 ARG A CA 1
ATOM 2152 C C . ARG A 1 299 ? -12.555 5.02 -0.133 1 96.75 299 ARG A C 1
ATOM 2154 O O . ARG A 1 299 ? -12.047 4.598 0.908 1 96.75 299 ARG A O 1
ATOM 2161 N N . THR A 1 300 ? -13.516 5.852 -0.168 1 97.44 300 THR A N 1
ATOM 2162 C CA . THR A 1 300 ? -14.023 6.52 1.025 1 97.44 300 THR A CA 1
ATOM 2163 C C . THR A 1 300 ? -14.617 5.512 2.002 1 97.44 300 THR A C 1
ATOM 2165 O O . THR A 1 300 ? -14.508 5.676 3.219 1 97.44 300 THR A O 1
ATOM 2168 N N . GLN A 1 301 ? -15.211 4.418 1.544 1 96.25 301 GLN A N 1
ATOM 2169 C CA . GLN A 1 301 ? -15.805 3.4 2.402 1 96.25 301 GLN A CA 1
ATOM 2170 C C . GLN A 1 301 ? -14.766 2.811 3.357 1 96.25 301 GLN A C 1
ATOM 2172 O O . GLN A 1 301 ? -15.094 2.465 4.496 1 96.25 301 GLN A O 1
ATOM 2177 N N . GLU A 1 302 ? -13.617 2.693 2.877 1 96.44 302 GLU A N 1
ATOM 2178 C CA . GLU A 1 302 ? -12.547 2.146 3.705 1 96.44 302 GLU A CA 1
ATOM 2179 C C . GLU A 1 302 ? -12.133 3.131 4.797 1 96.44 302 GLU A C 1
ATOM 2181 O O . GLU A 1 302 ? -11.68 2.723 5.867 1 96.44 302 GLU A O 1
ATOM 2186 N N . VAL A 1 303 ? -12.258 4.426 4.535 1 97.44 303 VAL A N 1
ATOM 2187 C CA . VAL A 1 303 ? -12.031 5.441 5.555 1 97.44 303 VAL A CA 1
ATOM 2188 C C . VAL A 1 303 ? -13.094 5.328 6.645 1 97.44 303 VAL A C 1
ATOM 2190 O O . VAL A 1 303 ? -12.773 5.332 7.836 1 97.44 303 VAL A O 1
ATOM 2193 N N . LEU A 1 304 ? -14.289 5.188 6.211 1 96.31 304 LEU A N 1
ATOM 2194 C CA . LEU A 1 304 ? -15.406 5.082 7.148 1 96.31 304 LEU A CA 1
ATOM 2195 C C . LEU A 1 304 ? -15.273 3.83 8.008 1 96.31 304 LEU A C 1
ATOM 2197 O O . LEU A 1 304 ? -15.609 3.85 9.195 1 96.31 304 LEU A O 1
ATOM 2201 N N . GLU A 1 305 ? -14.789 2.764 7.383 1 94 305 GLU A N 1
ATOM 2202 C CA . GLU A 1 305 ? -14.547 1.532 8.125 1 94 305 GLU A CA 1
ATOM 2203 C C . GLU A 1 305 ? -13.539 1.758 9.25 1 94 305 GLU A C 1
ATOM 2205 O O . GLU A 1 305 ? -13.711 1.237 10.359 1 94 305 GLU A O 1
ATOM 2210 N N . ALA A 1 306 ? -12.547 2.514 8.977 1 92.56 306 ALA A N 1
ATOM 2211 C CA . ALA A 1 306 ? -11.5 2.789 9.953 1 92.56 306 ALA A CA 1
ATOM 2212 C C . ALA A 1 306 ? -12.047 3.598 11.125 1 92.56 306 ALA A C 1
ATOM 2214 O O . ALA A 1 306 ? -11.508 3.545 12.234 1 92.56 306 ALA A O 1
ATOM 2215 N N . LEU A 1 307 ? -13.086 4.324 10.914 1 93.81 307 LEU A N 1
ATOM 2216 C CA . LEU A 1 307 ? -13.664 5.191 11.93 1 93.81 307 LEU A CA 1
ATOM 2217 C C . LEU A 1 307 ? -14.758 4.469 12.711 1 93.81 307 LEU A C 1
ATOM 2219 O O . LEU A 1 307 ? -15.188 4.938 13.766 1 93.81 307 LEU A O 1
ATOM 2223 N N . SER A 1 308 ? -15.211 3.352 12.133 1 85.69 308 SER A N 1
ATOM 2224 C CA . SER A 1 308 ? -16.312 2.637 12.758 1 85.69 308 SER A CA 1
ATOM 2225 C C . SER A 1 308 ? -15.844 1.816 13.953 1 85.69 308 SER A C 1
ATOM 2227 O O . SER A 1 308 ? -14.742 1.267 13.938 1 85.69 308 SER A O 1
ATOM 2229 N N . PRO A 1 309 ? -16.641 2.02 15.102 1 68.31 309 PRO A N 1
ATOM 2230 C CA . PRO A 1 309 ? -16.297 1.217 16.281 1 68.31 309 PRO A CA 1
ATOM 2231 C C . PRO A 1 309 ? -16.172 -0.271 15.961 1 68.31 309 PRO A C 1
ATOM 2233 O O . PRO A 1 309 ? -16.781 -0.752 14.992 1 68.31 309 PRO A O 1
ATOM 2236 N N . LEU A 1 310 ? -15.328 -0.924 16.688 1 58.09 310 LEU A N 1
ATOM 2237 C CA . LEU A 1 310 ? -15.117 -2.363 16.578 1 58.09 310 LEU A CA 1
ATOM 2238 C C . LEU A 1 310 ? -16.438 -3.113 16.625 1 58.09 310 LEU A C 1
ATOM 2240 O O . LEU A 1 310 ? -17.312 -2.816 17.453 1 58.09 310 LEU A O 1
ATOM 2244 N N . GLY A 1 311 ? -16.953 -3.893 15.609 1 50.22 311 GLY A N 1
ATOM 2245 C CA . GLY A 1 311 ? -18.172 -4.672 15.516 1 50.22 311 GLY A CA 1
ATOM 2246 C C . GLY A 1 311 ? -19.109 -4.184 14.422 1 50.22 311 GLY A C 1
ATOM 2247 O O . GLY A 1 311 ? -20.141 -4.809 14.156 1 50.22 311 GLY A O 1
ATOM 2248 N N . ALA A 1 312 ? -19.047 -2.857 14.258 1 50.69 312 ALA A N 1
ATOM 2249 C CA . ALA A 1 312 ? -19.953 -2.461 13.188 1 50.69 312 ALA A CA 1
ATOM 2250 C C . ALA A 1 312 ? -19.578 -3.129 11.875 1 50.69 312 ALA A C 1
ATOM 2252 O O . ALA A 1 312 ? -18.406 -3.371 11.609 1 50.69 312 ALA A O 1
ATOM 2253 N N . LEU A 1 313 ? -20.453 -3.834 11.266 1 46.59 313 LEU A N 1
ATOM 2254 C CA . LEU A 1 313 ? -20.312 -4.688 10.094 1 46.59 313 LEU A CA 1
ATOM 2255 C C . LEU A 1 313 ? -19.516 -3.977 9 1 46.59 313 LEU A C 1
ATOM 2257 O O . LEU A 1 313 ? -19.812 -2.824 8.672 1 46.59 313 LEU A O 1
ATOM 2261 N N . PRO A 1 314 ? -18.391 -4.414 8.758 1 46.22 314 PRO A N 1
ATOM 2262 C CA . PRO A 1 314 ? -17.562 -3.943 7.637 1 46.22 314 PRO A CA 1
ATOM 2263 C C . PRO A 1 314 ? -18.391 -3.682 6.375 1 46.22 314 PRO A C 1
ATOM 2265 O O . PRO A 1 314 ? -19.422 -4.324 6.16 1 46.22 314 PRO A O 1
ATOM 2268 N N . ALA A 1 315 ? -18.375 -2.443 5.875 1 44.56 315 ALA A N 1
ATOM 2269 C CA . ALA A 1 315 ? -19.031 -2.191 4.594 1 44.56 315 ALA A CA 1
ATOM 2270 C C . ALA A 1 315 ? -18.891 -3.391 3.66 1 44.56 315 ALA A C 1
ATOM 2272 O O . ALA A 1 315 ? -18.016 -4.238 3.855 1 44.56 315 ALA A O 1
ATOM 2273 N N . VAL A 1 316 ? -19.625 -3.221 2.465 1 41.56 316 VAL A N 1
ATOM 2274 C CA . VAL A 1 316 ? -20 -4.082 1.346 1 41.56 316 VAL A CA 1
ATOM 2275 C C . VAL A 1 316 ? -18.734 -4.582 0.639 1 41.56 316 VAL A C 1
ATOM 2277 O O . VAL A 1 316 ? -17.906 -3.783 0.196 1 41.56 316 VAL A O 1
ATOM 2280 N N . GLU A 1 317 ? -18.203 -5.605 1.03 1 44.97 317 GLU A N 1
ATOM 2281 C CA . GLU A 1 317 ? -17.266 -6.309 0.168 1 44.97 317 GLU A CA 1
ATOM 2282 C C . GLU A 1 317 ? -17.578 -6.066 -1.306 1 44.97 317 GLU A C 1
ATOM 2284 O O . GLU A 1 317 ? -18.75 -6.027 -1.701 1 44.97 317 GLU A O 1
ATOM 2289 N N . ILE A 1 318 ? -16.828 -5.285 -1.882 1 46.88 318 ILE A N 1
ATOM 2290 C CA . ILE A 1 318 ? -17.016 -5.281 -3.328 1 46.88 318 ILE A CA 1
ATOM 2291 C C . ILE A 1 318 ? -17.328 -6.695 -3.811 1 46.88 318 ILE A C 1
ATOM 2293 O O . ILE A 1 318 ? -16.531 -7.617 -3.625 1 46.88 318 ILE A O 1
ATOM 2297 N N . PRO A 1 319 ? -18.562 -6.957 -4.059 1 44.34 319 PRO A N 1
ATOM 2298 C CA . PRO A 1 319 ? -18.844 -8.297 -4.574 1 44.34 319 PRO A CA 1
ATOM 2299 C C . PRO A 1 319 ? -17.922 -8.68 -5.742 1 44.34 319 PRO A C 1
ATOM 2301 O O . PRO A 1 319 ? -17.781 -7.906 -6.691 1 44.34 319 PRO A O 1
ATOM 2304 N N . ALA A 1 320 ? -16.969 -9.344 -5.496 1 51.53 320 ALA A N 1
ATOM 2305 C CA . ALA A 1 320 ? -16.312 -9.93 -6.664 1 51.53 320 ALA A CA 1
ATOM 2306 C C . ALA A 1 320 ? -17.344 -10.375 -7.699 1 51.53 320 ALA A C 1
ATOM 2308 O O . ALA A 1 320 ? -18.438 -10.797 -7.348 1 51.53 320 ALA A O 1
ATOM 2309 N N . GLN A 1 321 ? -17.328 -9.766 -8.898 1 53.97 321 GLN A N 1
ATOM 2310 C CA . GLN A 1 321 ? -18.219 -10.227 -9.961 1 53.97 321 GLN A CA 1
ATOM 2311 C C . GLN A 1 321 ? -18.359 -11.742 -9.938 1 53.97 321 GLN A C 1
ATOM 2313 O O . GLN A 1 321 ? -17.375 -12.469 -10.062 1 53.97 321 GLN A O 1
ATOM 2318 N N . HIS A 1 322 ? -19.406 -12.188 -9.359 1 63.03 322 HIS A N 1
ATOM 2319 C CA . HIS A 1 322 ? -19.703 -13.617 -9.406 1 63.03 322 HIS A CA 1
ATOM 2320 C C . HIS A 1 322 ? -19.766 -14.125 -10.844 1 63.03 322 HIS A C 1
ATOM 2322 O O . HIS A 1 322 ? -20.5 -13.57 -11.664 1 63.03 322 HIS A O 1
ATOM 2328 N N . ARG A 1 323 ? -18.797 -14.836 -11.172 1 66.94 323 ARG A N 1
ATOM 2329 C CA . ARG A 1 323 ? -18.922 -15.508 -12.461 1 66.94 323 ARG A CA 1
ATOM 2330 C C . ARG A 1 323 ? -19.922 -16.672 -12.375 1 66.94 323 ARG A C 1
ATOM 2332 O O . ARG A 1 323 ? -20.078 -17.281 -11.312 1 66.94 323 ARG A O 1
ATOM 2339 N N . ARG A 1 324 ? -20.594 -16.984 -13.414 1 72.31 324 ARG A N 1
ATOM 2340 C CA . ARG A 1 324 ? -21.578 -18.062 -13.5 1 72.31 324 ARG A CA 1
ATOM 2341 C C . ARG A 1 324 ? -20.953 -19.391 -13.062 1 72.31 324 ARG A C 1
ATOM 2343 O O . ARG A 1 324 ? -21.656 -20.25 -12.508 1 72.31 324 ARG A O 1
ATOM 2350 N N . THR A 1 325 ? -19.594 -19.547 -13.195 1 75.31 325 THR A N 1
ATOM 2351 C CA . THR A 1 325 ? -18.938 -20.812 -12.93 1 75.31 325 THR A CA 1
ATOM 2352 C C . THR A 1 325 ? -18.5 -20.906 -11.469 1 75.31 325 THR A C 1
ATOM 2354 O O . THR A 1 325 ? -18.078 -21.969 -11.008 1 75.31 325 THR A O 1
ATOM 2357 N N . ASP A 1 326 ? -18.641 -19.797 -10.766 1 75.81 326 ASP A N 1
ATOM 2358 C CA . ASP A 1 326 ? -18.203 -19.781 -9.375 1 75.81 326 ASP A CA 1
ATOM 2359 C C . ASP A 1 326 ? -19.031 -20.734 -8.531 1 75.81 326 ASP A C 1
ATOM 2361 O O . ASP A 1 326 ? -18.562 -21.25 -7.512 1 75.81 326 ASP A O 1
ATOM 2365 N N . GLY A 1 327 ? -20.188 -21.016 -9.055 1 74.62 327 GLY A N 1
ATOM 2366 C CA . GLY A 1 327 ? -21.047 -21.891 -8.289 1 74.62 327 GLY A CA 1
ATOM 2367 C C . GLY A 1 327 ? -20.844 -23.359 -8.586 1 74.62 327 GLY A C 1
ATOM 2368 O O . GLY A 1 327 ? -21.375 -24.219 -7.891 1 74.62 327 GLY A O 1
ATOM 2369 N N . LEU A 1 328 ? -19.938 -23.594 -9.531 1 84.06 328 LEU A N 1
ATOM 2370 C CA . LEU A 1 328 ? -19.719 -24.984 -9.93 1 84.06 328 LEU A CA 1
ATOM 2371 C C . LEU A 1 328 ? -18.734 -25.688 -8.992 1 84.06 328 LEU A C 1
ATOM 2373 O O . LEU A 1 328 ? -17.797 -25.062 -8.508 1 84.06 328 LEU A O 1
ATOM 2377 N N . HIS A 1 329 ? -19.141 -26.969 -8.789 1 85.38 329 HIS A N 1
ATOM 2378 C CA . HIS A 1 329 ? -18.172 -27.812 -8.102 1 85.38 329 HIS A CA 1
ATOM 2379 C C . HIS A 1 329 ? -16.844 -27.859 -8.844 1 85.38 329 HIS A C 1
ATOM 2381 O O . HIS A 1 329 ? -16.812 -27.797 -10.078 1 85.38 329 HIS A O 1
ATOM 2387 N N . PRO A 1 330 ? -15.797 -27.969 -8.164 1 85.5 330 PRO A N 1
ATOM 2388 C CA . PRO A 1 330 ? -14.461 -27.953 -8.773 1 85.5 330 PRO A CA 1
ATOM 2389 C C . PRO A 1 330 ? -14.328 -28.953 -9.922 1 85.5 330 PRO A C 1
ATOM 2391 O O . PRO A 1 330 ? -13.734 -28.625 -10.961 1 85.5 330 PRO A O 1
ATOM 2394 N N . ASP A 1 331 ? -14.938 -30.031 -9.734 1 89.75 331 ASP A N 1
ATOM 2395 C CA . ASP A 1 331 ? -14.867 -31.047 -10.781 1 89.75 331 ASP A CA 1
ATOM 2396 C C . ASP A 1 331 ? -15.641 -30.594 -12.023 1 89.75 331 ASP A C 1
ATOM 2398 O O . ASP A 1 331 ? -15.195 -30.828 -13.148 1 89.75 331 ASP A O 1
ATOM 2402 N N . ALA A 1 332 ? -16.734 -29.953 -11.719 1 89.75 332 ALA A N 1
ATOM 2403 C CA . ALA A 1 332 ? -17.531 -29.438 -12.828 1 89.75 332 ALA A CA 1
ATOM 2404 C C . ALA A 1 332 ? -16.781 -28.344 -13.578 1 89.75 332 ALA A C 1
ATOM 2406 O O . ALA A 1 332 ? -16.828 -28.281 -14.812 1 89.75 332 ALA A O 1
ATOM 2407 N N . ARG A 1 333 ? -16.125 -27.594 -12.875 1 88.62 333 ARG A N 1
ATOM 2408 C CA . ARG A 1 333 ? -15.336 -26.516 -13.484 1 88.62 333 ARG A CA 1
ATOM 2409 C C . ARG A 1 333 ? -14.203 -27.078 -14.336 1 88.62 333 ARG A C 1
ATOM 2411 O O . ARG A 1 333 ? -13.945 -26.594 -15.438 1 88.62 333 ARG A O 1
ATOM 2418 N N . ARG A 1 334 ? -13.555 -28.016 -13.836 1 90 334 ARG A N 1
ATOM 2419 C CA . ARG A 1 334 ? -12.477 -28.672 -14.562 1 90 334 ARG A CA 1
ATOM 2420 C C . ARG A 1 334 ? -12.984 -29.281 -15.859 1 90 334 ARG A C 1
ATOM 2422 O O . ARG A 1 334 ? -12.336 -29.172 -16.906 1 90 334 ARG A O 1
ATOM 2429 N N . LEU A 1 335 ? -14.094 -29.906 -15.727 1 90.44 335 LEU A N 1
ATOM 2430 C CA . LEU A 1 335 ? -14.703 -30.516 -16.891 1 90.44 335 LEU A CA 1
ATOM 2431 C C . LEU A 1 335 ? -15.094 -29.453 -17.922 1 90.44 335 LEU A C 1
ATOM 2433 O O . LEU A 1 335 ? -14.836 -29.625 -19.125 1 90.44 335 LEU A O 1
ATOM 2437 N N . HIS A 1 336 ? -15.641 -28.422 -17.438 1 89.25 336 HIS A N 1
ATOM 2438 C CA . HIS A 1 336 ? -16.016 -27.312 -18.312 1 89.25 336 HIS A CA 1
ATOM 2439 C C . HIS A 1 336 ? -14.797 -26.734 -19.016 1 89.25 336 HIS A C 1
ATOM 2441 O O . HIS A 1 336 ? -14.859 -26.422 -20.219 1 89.25 336 HIS A O 1
ATOM 2447 N N . ASP A 1 337 ? -13.766 -26.625 -18.359 1 88.31 337 ASP A N 1
ATOM 2448 C CA . ASP A 1 337 ? -12.523 -26.109 -18.922 1 88.31 337 ASP A CA 1
ATOM 2449 C C . ASP A 1 337 ? -12.023 -27.016 -20.062 1 88.31 337 ASP A C 1
ATOM 2451 O O . ASP A 1 337 ? -11.5 -26.516 -21.062 1 88.31 337 ASP A O 1
ATOM 2455 N N . ALA A 1 338 ? -12.094 -28.266 -19.828 1 87.88 338 ALA A N 1
ATOM 2456 C CA . ALA A 1 338 ? -11.664 -29.234 -20.828 1 87.88 338 ALA A CA 1
ATOM 2457 C C . ALA A 1 338 ? -12.484 -29.078 -22.109 1 87.88 338 ALA A C 1
ATOM 2459 O O . ALA A 1 338 ? -11.984 -29.328 -23.219 1 87.88 338 ALA A O 1
ATOM 2460 N N . LEU A 1 339 ? -13.703 -28.609 -21.969 1 87.12 339 LEU A N 1
ATOM 2461 C CA . LEU A 1 339 ? -14.602 -28.469 -23.094 1 87.12 339 LEU A CA 1
ATOM 2462 C C . LEU A 1 339 ? -14.312 -27.172 -23.859 1 87.12 339 LEU A C 1
ATOM 2464 O O . LEU A 1 339 ? -14.578 -27.078 -25.062 1 87.12 339 LEU A O 1
ATOM 2468 N N . THR A 1 340 ? -13.836 -26.188 -23.172 1 78.31 340 THR A N 1
ATOM 2469 C CA . THR A 1 340 ? -13.57 -24.891 -23.812 1 78.31 340 THR A CA 1
ATOM 2470 C C . THR A 1 340 ? -12.375 -25 -24.75 1 78.31 340 THR A C 1
ATOM 2472 O O . THR A 1 340 ? -12.242 -24.203 -25.688 1 78.31 340 THR A O 1
ATOM 2475 N N . GLY A 1 341 ? -11.555 -26.031 -24.688 1 70.75 341 GLY A N 1
ATOM 2476 C CA . GLY A 1 341 ? -10.375 -26.188 -25.516 1 70.75 341 GLY A CA 1
ATOM 2477 C C . GLY A 1 341 ? -10.617 -27.047 -26.734 1 70.75 341 GLY A C 1
ATOM 2478 O O . GLY A 1 341 ? -9.703 -27.25 -27.547 1 70.75 341 GLY A O 1
ATOM 2479 N N . THR A 1 342 ? -11.883 -27.531 -26.781 1 75.94 342 THR A N 1
ATOM 2480 C CA . THR A 1 342 ? -12.164 -28.453 -27.891 1 75.94 342 THR A CA 1
ATOM 2481 C C . THR A 1 342 ? -13.523 -28.141 -28.5 1 75.94 342 THR A C 1
ATOM 2483 O O . THR A 1 342 ? -14.43 -27.672 -27.828 1 75.94 342 THR A O 1
ATOM 2486 N N . ASP A 1 343 ? -13.68 -28.328 -29.812 1 79 343 ASP A N 1
ATOM 2487 C CA . ASP A 1 343 ? -14.953 -28.109 -30.5 1 79 343 ASP A CA 1
ATOM 2488 C C . ASP A 1 343 ? -16.016 -29.109 -30.016 1 79 343 ASP A C 1
ATOM 2490 O O . ASP A 1 343 ? -17.125 -28.719 -29.656 1 79 343 ASP A O 1
ATOM 2494 N N . CYS A 1 344 ? -15.711 -30.375 -29.984 1 87.62 344 CYS A N 1
ATOM 2495 C CA . CYS A 1 344 ? -16.578 -31.469 -29.531 1 87.62 344 CYS A CA 1
ATOM 2496 C C . CYS A 1 344 ? -15.758 -32.625 -29 1 87.62 344 CYS A C 1
ATOM 2498 O O . CYS A 1 344 ? -14.664 -32.906 -29.484 1 87.62 344 CYS A O 1
ATOM 2500 N N . ALA A 1 345 ? -16.156 -33.156 -27.906 1 91.56 345 ALA A N 1
ATOM 2501 C CA . ALA A 1 345 ? -15.398 -34.281 -27.328 1 91.56 345 ALA A CA 1
ATOM 2502 C C . ALA A 1 345 ? -16.328 -35.312 -26.703 1 91.56 345 ALA A C 1
ATOM 2504 O O . ALA A 1 345 ? -17.422 -34.969 -26.234 1 91.56 345 ALA A O 1
ATOM 2505 N N . SER A 1 346 ? -15.914 -36.531 -26.75 1 92.25 346 SER A N 1
ATOM 2506 C CA . SER A 1 346 ? -16.641 -37.594 -26.062 1 92.25 346 SER A CA 1
ATOM 2507 C C . SER A 1 346 ? -16.375 -37.562 -24.562 1 92.25 346 SER A C 1
ATOM 2509 O O . SER A 1 346 ? -15.406 -36.938 -24.109 1 92.25 346 SER A O 1
ATOM 2511 N N . ALA A 1 347 ? -17.25 -38.25 -23.828 1 91.88 347 ALA A N 1
ATOM 2512 C CA . ALA A 1 347 ? -17.062 -38.344 -22.391 1 91.88 347 ALA A CA 1
ATOM 2513 C C . ALA A 1 347 ? -15.711 -38.969 -22.062 1 91.88 347 ALA A C 1
ATOM 2515 O O . ALA A 1 347 ? -15.039 -38.562 -21.109 1 91.88 347 ALA A O 1
ATOM 2516 N N . ASP A 1 348 ? -15.359 -39.969 -22.859 1 91.94 348 ASP A N 1
ATOM 2517 C CA . ASP A 1 348 ? -14.086 -40.656 -22.656 1 91.94 348 ASP A CA 1
ATOM 2518 C C . ASP A 1 348 ? -12.914 -39.688 -22.875 1 91.94 348 ASP A C 1
ATOM 2520 O O . ASP A 1 348 ? -11.961 -39.688 -22.094 1 91.94 348 ASP A O 1
ATOM 2524 N N . GLU A 1 349 ? -13.023 -38.938 -23.875 1 91.44 349 GLU A N 1
ATOM 2525 C CA . GLU A 1 349 ? -11.977 -37.969 -24.172 1 91.44 349 GLU A CA 1
ATOM 2526 C C . GLU A 1 349 ? -11.891 -36.875 -23.094 1 91.44 349 GLU A C 1
ATOM 2528 O O . GLU A 1 349 ? -10.797 -36.5 -22.688 1 91.44 349 GLU A O 1
ATOM 2533 N N . LEU A 1 350 ? -13.016 -36.469 -22.641 1 91.75 350 LEU A N 1
ATOM 2534 C CA . LEU A 1 350 ? -13.07 -35.438 -21.609 1 91.75 350 LEU A CA 1
ATOM 2535 C C . LEU A 1 350 ? -12.492 -35.969 -20.297 1 91.75 350 LEU A C 1
ATOM 2537 O O . LEU A 1 350 ? -11.836 -35.219 -19.562 1 91.75 350 LEU A O 1
ATOM 2541 N N . ALA A 1 351 ? -12.797 -37.219 -19.984 1 91.81 351 ALA A N 1
ATOM 2542 C CA . ALA A 1 351 ? -12.25 -37.844 -18.797 1 91.81 351 ALA A CA 1
ATOM 2543 C C . ALA A 1 351 ? -10.719 -37.875 -18.844 1 91.81 351 ALA A C 1
ATOM 2545 O O . ALA A 1 351 ? -10.055 -37.5 -17.875 1 91.81 351 ALA A O 1
ATOM 2546 N N . ARG A 1 352 ? -10.172 -38.219 -19.922 1 91.69 352 ARG A N 1
ATOM 2547 C CA . ARG A 1 352 ? -8.727 -38.281 -20.078 1 91.69 352 ARG A CA 1
ATOM 2548 C C . ARG A 1 352 ? -8.102 -36.875 -20 1 91.69 352 ARG A C 1
ATOM 2550 O O . ARG A 1 352 ? -7.062 -36.719 -19.344 1 91.69 352 ARG A O 1
ATOM 2557 N N . ASP A 1 353 ? -8.734 -35.906 -20.609 1 90.38 353 ASP A N 1
ATOM 2558 C CA . ASP A 1 353 ? -8.188 -34.562 -20.641 1 90.38 353 ASP A CA 1
ATOM 2559 C C . ASP A 1 353 ? -8.25 -33.906 -19.25 1 90.38 353 ASP A C 1
ATOM 2561 O O . ASP A 1 353 ? -7.285 -33.281 -18.812 1 90.38 353 ASP A O 1
ATOM 2565 N N . SER A 1 354 ? -9.336 -34.094 -18.547 1 90 354 SER A N 1
ATOM 2566 C CA . SER A 1 354 ? -9.547 -33.438 -17.266 1 90 354 SER A CA 1
ATOM 2567 C C . SER A 1 354 ? -8.922 -34.219 -16.125 1 90 354 SER A C 1
ATOM 2569 O O . SER A 1 354 ? -8.758 -33.719 -15.016 1 90 354 SER A O 1
ATOM 2571 N N . GLY A 1 355 ? -8.711 -35.562 -16.344 1 87.44 355 GLY A N 1
ATOM 2572 C CA . GLY A 1 355 ? -8.203 -36.438 -15.297 1 87.44 355 GLY A CA 1
ATOM 2573 C C . GLY A 1 355 ? -9.273 -36.906 -14.336 1 87.44 355 GLY A C 1
ATOM 2574 O O . GLY A 1 355 ? -8.977 -37.531 -13.32 1 87.44 355 GLY A O 1
ATOM 2575 N N . LEU A 1 356 ? -10.547 -36.625 -14.688 1 90.38 356 LEU A N 1
ATOM 2576 C CA . LEU A 1 356 ? -11.664 -37.094 -13.859 1 90.38 356 LEU A CA 1
ATOM 2577 C C . LEU A 1 356 ? -12.094 -38.5 -14.242 1 90.38 356 LEU A C 1
ATOM 2579 O O . LEU A 1 356 ? -11.984 -38.875 -15.406 1 90.38 356 LEU A O 1
ATOM 2583 N N . PRO A 1 357 ? -12.609 -39.188 -13.234 1 90 357 PRO A N 1
ATOM 2584 C CA . PRO A 1 357 ? -13.156 -40.5 -13.578 1 90 357 PRO A CA 1
ATOM 2585 C C . PRO A 1 357 ? -14.305 -40.406 -14.578 1 90 357 PRO A C 1
ATOM 2587 O O . PRO A 1 357 ? -15.125 -39.5 -14.508 1 90 357 PRO A O 1
ATOM 2590 N N . LEU A 1 358 ? -14.312 -41.438 -15.453 1 92 358 LEU A N 1
ATOM 2591 C CA . LEU A 1 358 ? -15.328 -41.469 -16.5 1 92 358 LEU A CA 1
ATOM 2592 C C . LEU A 1 358 ? -16.734 -41.406 -15.898 1 92 358 LEU A C 1
ATOM 2594 O O . LEU A 1 358 ? -17.594 -40.688 -16.406 1 92 358 LEU A O 1
ATOM 2598 N N . GLY A 1 359 ? -16.859 -42.156 -14.797 1 91.19 359 GLY A N 1
ATOM 2599 C CA . GLY A 1 359 ? -18.156 -42.125 -14.133 1 91.19 359 GLY A CA 1
ATOM 2600 C C . GLY A 1 359 ? -18.562 -40.75 -13.688 1 91.19 359 GLY A C 1
ATOM 2601 O O . GLY A 1 359 ? -19.719 -40.344 -13.852 1 91.19 359 GLY A O 1
ATOM 2602 N N . LYS A 1 360 ? -17.641 -40.062 -13.188 1 92 360 LYS A N 1
ATOM 2603 C CA . LYS A 1 360 ? -17.891 -38.719 -12.727 1 92 360 LYS A CA 1
ATOM 2604 C C . LYS A 1 360 ? -18.188 -37.781 -13.898 1 92 360 LYS A C 1
ATOM 2606 O O . LYS A 1 360 ? -19.094 -36.938 -13.812 1 92 360 LYS A O 1
ATOM 2611 N N . VAL A 1 361 ? -17.516 -37.875 -14.984 1 92.56 361 VAL A N 1
ATOM 2612 C CA . VAL A 1 361 ? -17.703 -37.062 -16.172 1 92.56 361 VAL A CA 1
ATOM 2613 C C . VAL A 1 361 ? -19.109 -37.281 -16.719 1 92.56 361 VAL A C 1
ATOM 2615 O O . VAL A 1 361 ? -19.828 -36.312 -17.031 1 92.56 361 VAL A O 1
ATOM 2618 N N . ARG A 1 362 ? -19.5 -38.469 -16.734 1 93.19 362 ARG A N 1
ATOM 2619 C CA . ARG A 1 362 ? -20.812 -38.812 -17.266 1 93.19 362 ARG A CA 1
ATOM 2620 C C . ARG A 1 362 ? -21.922 -38.281 -16.375 1 93.19 362 ARG A C 1
ATOM 2622 O O . ARG A 1 362 ? -23 -37.938 -16.875 1 93.19 362 ARG A O 1
ATOM 2629 N N . ALA A 1 363 ? -21.562 -38.188 -15.156 1 92.44 363 ALA A N 1
ATOM 2630 C CA . ALA A 1 363 ? -22.547 -37.688 -14.203 1 92.44 363 ALA A CA 1
ATOM 2631 C C . ALA A 1 363 ? -22.641 -36.156 -14.273 1 92.44 363 ALA A C 1
ATOM 2633 O O . ALA A 1 363 ? -23.703 -35.594 -14.086 1 92.44 363 ALA A O 1
ATOM 2634 N N . LEU A 1 364 ? -21.562 -35.562 -14.539 1 92.88 364 LEU A N 1
ATOM 2635 C CA . LEU A 1 364 ? -21.484 -34.094 -14.469 1 92.88 364 LEU A CA 1
ATOM 2636 C C . LEU A 1 364 ? -21.969 -33.438 -15.758 1 92.88 364 LEU A C 1
ATOM 2638 O O . LEU A 1 364 ? -22.484 -32.344 -15.734 1 92.88 364 LEU A O 1
ATOM 2642 N N . LEU A 1 365 ? -21.906 -34.125 -16.859 1 92.5 365 LEU A N 1
ATOM 2643 C CA . LEU A 1 365 ? -22.219 -33.531 -18.172 1 92.5 365 LEU A CA 1
ATOM 2644 C C . LEU A 1 365 ? -23.688 -33.125 -18.25 1 92.5 365 LEU A C 1
ATOM 2646 O O . LEU A 1 365 ? -24 -32 -18.641 1 92.5 365 LEU A O 1
ATOM 2650 N N . PRO A 1 366 ? -24.578 -34.031 -17.812 1 90.25 366 PRO A N 1
ATOM 2651 C CA . PRO A 1 366 ? -25.984 -33.625 -17.828 1 90.25 366 PRO A CA 1
ATOM 2652 C C . PRO A 1 366 ? -26.266 -32.406 -16.922 1 90.25 366 PRO A C 1
ATOM 2654 O O . PRO A 1 366 ? -27.078 -31.562 -17.266 1 90.25 366 PRO A O 1
ATOM 2657 N N . GLU A 1 367 ? -25.578 -32.438 -15.875 1 89.94 367 GLU A N 1
ATOM 2658 C CA . GLU A 1 367 ? -25.75 -31.328 -14.953 1 89.94 367 GLU A CA 1
ATOM 2659 C C . GLU A 1 367 ? -25.297 -30.016 -15.586 1 89.94 367 GLU A C 1
ATOM 2661 O O . GLU A 1 367 ? -25.969 -28.984 -15.453 1 89.94 367 GLU A O 1
ATOM 2666 N N . LEU A 1 368 ? -24.172 -30.047 -16.172 1 92 368 LEU A N 1
ATOM 2667 C CA . LEU A 1 368 ? -23.641 -28.859 -16.828 1 92 368 LEU A CA 1
ATOM 2668 C C . LEU A 1 368 ? -24.531 -28.453 -18 1 92 368 LEU A C 1
ATOM 2670 O O . LEU A 1 368 ? -24.656 -27.25 -18.281 1 92 368 LEU A O 1
ATOM 2674 N N . GLU A 1 369 ? -25.141 -29.391 -18.625 1 90.19 369 GLU A N 1
ATOM 2675 C CA . GLU A 1 369 ? -26.062 -29.094 -19.719 1 90.19 369 GLU A CA 1
ATOM 2676 C C . GLU A 1 369 ? -27.312 -28.375 -19.219 1 90.19 369 GLU A C 1
ATOM 2678 O O . GLU A 1 369 ? -27.734 -27.391 -19.812 1 90.19 369 GLU A O 1
ATOM 2683 N N . LEU A 1 370 ? -27.781 -28.938 -18.156 1 89.56 370 LEU A N 1
ATOM 2684 C CA . LEU A 1 370 ? -28.984 -28.344 -17.562 1 89.56 370 LEU A CA 1
ATOM 2685 C C . LEU A 1 370 ? -28.703 -26.906 -17.125 1 89.56 370 LEU A C 1
ATOM 2687 O O . LEU A 1 370 ? -29.594 -26.047 -17.219 1 89.56 370 LEU A O 1
ATOM 2691 N N . ALA A 1 371 ? -27.531 -26.781 -16.688 1 89.19 371 ALA A N 1
ATOM 2692 C CA . ALA A 1 371 ? -27.156 -25.453 -16.203 1 89.19 371 ALA A CA 1
ATOM 2693 C C . ALA A 1 371 ? -26.766 -24.547 -17.375 1 89.19 371 ALA A C 1
ATOM 2695 O O . ALA A 1 371 ? -26.5 -23.359 -17.188 1 89.19 371 ALA A O 1
ATOM 2696 N N . GLY A 1 372 ? -26.688 -25.094 -18.562 1 87.56 372 GLY A N 1
ATOM 2697 C CA . GLY A 1 372 ? -26.5 -24.297 -19.766 1 87.56 372 GLY A CA 1
ATOM 2698 C C . GLY A 1 372 ? -25.047 -24.094 -20.125 1 87.56 372 GLY A C 1
ATOM 2699 O O . GLY A 1 372 ? -24.719 -23.234 -20.953 1 87.56 372 GLY A O 1
ATOM 2700 N N . PHE A 1 373 ? -24.109 -24.875 -19.531 1 90.12 373 PHE A N 1
ATOM 2701 C CA . PHE A 1 373 ? -22.688 -24.656 -19.766 1 90.12 373 PHE A CA 1
ATOM 2702 C C . PHE A 1 373 ? -22.203 -25.5 -20.953 1 90.12 373 PHE A C 1
ATOM 2704 O O . PHE A 1 373 ? -21.203 -25.156 -21.594 1 90.12 373 PHE A O 1
ATOM 2711 N N . VAL A 1 374 ? -22.922 -26.641 -21.172 1 91.12 374 VAL A N 1
ATOM 2712 C CA . VAL A 1 374 ? -22.484 -27.562 -22.219 1 91.12 374 VAL A CA 1
ATOM 2713 C C . VAL A 1 374 ? -23.688 -28.031 -23.031 1 91.12 374 VAL A C 1
ATOM 2715 O O . VAL A 1 374 ? -24.828 -27.969 -22.562 1 91.12 374 VAL A O 1
ATOM 2718 N N . THR A 1 375 ? -23.5 -28.297 -24.297 1 91.06 375 THR A N 1
ATOM 2719 C CA . THR A 1 375 ? -24.531 -28.828 -25.188 1 91.06 375 THR A CA 1
ATOM 2720 C C . THR A 1 375 ? -24.062 -30.125 -25.828 1 91.06 375 THR A C 1
ATOM 2722 O O . THR A 1 375 ? -22.875 -30.297 -26.109 1 91.06 375 THR A O 1
ATOM 2725 N N . ARG A 1 376 ? -25.031 -31.016 -26 1 89.38 376 ARG A N 1
ATOM 2726 C CA . ARG A 1 376 ? -24.734 -32.281 -26.641 1 89.38 376 ARG A CA 1
ATOM 2727 C C . ARG A 1 376 ? -25.156 -32.281 -28.109 1 89.38 376 ARG A C 1
ATOM 2729 O O . ARG A 1 376 ? -26.234 -31.797 -28.453 1 89.38 376 ARG A O 1
ATOM 2736 N N . SER A 1 377 ? -24.203 -32.625 -28.953 1 86 377 SER A N 1
ATOM 2737 C CA . SER A 1 377 ? -24.484 -32.812 -30.375 1 86 377 SER A CA 1
ATOM 2738 C C . SER A 1 377 ? -24.125 -34.219 -30.844 1 86 377 SER A C 1
ATOM 2740 O O . SER A 1 377 ? -23.75 -35.062 -30.031 1 86 377 SER A O 1
ATOM 2742 N N . GLU A 1 378 ? -24.328 -34.531 -32.125 1 83.19 378 GLU A N 1
ATOM 2743 C CA . GLU A 1 378 ? -24.016 -35.844 -32.688 1 83.19 378 GLU A CA 1
ATOM 2744 C C . GLU A 1 378 ? -22.531 -36.156 -32.562 1 83.19 378 GLU A C 1
ATOM 2746 O O . GLU A 1 378 ? -22.141 -37.312 -32.344 1 83.19 378 GLU A O 1
ATOM 2751 N N . GLY A 1 379 ? -21.781 -35.125 -32.438 1 82.5 379 GLY A N 1
ATOM 2752 C CA . GLY A 1 379 ? -20.328 -35.281 -32.406 1 82.5 379 GLY A CA 1
ATOM 2753 C C . GLY A 1 379 ? -19.781 -35.344 -31 1 82.5 379 GLY A C 1
ATOM 2754 O O . GLY A 1 379 ? -18.594 -35.625 -30.797 1 82.5 379 GLY A O 1
ATOM 2755 N N . GLY A 1 380 ? -20.656 -35.125 -30.031 1 89 380 GLY A N 1
ATOM 2756 C CA . GLY A 1 380 ? -20.203 -35.125 -28.656 1 89 380 GLY A CA 1
ATOM 2757 C C . GLY A 1 380 ? -20.641 -33.906 -27.859 1 89 380 GLY A C 1
ATOM 2758 O O . GLY A 1 380 ? -21.719 -33.375 -28.094 1 89 380 GLY A O 1
ATOM 2759 N N . TRP A 1 381 ? -19.922 -33.625 -26.891 1 90.19 381 TRP A N 1
ATOM 2760 C CA . TRP A 1 381 ? -20.234 -32.5 -25.984 1 90.19 381 TRP A CA 1
ATOM 2761 C C . TRP A 1 381 ? -19.422 -31.266 -26.328 1 90.19 381 TRP A C 1
ATOM 2763 O O . TRP A 1 381 ? -18.25 -31.375 -26.719 1 90.19 381 TRP A O 1
ATOM 2773 N N . SER A 1 382 ? -20 -30.078 -26.281 1 88.75 382 SER A N 1
ATOM 2774 C CA . SER A 1 382 ? -19.328 -28.812 -26.516 1 88.75 382 SER A CA 1
ATOM 2775 C C . SER A 1 382 ? -19.75 -27.766 -25.5 1 88.75 382 SER A C 1
ATOM 2777 O O . SER A 1 382 ? -20.828 -27.844 -24.906 1 88.75 382 SER A O 1
ATOM 2779 N N . ALA A 1 383 ? -18.859 -26.859 -25.219 1 88 383 ALA A N 1
ATOM 2780 C CA . ALA A 1 383 ? -19.188 -25.766 -24.297 1 88 383 ALA A CA 1
ATOM 2781 C C . ALA A 1 383 ? -20.141 -24.766 -24.953 1 88 383 ALA A C 1
ATOM 2783 O O . ALA A 1 383 ? -20.016 -24.469 -26.141 1 88 383 ALA A O 1
ATOM 2784 N N . THR A 1 384 ? -21.156 -24.312 -24.125 1 81.88 384 THR A N 1
ATOM 2785 C CA . THR A 1 384 ? -22.078 -23.312 -24.625 1 81.88 384 THR A CA 1
ATOM 2786 C C . THR A 1 384 ? -21.453 -21.922 -24.547 1 81.88 384 THR A C 1
ATOM 2788 O O . THR A 1 384 ? -20.75 -21.594 -23.594 1 81.88 384 THR A O 1
ATOM 2791 N N . GLU A 1 385 ? -21.469 -21.141 -25.641 1 66.81 385 GLU A N 1
ATOM 2792 C CA . GLU A 1 385 ? -20.984 -19.766 -25.688 1 66.81 385 GLU A CA 1
ATOM 2793 C C . GLU A 1 385 ? -21.719 -18.906 -24.656 1 66.81 385 GLU A C 1
ATOM 2795 O O . GLU A 1 385 ? -22.906 -19.109 -24.391 1 66.81 385 GLU A O 1
ATOM 2800 N N . MET B 1 1 ? 19.453 -39.656 -0.791 1 44.09 1 MET B N 1
ATOM 2801 C CA . MET B 1 1 ? 20.172 -38.781 -1.727 1 44.09 1 MET B CA 1
ATOM 2802 C C . MET B 1 1 ? 21.375 -39.531 -2.322 1 44.09 1 MET B C 1
ATOM 2804 O O . MET B 1 1 ? 21.781 -39.25 -3.447 1 44.09 1 MET B O 1
ATOM 2808 N N . THR B 1 2 ? 21.922 -40.375 -1.415 1 54.41 2 THR B N 1
ATOM 2809 C CA . THR B 1 2 ? 23.156 -41.094 -1.679 1 54.41 2 THR B CA 1
ATOM 2810 C C . THR B 1 2 ? 22.953 -42.125 -2.801 1 54.41 2 THR B C 1
ATOM 2812 O O . THR B 1 2 ? 23.906 -42.531 -3.451 1 54.41 2 THR B O 1
ATOM 2815 N N . ARG B 1 3 ? 21.516 -42.375 -3.09 1 70.25 3 ARG B N 1
ATOM 2816 C CA . ARG B 1 3 ? 21.25 -43.594 -3.838 1 70.25 3 ARG B CA 1
ATOM 2817 C C . ARG B 1 3 ? 21.25 -43.312 -5.34 1 70.25 3 ARG B C 1
ATOM 2819 O O . ARG B 1 3 ? 21.625 -44.188 -6.129 1 70.25 3 ARG B O 1
ATOM 2826 N N . TRP B 1 4 ? 21.109 -42.062 -5.832 1 85.94 4 TRP B N 1
ATOM 2827 C CA . TRP B 1 4 ? 20.984 -41.812 -7.262 1 85.94 4 TRP B CA 1
ATOM 2828 C C . TRP B 1 4 ? 22.344 -41.938 -7.957 1 85.94 4 TRP B C 1
ATOM 2830 O O . TRP B 1 4 ? 22.438 -42.531 -9.023 1 85.94 4 TRP B O 1
ATOM 2840 N N . THR B 1 5 ? 23.266 -41.375 -7.363 1 85.06 5 THR B N 1
ATOM 2841 C CA . THR B 1 5 ? 24.594 -41.344 -7.965 1 85.06 5 THR B CA 1
ATOM 2842 C C . THR B 1 5 ? 25.172 -42.75 -8.102 1 85.06 5 THR B C 1
ATOM 2844 O O . THR B 1 5 ? 25.984 -43 -8.984 1 85.06 5 THR B O 1
ATOM 2847 N N . VAL B 1 6 ? 24.641 -43.625 -7.238 1 87.88 6 VAL B N 1
ATOM 2848 C CA . VAL B 1 6 ? 25.219 -44.969 -7.23 1 87.88 6 VAL B CA 1
ATOM 2849 C C . VAL B 1 6 ? 24.297 -45.938 -7.969 1 87.88 6 VAL B C 1
ATOM 2851 O O . VAL B 1 6 ? 24.641 -47.094 -8.172 1 87.88 6 VAL B O 1
ATOM 2854 N N . MET B 1 7 ? 23.25 -45.469 -8.312 1 90.75 7 MET B N 1
ATOM 2855 C CA . MET B 1 7 ? 22.25 -46.281 -8.984 1 90.75 7 MET B CA 1
ATOM 2856 C C . MET B 1 7 ? 22.688 -46.625 -10.406 1 90.75 7 MET B C 1
ATOM 2858 O O . MET B 1 7 ? 23.203 -45.75 -11.117 1 90.75 7 MET B O 1
ATOM 2862 N N . GLY B 1 8 ? 22.531 -47.844 -10.82 1 91.31 8 GLY B N 1
ATOM 2863 C CA . GLY B 1 8 ? 22.859 -48.25 -12.172 1 91.31 8 GLY B CA 1
ATOM 2864 C C . GLY B 1 8 ? 21.969 -47.625 -13.227 1 91.31 8 GLY B C 1
ATOM 2865 O O . GLY B 1 8 ? 20.875 -47.156 -12.914 1 91.31 8 GLY B O 1
ATOM 2866 N N . GLU B 1 9 ? 22.516 -47.594 -14.406 1 92.56 9 GLU B N 1
ATOM 2867 C CA . GLU B 1 9 ? 21.797 -46.969 -15.5 1 92.56 9 GLU B CA 1
ATOM 2868 C C . GLU B 1 9 ? 20.453 -47.625 -15.758 1 92.56 9 GLU B C 1
ATOM 2870 O O . GLU B 1 9 ? 19.469 -46.938 -16.047 1 92.56 9 GLU B O 1
ATOM 2875 N N . LYS B 1 10 ? 20.406 -48.906 -15.672 1 93.44 10 LYS B N 1
ATOM 2876 C CA . LYS B 1 10 ? 19.172 -49.656 -15.891 1 93.44 10 LYS B CA 1
ATOM 2877 C C . LYS B 1 10 ? 18.141 -49.312 -14.805 1 93.44 10 LYS B C 1
ATOM 2879 O O . LYS B 1 10 ? 16.969 -49.125 -15.102 1 93.44 10 LYS B O 1
ATOM 2884 N N . ALA B 1 11 ? 18.578 -49.281 -13.625 1 93.62 11 ALA B N 1
ATOM 2885 C CA . ALA B 1 11 ? 17.703 -48.969 -12.5 1 93.62 11 ALA B CA 1
ATOM 2886 C C . ALA B 1 11 ? 17.188 -47.531 -12.594 1 93.62 11 ALA B C 1
ATOM 2888 O O . ALA B 1 11 ? 16.031 -47.25 -12.266 1 93.62 11 ALA B O 1
ATOM 2889 N N . LYS B 1 12 ? 18.078 -46.688 -12.992 1 95.19 12 LYS B N 1
ATOM 2890 C CA . LYS B 1 12 ? 17.688 -45.281 -13.172 1 95.19 12 LYS B CA 1
ATOM 2891 C C . LYS B 1 12 ? 16.594 -45.156 -14.242 1 95.19 12 LYS B C 1
ATOM 2893 O O . LYS B 1 12 ? 15.625 -44.438 -14.062 1 95.19 12 LYS B O 1
ATOM 2898 N N . ARG B 1 13 ? 16.766 -45.844 -15.297 1 95.19 13 ARG B N 1
ATOM 2899 C CA . ARG B 1 13 ? 15.797 -45.812 -16.391 1 95.19 13 ARG B CA 1
ATOM 2900 C C . ARG B 1 13 ? 14.438 -46.312 -15.945 1 95.19 13 ARG B C 1
ATOM 2902 O O . ARG B 1 13 ? 13.406 -45.75 -16.312 1 95.19 13 ARG B O 1
ATOM 2909 N N . GLU B 1 14 ? 14.477 -47.406 -15.203 1 95.69 14 GLU B N 1
ATOM 2910 C CA . GLU B 1 14 ? 13.234 -47.969 -14.68 1 95.69 14 GLU B CA 1
ATOM 2911 C C . GLU B 1 14 ? 12.523 -47 -13.766 1 95.69 14 GLU B C 1
ATOM 2913 O O . GLU B 1 14 ? 11.297 -46.844 -13.844 1 95.69 14 GLU B O 1
ATOM 2918 N N . LEU B 1 15 ? 13.305 -46.406 -12.93 1 97.12 15 LEU B N 1
ATOM 2919 C CA . LEU B 1 15 ? 12.758 -45.406 -12.016 1 97.12 15 LEU B CA 1
ATOM 2920 C C . LEU B 1 15 ? 12.172 -44.219 -12.781 1 97.12 15 LEU B C 1
ATOM 2922 O O . LEU B 1 15 ? 11.078 -43.75 -12.461 1 97.12 15 LEU B O 1
ATOM 2926 N N . LEU B 1 16 ? 12.898 -43.781 -13.789 1 98.06 16 LEU B N 1
ATOM 2927 C CA . LEU B 1 16 ? 12.453 -42.656 -14.594 1 98.06 16 LEU B CA 1
ATOM 2928 C C . LEU B 1 16 ? 11.172 -43 -15.352 1 98.06 16 LEU B C 1
ATOM 2930 O O . LEU B 1 16 ? 10.258 -42.156 -15.445 1 98.06 16 LEU B O 1
ATOM 2934 N N . ALA B 1 17 ? 11.094 -44.125 -15.836 1 97.94 17 ALA B N 1
ATOM 2935 C CA . ALA B 1 17 ? 9.883 -44.562 -16.531 1 97.94 17 ALA B CA 1
ATOM 2936 C C . ALA B 1 17 ? 8.695 -44.625 -15.578 1 97.94 17 ALA B C 1
ATOM 2938 O O . ALA B 1 17 ? 7.578 -44.25 -15.945 1 97.94 17 ALA B O 1
ATOM 2939 N N . ALA B 1 18 ? 8.953 -45.156 -14.406 1 98.19 18 ALA B N 1
ATOM 2940 C CA . ALA B 1 18 ? 7.898 -45.188 -13.398 1 98.19 18 ALA B CA 1
ATOM 2941 C C . ALA B 1 18 ? 7.387 -43.812 -13.062 1 98.19 18 ALA B C 1
ATOM 2943 O O . ALA B 1 18 ? 6.18 -43.562 -13.039 1 98.19 18 ALA B O 1
ATOM 2944 N N . ARG B 1 19 ? 8.289 -42.906 -12.844 1 98.38 19 ARG B N 1
ATOM 2945 C CA . ARG B 1 19 ? 7.938 -41.531 -12.508 1 98.38 19 ARG B CA 1
ATOM 2946 C C . ARG B 1 19 ? 7.227 -40.844 -13.672 1 98.38 19 ARG B C 1
ATOM 2948 O O . ARG B 1 19 ? 6.301 -40.062 -13.461 1 98.38 19 ARG B O 1
ATOM 2955 N N . ALA B 1 20 ? 7.703 -41.062 -14.867 1 98.5 20 ALA B N 1
ATOM 2956 C CA . ALA B 1 20 ? 7.043 -40.5 -16.047 1 98.5 20 ALA B CA 1
ATOM 2957 C C . ALA B 1 20 ? 5.59 -40.969 -16.125 1 98.5 20 ALA B C 1
ATOM 2959 O O . ALA B 1 20 ? 4.691 -40.156 -16.375 1 98.5 20 ALA B O 1
ATOM 2960 N N . PHE B 1 21 ? 5.406 -42.25 -15.883 1 98.31 21 PHE B N 1
ATOM 2961 C CA . PHE B 1 21 ? 4.059 -42.812 -15.859 1 98.31 21 PHE B CA 1
ATOM 2962 C C . PHE B 1 21 ? 3.219 -42.156 -14.773 1 98.31 21 PHE B C 1
ATOM 2964 O O . PHE B 1 21 ? 2.107 -41.688 -15.039 1 98.31 21 PHE B O 1
ATOM 2971 N N . LEU B 1 22 ? 3.746 -42.062 -13.609 1 98.25 22 LEU B N 1
ATOM 2972 C CA . LEU B 1 22 ? 3.018 -41.531 -12.453 1 98.25 22 LEU B CA 1
ATOM 2973 C C . LEU B 1 22 ? 2.684 -40.062 -12.633 1 98.25 22 LEU B C 1
ATOM 2975 O O . LEU B 1 22 ? 1.615 -39.625 -12.211 1 98.25 22 LEU B O 1
ATOM 2979 N N . ALA B 1 23 ? 3.574 -39.312 -13.258 1 97.31 23 ALA B N 1
ATOM 2980 C CA . ALA B 1 23 ? 3.363 -37.875 -13.484 1 97.31 23 ALA B CA 1
ATOM 2981 C C . ALA B 1 23 ? 2.283 -37.625 -14.531 1 97.31 23 ALA B C 1
ATOM 2983 O O . ALA B 1 23 ? 1.66 -36.562 -14.562 1 97.31 23 ALA B O 1
ATOM 2984 N N . ALA B 1 24 ? 2.014 -38.594 -15.359 1 97.5 24 ALA B N 1
ATOM 2985 C CA . ALA B 1 24 ? 1.104 -38.406 -16.484 1 97.5 24 ALA B CA 1
ATOM 2986 C C . ALA B 1 24 ? -0.257 -39.031 -16.203 1 97.5 24 ALA B C 1
ATOM 2988 O O . ALA B 1 24 ? -1.271 -38.625 -16.766 1 97.5 24 ALA B O 1
ATOM 2989 N N . VAL B 1 25 ? -0.257 -40 -15.32 1 97.06 25 VAL B N 1
ATOM 2990 C CA . VAL B 1 25 ? -1.443 -40.844 -15.18 1 97.06 25 VAL B CA 1
ATOM 2991 C C . VAL B 1 25 ? -2.516 -40.094 -14.391 1 97.06 25 VAL B C 1
ATOM 2993 O O . VAL B 1 25 ? -3.705 -40.406 -14.508 1 97.06 25 VAL B O 1
ATOM 2996 N N . ALA B 1 26 ? -2.131 -39.156 -13.625 1 95.94 26 ALA B N 1
ATOM 2997 C CA . ALA B 1 26 ? -3.074 -38.375 -12.844 1 95.94 26 ALA B CA 1
ATOM 2998 C C . ALA B 1 26 ? -2.945 -36.875 -13.156 1 95.94 26 ALA B C 1
ATOM 3000 O O . ALA B 1 26 ? -1.853 -36.406 -13.469 1 95.94 26 ALA B O 1
ATOM 3001 N N . GLU B 1 27 ? -4.074 -36.188 -13.086 1 94.94 27 GLU B N 1
ATOM 3002 C CA . GLU B 1 27 ? -4.055 -34.75 -13.211 1 94.94 27 GLU B CA 1
ATOM 3003 C C . GLU B 1 27 ? -3.494 -34.094 -11.953 1 94.94 27 GLU B C 1
ATOM 3005 O O . GLU B 1 27 ? -3.982 -34.344 -10.844 1 94.94 27 GLU B O 1
ATOM 3010 N N . PRO B 1 28 ? -2.387 -33.312 -12.102 1 94.5 28 PRO B N 1
ATOM 3011 C CA . PRO B 1 28 ? -1.896 -32.594 -10.93 1 94.5 28 PRO B CA 1
ATOM 3012 C C . PRO B 1 28 ? -2.98 -31.75 -10.258 1 94.5 28 PRO B C 1
ATOM 3014 O O . PRO B 1 28 ? -3.908 -31.281 -10.922 1 94.5 28 PRO B O 1
ATOM 3017 N N . PRO B 1 29 ? -2.799 -31.578 -8.867 1 93.38 29 PRO B N 1
ATOM 3018 C CA . PRO B 1 29 ? -1.676 -31.969 -8.016 1 93.38 29 PRO B CA 1
ATOM 3019 C C . PRO B 1 29 ? -1.769 -33.406 -7.547 1 93.38 29 PRO B C 1
ATOM 3021 O O . PRO B 1 29 ? -0.78 -34 -7.07 1 93.38 29 PRO B O 1
ATOM 3024 N N . ALA B 1 30 ? -2.85 -34.062 -7.617 1 93.38 30 ALA B N 1
ATOM 3025 C CA . ALA B 1 30 ? -3.107 -35.469 -7.309 1 93.38 30 ALA B CA 1
ATOM 3026 C C . ALA B 1 30 ? -2.531 -35.844 -5.945 1 93.38 30 ALA B C 1
ATOM 3028 O O . ALA B 1 30 ? -1.601 -36.656 -5.859 1 93.38 30 ALA B O 1
ATOM 3029 N N . PRO B 1 31 ? -3.096 -35.312 -4.891 1 94.62 31 PRO B N 1
ATOM 3030 C CA . PRO B 1 31 ? -2.537 -35.5 -3.551 1 94.62 31 PRO B CA 1
ATOM 3031 C C . PRO B 1 31 ? -2.545 -36.969 -3.115 1 94.62 31 PRO B C 1
ATOM 3033 O O . PRO B 1 31 ? -1.621 -37.438 -2.434 1 94.62 31 PRO B O 1
ATOM 3036 N N . ALA B 1 32 ? -3.551 -37.75 -3.482 1 94.75 32 ALA B N 1
ATOM 3037 C CA . ALA B 1 32 ? -3.609 -39.156 -3.102 1 94.75 32 ALA B CA 1
ATOM 3038 C C . ALA B 1 32 ? -2.465 -39.938 -3.734 1 94.75 32 ALA B C 1
ATOM 3040 O O . ALA B 1 32 ? -1.794 -40.719 -3.059 1 94.75 32 ALA B O 1
ATOM 3041 N N . LEU B 1 33 ? -2.291 -39.688 -4.957 1 96.88 33 LEU B N 1
ATOM 3042 C CA . LEU B 1 33 ? -1.213 -40.375 -5.656 1 96.88 33 LEU B CA 1
ATOM 3043 C C . LEU B 1 33 ? 0.145 -39.969 -5.078 1 96.88 33 LEU B C 1
ATOM 3045 O O . LEU B 1 33 ? 1 -40.844 -4.863 1 96.88 33 LEU B O 1
ATOM 3049 N N . ALA B 1 34 ? 0.35 -38.688 -4.875 1 96.06 34 ALA B N 1
ATOM 3050 C CA . ALA B 1 34 ? 1.612 -38.219 -4.312 1 96.06 34 ALA B CA 1
ATOM 3051 C C . ALA B 1 34 ? 1.909 -38.906 -2.98 1 96.06 34 ALA B C 1
ATOM 3053 O O . ALA B 1 34 ? 3.031 -39.375 -2.746 1 96.06 34 ALA B O 1
ATOM 3054 N N . GLY B 1 35 ? 0.89 -38.938 -2.145 1 94.5 35 GLY B N 1
ATOM 3055 C CA . GLY B 1 35 ? 1.053 -39.625 -0.873 1 94.5 35 GLY B CA 1
ATOM 3056 C C . GLY B 1 35 ? 1.356 -41.094 -1.025 1 94.5 35 GLY B C 1
ATOM 3057 O O . GLY B 1 35 ? 2.201 -41.656 -0.31 1 94.5 35 GLY B O 1
ATOM 3058 N N . PHE B 1 36 ? 0.714 -41.75 -1.969 1 96.56 36 PHE B N 1
ATOM 3059 C CA . PHE B 1 36 ? 0.887 -43.156 -2.229 1 96.56 36 PHE B CA 1
ATOM 3060 C C . PHE B 1 36 ? 2.307 -43.469 -2.695 1 96.56 36 PHE B C 1
ATOM 3062 O O . PHE B 1 36 ? 2.926 -44.438 -2.244 1 96.56 36 PHE B O 1
ATOM 3069 N N . VAL B 1 37 ? 2.809 -42.625 -3.531 1 96.88 37 VAL B N 1
ATOM 3070 C CA . VAL B 1 37 ? 4.164 -42.781 -4.055 1 96.88 37 VAL B CA 1
ATOM 3071 C C . VAL B 1 37 ? 5.176 -42.562 -2.928 1 96.88 37 VAL B C 1
ATOM 3073 O O . VAL B 1 37 ? 6.176 -43.281 -2.85 1 96.88 37 VAL B O 1
ATOM 3076 N N . ALA B 1 38 ? 4.906 -41.594 -2.117 1 93.88 38 ALA B N 1
ATOM 3077 C CA . ALA B 1 38 ? 5.797 -41.344 -0.988 1 93.88 38 ALA B CA 1
ATOM 3078 C C . ALA B 1 38 ? 5.859 -42.531 -0.049 1 93.88 38 ALA B C 1
ATOM 3080 O O . ALA B 1 38 ? 6.91 -42.844 0.518 1 93.88 38 ALA B O 1
ATOM 3081 N N . GLU B 1 39 ? 4.801 -43.219 0.05 1 94.56 39 GLU B N 1
ATOM 3082 C CA . GLU B 1 39 ? 4.691 -44.344 0.982 1 94.56 39 GLU B CA 1
ATOM 3083 C C . GLU B 1 39 ? 5.273 -45.625 0.384 1 94.56 39 GLU B C 1
ATOM 3085 O O . GLU B 1 39 ? 5.992 -46.375 1.061 1 94.56 39 GLU B O 1
ATOM 3090 N N . ARG B 1 40 ? 5 -45.906 -0.886 1 96.75 40 ARG B N 1
ATOM 3091 C CA . ARG B 1 40 ? 5.285 -47.219 -1.465 1 96.75 40 ARG B CA 1
ATOM 3092 C C . ARG B 1 40 ? 6.512 -47.156 -2.371 1 96.75 40 ARG B C 1
ATOM 3094 O O . ARG B 1 40 ? 7.086 -48.188 -2.715 1 96.75 40 ARG B O 1
ATOM 3101 N N . GLY B 1 41 ? 6.809 -45.938 -2.781 1 96.62 41 GLY B N 1
ATOM 3102 C CA . GLY B 1 41 ? 7.816 -45.812 -3.818 1 96.62 41 GLY B CA 1
ATOM 3103 C C . GLY B 1 41 ? 7.234 -45.812 -5.219 1 96.62 41 GLY B C 1
ATOM 3104 O O . GLY B 1 41 ? 6.148 -46.344 -5.445 1 96.62 41 GLY B O 1
ATOM 3105 N N . PRO B 1 42 ? 7.949 -45.281 -6.141 1 97.56 42 PRO B N 1
ATOM 3106 C CA . PRO B 1 42 ? 7.402 -45.094 -7.484 1 97.56 42 PRO B CA 1
ATOM 3107 C C . PRO B 1 42 ? 7.184 -46.406 -8.234 1 97.56 42 PRO B C 1
ATOM 3109 O O . PRO B 1 42 ? 6.109 -46.625 -8.797 1 97.56 42 PRO B O 1
ATOM 3112 N N . CYS B 1 43 ? 8.164 -47.312 -8.227 1 97.19 43 CYS B N 1
ATOM 3113 C CA . CYS B 1 43 ? 8.062 -48.562 -9.008 1 97.19 43 CYS B CA 1
ATOM 3114 C C . CYS B 1 43 ? 6.949 -49.438 -8.461 1 97.19 43 CYS B C 1
ATOM 3116 O O . CYS B 1 43 ? 6.137 -49.969 -9.227 1 97.19 43 CYS B O 1
ATOM 3118 N N . ARG B 1 44 ? 6.93 -49.531 -7.191 1 97.44 44 ARG B N 1
ATOM 3119 C CA . ARG B 1 44 ? 5.883 -50.344 -6.57 1 97.44 44 ARG B CA 1
ATOM 3120 C C . ARG B 1 44 ? 4.504 -49.75 -6.812 1 97.44 44 ARG B C 1
ATOM 3122 O O . ARG B 1 44 ? 3.539 -50.469 -7.062 1 97.44 44 ARG B O 1
ATOM 3129 N N . ALA B 1 45 ? 4.406 -48.469 -6.699 1 98 45 ALA B N 1
ATOM 3130 C CA . ALA B 1 45 ? 3.139 -47.781 -6.941 1 98 45 ALA B CA 1
ATOM 3131 C C . ALA B 1 45 ? 2.615 -48.094 -8.344 1 98 45 ALA B C 1
ATOM 3133 O O . ALA B 1 45 ? 1.43 -48.375 -8.523 1 98 45 ALA B O 1
ATOM 3134 N N . VAL B 1 46 ? 3.506 -48.031 -9.352 1 98 46 VAL B N 1
ATOM 3135 C CA . VAL B 1 46 ? 3.123 -48.312 -10.727 1 98 46 VAL B CA 1
ATOM 3136 C C . VAL B 1 46 ? 2.555 -49.719 -10.812 1 98 46 VAL B C 1
ATOM 3138 O O . VAL B 1 46 ? 1.507 -49.938 -11.43 1 98 46 VAL B O 1
ATOM 3141 N N . GLY B 1 47 ? 3.273 -50.625 -10.234 1 97.31 47 GLY B N 1
ATOM 3142 C CA . GLY B 1 47 ? 2.814 -52 -10.242 1 97.31 47 GLY B CA 1
ATOM 3143 C C . GLY B 1 47 ? 1.43 -52.188 -9.656 1 97.31 47 GLY B C 1
ATOM 3144 O O . GLY B 1 47 ? 0.579 -52.844 -10.242 1 97.31 47 GLY B O 1
ATOM 3145 N N . LEU B 1 48 ? 1.194 -51.562 -8.539 1 97.44 48 LEU B N 1
ATOM 3146 C CA . LEU B 1 48 ? -0.088 -51.656 -7.852 1 97.44 48 LEU B CA 1
ATOM 3147 C C . LEU B 1 48 ? -1.196 -51 -8.656 1 97.44 48 LEU B C 1
ATOM 3149 O O . LEU B 1 48 ? -2.324 -51.5 -8.703 1 97.44 48 LEU B O 1
ATOM 3153 N N . ILE B 1 49 ? -0.883 -49.906 -9.289 1 97.06 49 ILE B N 1
ATOM 3154 C CA . ILE B 1 49 ? -1.859 -49.188 -10.102 1 97.06 49 ILE B CA 1
ATOM 3155 C C . ILE B 1 49 ? -2.227 -50.031 -11.32 1 97.06 49 ILE B C 1
ATOM 3157 O O . ILE B 1 49 ? -3.406 -50.188 -11.648 1 97.06 49 ILE B O 1
ATOM 3161 N N . GLN B 1 50 ? -1.237 -50.625 -11.953 1 95.12 50 GLN B N 1
ATOM 3162 C CA . GLN B 1 50 ? -1.452 -51.406 -13.164 1 95.12 50 GLN B CA 1
ATOM 3163 C C . GLN B 1 50 ? -2.219 -52.688 -12.852 1 95.12 50 GLN B C 1
ATOM 3165 O O . GLN B 1 50 ? -2.965 -53.219 -13.695 1 95.12 50 GLN B O 1
ATOM 3170 N N . ARG B 1 51 ? -2.096 -53.125 -11.641 1 95.88 51 ARG B N 1
ATOM 3171 C CA . ARG B 1 51 ? -2.803 -54.312 -11.227 1 95.88 51 ARG B CA 1
ATOM 3172 C C . ARG B 1 51 ? -4.148 -53.969 -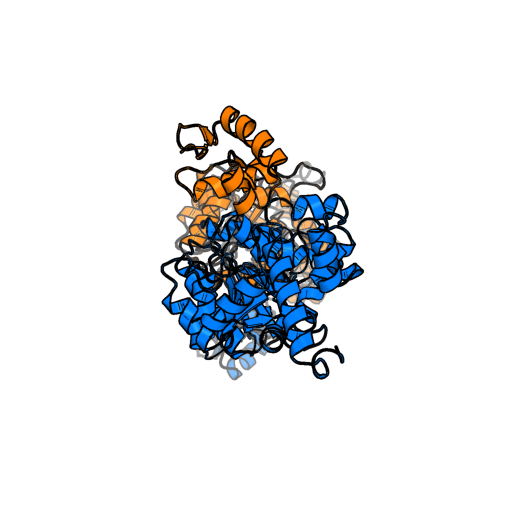10.594 1 95.88 51 ARG B C 1
ATOM 3174 O O . ARG B 1 51 ? -4.852 -54.875 -10.102 1 95.88 51 ARG B O 1
ATOM 3181 N N . GLU B 1 52 ? -4.453 -52.75 -10.531 1 95.69 52 GLU B N 1
ATOM 3182 C CA . GLU B 1 52 ? -5.707 -52.25 -9.977 1 95.69 52 GLU B CA 1
ATOM 3183 C C . GLU B 1 52 ? -5.832 -52.594 -8.5 1 95.69 52 GLU B C 1
ATOM 3185 O O . GLU B 1 52 ? -6.902 -53 -8.039 1 95.69 52 GLU B O 1
ATOM 3190 N N . LYS B 1 53 ? -4.738 -52.406 -7.805 1 96.31 53 LYS B N 1
ATOM 3191 C CA . LYS B 1 53 ? -4.699 -52.719 -6.375 1 96.31 53 LYS B CA 1
ATOM 3192 C C . LYS B 1 53 ? -4.41 -51.469 -5.555 1 96.31 53 LYS B C 1
ATOM 3194 O O . LYS B 1 53 ? -4.129 -51.562 -4.355 1 96.31 53 LYS B O 1
ATOM 3199 N N . ALA B 1 54 ? -4.391 -50.375 -6.215 1 96.38 54 ALA B N 1
ATOM 3200 C CA . ALA B 1 54 ? -4.18 -49.125 -5.488 1 96.38 54 ALA B CA 1
ATOM 3201 C C . ALA B 1 54 ? -5.391 -48.75 -4.633 1 96.38 54 ALA B C 1
ATOM 3203 O O . ALA B 1 54 ? -6.508 -49.188 -4.918 1 96.38 54 ALA B O 1
ATOM 3204 N N . PRO B 1 55 ? -5.23 -48.062 -3.559 1 96.56 55 PRO B N 1
ATOM 3205 C CA . PRO B 1 55 ? -6.363 -47.594 -2.744 1 96.56 55 PRO B CA 1
ATOM 3206 C C . PRO B 1 55 ? -7.383 -46.812 -3.543 1 96.56 55 PRO B C 1
ATOM 3208 O O . PRO B 1 55 ? -7.043 -46.219 -4.574 1 96.56 55 PRO B O 1
ATOM 3211 N N . PRO B 1 56 ? -8.562 -46.688 -3.035 1 95.44 56 PRO B N 1
ATOM 3212 C CA . PRO B 1 56 ? -9.656 -46.062 -3.783 1 95.44 56 PRO B CA 1
ATOM 3213 C C . PRO B 1 56 ? -9.375 -44.594 -4.152 1 95.44 56 PRO B C 1
ATOM 3215 O O . PRO B 1 56 ? -9.711 -44.156 -5.258 1 95.44 56 PRO B O 1
ATOM 3218 N N . ASP B 1 57 ? -8.797 -43.906 -3.254 1 94.38 57 ASP B N 1
ATOM 3219 C CA . ASP B 1 57 ? -8.523 -42.5 -3.527 1 94.38 57 ASP B CA 1
ATOM 3220 C C . ASP B 1 57 ? -7.5 -42.344 -4.652 1 94.38 57 ASP B C 1
ATOM 3222 O O . ASP B 1 57 ? -7.629 -41.469 -5.496 1 94.38 57 ASP B O 1
ATOM 3226 N N . VAL B 1 58 ? -6.547 -43.188 -4.656 1 96.38 58 VAL B N 1
ATOM 3227 C CA . VAL B 1 58 ? -5.547 -43.188 -5.719 1 96.38 58 VAL B CA 1
ATOM 3228 C C . VAL B 1 58 ? -6.18 -43.656 -7.027 1 96.38 58 VAL B C 1
ATOM 3230 O O . VAL B 1 58 ? -5.969 -43.062 -8.078 1 96.38 58 VAL B O 1
ATOM 3233 N N . ALA B 1 59 ? -6.922 -44.719 -6.945 1 95.81 59 ALA B N 1
ATOM 3234 C CA . ALA B 1 59 ? -7.598 -45.281 -8.125 1 95.81 59 ALA B CA 1
ATOM 3235 C C . ALA B 1 59 ? -8.453 -44.219 -8.805 1 95.81 59 ALA B C 1
ATOM 3237 O O . ALA B 1 59 ? -8.477 -44.125 -10.039 1 95.81 59 ALA B O 1
ATOM 3238 N N . ALA B 1 60 ? -9.094 -43.438 -8.008 1 93.12 60 ALA B N 1
ATOM 3239 C CA . ALA B 1 60 ? -9.953 -42.406 -8.539 1 93.12 60 ALA B CA 1
ATOM 3240 C C . ALA B 1 60 ? -9.148 -41.375 -9.336 1 93.12 60 ALA B C 1
ATOM 3242 O O . ALA B 1 60 ? -9.633 -40.844 -10.336 1 93.12 60 ALA B O 1
ATOM 3243 N N . GLU B 1 61 ? -7.902 -41.094 -8.953 1 94.25 61 GLU B N 1
ATOM 3244 C CA . GLU B 1 61 ? -7.066 -40.094 -9.602 1 94.25 61 GLU B CA 1
ATOM 3245 C C . GLU B 1 61 ? -6.457 -40.625 -10.891 1 94.25 61 GLU B C 1
ATOM 3247 O O . GLU B 1 61 ? -6.156 -39.844 -11.812 1 94.25 61 GLU B O 1
ATOM 3252 N N . VAL B 1 62 ? -6.332 -41.969 -11.062 1 96.25 62 VAL B N 1
ATOM 3253 C CA . VAL B 1 62 ? -5.512 -42.469 -12.156 1 96.25 62 VAL B CA 1
ATOM 3254 C C . VAL B 1 62 ? -6.391 -43.219 -13.164 1 96.25 62 VAL B C 1
ATOM 3256 O O . VAL B 1 62 ? -5.945 -43.531 -14.266 1 96.25 62 VAL B O 1
ATOM 3259 N N . GLU B 1 63 ? -7.598 -43.5 -12.844 1 93.25 63 GLU B N 1
ATOM 3260 C CA . GLU B 1 63 ? -8.461 -44.406 -13.609 1 93.25 63 GLU B CA 1
ATOM 3261 C C . GLU B 1 63 ? -8.609 -43.906 -15.055 1 93.25 63 GLU B C 1
ATOM 3263 O O . GLU B 1 63 ? -8.578 -44.719 -15.984 1 93.25 63 GLU B O 1
ATOM 3268 N N . ALA B 1 64 ? -8.734 -42.656 -15.25 1 91 64 ALA B N 1
ATOM 3269 C CA . ALA B 1 64 ? -9.047 -42.094 -16.562 1 91 64 ALA B CA 1
ATOM 3270 C C . ALA B 1 64 ? -7.898 -42.344 -17.547 1 91 64 ALA B C 1
ATOM 3272 O O . ALA B 1 64 ? -8.117 -42.406 -18.75 1 91 64 ALA B O 1
ATOM 3273 N N . ARG B 1 65 ? -6.648 -42.5 -16.969 1 93.81 65 ARG B N 1
ATOM 3274 C CA . ARG B 1 65 ? -5.492 -42.469 -17.859 1 93.81 65 ARG B CA 1
ATOM 3275 C C . ARG B 1 65 ? -4.645 -43.719 -17.719 1 93.81 65 ARG B C 1
ATOM 3277 O O . ARG B 1 65 ? -3.73 -43.969 -18.516 1 93.81 65 ARG B O 1
ATOM 3284 N N . ARG B 1 66 ? -4.934 -44.562 -16.812 1 93.19 66 ARG B N 1
ATOM 3285 C CA . ARG B 1 66 ? -4.047 -45.656 -16.406 1 93.19 66 ARG B CA 1
ATOM 3286 C C . ARG B 1 66 ? -3.691 -46.531 -17.609 1 93.19 66 ARG B C 1
ATOM 3288 O O . ARG B 1 66 ? -2.572 -47.062 -17.688 1 93.19 66 ARG B O 1
ATOM 3295 N N . TRP B 1 67 ? -4.609 -46.625 -18.594 1 92.69 67 TRP B N 1
ATOM 3296 C CA . TRP B 1 67 ? -4.363 -47.531 -19.703 1 92.69 67 TRP B CA 1
ATOM 3297 C C . TRP B 1 67 ? -3.879 -46.781 -20.938 1 92.69 67 TRP B C 1
ATOM 3299 O O . TRP B 1 67 ? -3.684 -47.344 -22 1 92.69 67 TRP B O 1
ATOM 3309 N N . HIS B 1 68 ? -3.713 -45.531 -20.797 1 93.62 68 HIS B N 1
ATOM 3310 C CA . HIS B 1 68 ? -3.418 -44.688 -21.969 1 93.62 68 HIS B CA 1
ATOM 3311 C C . HIS B 1 68 ? -2.059 -44.031 -21.828 1 93.62 68 HIS B C 1
ATOM 3313 O O . HIS B 1 68 ? -1.707 -43.156 -22.641 1 93.62 68 HIS B O 1
ATOM 3319 N N . VAL B 1 69 ? -1.35 -44.375 -20.781 1 96.12 69 VAL B N 1
ATOM 3320 C CA . VAL B 1 69 ? -0.075 -43.719 -20.5 1 96.12 69 VAL B CA 1
ATOM 3321 C C . VAL B 1 69 ? 1.044 -44.75 -20.453 1 96.12 69 VAL B C 1
ATOM 3323 O O . VAL B 1 69 ? 0.888 -45.812 -19.859 1 96.12 69 VAL B O 1
ATOM 3326 N N . SER B 1 70 ? 2.07 -44.5 -21.141 1 97.19 70 SER B N 1
ATOM 3327 C CA . SER B 1 70 ? 3.279 -45.312 -21.078 1 97.19 70 SER B CA 1
ATOM 3328 C C . SER B 1 70 ? 4.488 -44.5 -20.656 1 97.19 70 SER B C 1
ATOM 3330 O O . SER B 1 70 ? 4.926 -43.594 -21.391 1 97.19 70 SER B O 1
ATOM 3332 N N . GLY B 1 71 ? 5.051 -44.812 -19.531 1 97.88 71 GLY B N 1
ATOM 3333 C CA . GLY B 1 71 ? 6.223 -44.125 -19.062 1 97.88 71 GLY B CA 1
ATOM 3334 C C . GLY B 1 71 ? 7.398 -44.188 -20.016 1 97.88 71 GLY B C 1
ATOM 3335 O O . GLY B 1 71 ? 8.078 -43.188 -20.234 1 97.88 71 GLY B O 1
ATOM 3336 N N . GLU B 1 72 ? 7.582 -45.312 -20.609 1 97.31 72 GLU B N 1
ATOM 3337 C CA . GLU B 1 72 ? 8.688 -45.531 -21.547 1 97.31 72 GLU B CA 1
ATOM 3338 C C . GLU B 1 72 ? 8.523 -44.656 -22.797 1 97.31 72 GLU B C 1
ATOM 3340 O O . GLU B 1 72 ? 9.492 -44.062 -23.266 1 97.31 72 GLU B O 1
ATOM 3345 N N . GLN B 1 73 ? 7.348 -44.625 -23.25 1 97.69 73 GLN B N 1
ATOM 3346 C CA . GLN B 1 73 ? 7.086 -43.812 -24.438 1 97.69 73 GLN B CA 1
ATOM 3347 C C . GLN B 1 73 ? 7.258 -42.312 -24.156 1 97.69 73 GLN B C 1
ATOM 3349 O O . GLN B 1 73 ? 7.785 -41.594 -24.984 1 97.69 73 GLN B O 1
ATOM 3354 N N . LEU B 1 74 ? 6.773 -41.906 -22.969 1 98.12 74 LEU B N 1
ATOM 3355 C CA . LEU B 1 74 ? 6.914 -40.531 -22.578 1 98.12 74 LEU B CA 1
ATOM 3356 C C . LEU B 1 74 ? 8.383 -40.125 -22.453 1 98.12 74 LEU B C 1
ATOM 3358 O O . LEU B 1 74 ? 8.797 -39.062 -22.922 1 98.12 74 LEU B O 1
ATOM 3362 N N . LEU B 1 75 ? 9.188 -41 -21.906 1 97.75 75 LEU B N 1
ATOM 3363 C CA . LEU B 1 75 ? 10.617 -40.75 -21.734 1 97.75 75 LEU B CA 1
ATOM 3364 C C . LEU B 1 75 ? 11.312 -40.656 -23.094 1 97.75 75 LEU B C 1
ATOM 3366 O O . LEU B 1 75 ? 12.164 -39.781 -23.297 1 97.75 75 LEU B O 1
ATOM 3370 N N . ALA B 1 76 ? 10.953 -41.562 -23.938 1 97.25 76 ALA B N 1
ATOM 3371 C CA . ALA B 1 76 ? 11.547 -41.562 -25.266 1 97.25 76 ALA B CA 1
ATOM 3372 C C . ALA B 1 76 ? 11.227 -40.281 -26.031 1 97.25 76 ALA B C 1
ATOM 3374 O O . ALA B 1 76 ? 12.094 -39.719 -26.672 1 97.25 76 ALA B O 1
ATOM 3375 N N . ALA B 1 77 ? 10.016 -39.906 -25.938 1 97.38 77 ALA B N 1
ATOM 3376 C CA . ALA B 1 77 ? 9.586 -38.656 -26.594 1 97.38 77 ALA B CA 1
ATOM 3377 C C . ALA B 1 77 ? 10.336 -37.469 -26.016 1 97.38 77 ALA B C 1
ATOM 3379 O O . ALA B 1 77 ? 10.75 -36.562 -26.766 1 97.38 77 ALA B O 1
ATOM 3380 N N . ALA B 1 78 ? 10.477 -37.406 -24.75 1 97.62 78 ALA B N 1
ATOM 3381 C CA . ALA B 1 78 ? 11.18 -36.312 -24.094 1 97.62 78 ALA B CA 1
ATOM 3382 C C . ALA B 1 78 ? 12.641 -36.25 -24.531 1 97.62 78 ALA B C 1
ATOM 3384 O O . ALA B 1 78 ? 13.141 -35.188 -24.875 1 97.62 78 ALA B O 1
ATOM 3385 N N . GLU B 1 79 ? 13.273 -37.406 -24.531 1 95.62 79 GLU B N 1
ATOM 3386 C CA . GLU B 1 79 ? 14.664 -37.469 -24.953 1 95.62 79 GLU B CA 1
ATOM 3387 C C . GLU B 1 79 ? 14.836 -36.938 -26.375 1 95.62 79 GLU B C 1
ATOM 3389 O O . GLU B 1 79 ? 15.773 -36.188 -26.656 1 95.62 79 GLU B O 1
ATOM 3394 N N . SER B 1 80 ? 13.945 -37.344 -27.203 1 96.75 80 SER B N 1
ATOM 3395 C CA . SER B 1 80 ? 14 -36.906 -28.594 1 96.75 80 SER B CA 1
ATOM 3396 C C . SER B 1 80 ? 13.812 -35.406 -28.719 1 96.75 80 SER B C 1
ATOM 3398 O O . SER B 1 80 ? 14.32 -34.781 -29.656 1 96.75 80 SER B O 1
ATOM 3400 N N . ALA B 1 81 ? 13.117 -34.844 -27.797 1 96.56 81 ALA B N 1
ATOM 3401 C CA . ALA B 1 81 ? 12.805 -33.438 -27.844 1 96.56 81 ALA B CA 1
ATOM 3402 C C . ALA B 1 81 ? 13.828 -32.625 -27.047 1 96.56 81 ALA B C 1
ATOM 3404 O O . ALA B 1 81 ? 13.695 -31.391 -26.922 1 96.56 81 ALA B O 1
ATOM 3405 N N . GLY B 1 82 ? 14.773 -33.25 -26.484 1 95.88 82 GLY B N 1
ATOM 3406 C CA . GLY B 1 82 ? 15.773 -32.531 -25.672 1 95.88 82 GLY B CA 1
ATOM 3407 C C . GLY B 1 82 ? 15.242 -32.125 -24.312 1 95.88 82 GLY B C 1
ATOM 3408 O O . GLY B 1 82 ? 15.688 -31.109 -23.766 1 95.88 82 GLY B O 1
ATOM 3409 N N . VAL B 1 83 ? 14.242 -32.781 -23.844 1 98 83 VAL B N 1
ATOM 3410 C CA . VAL B 1 83 ? 13.625 -32.531 -22.547 1 98 83 VAL B CA 1
ATOM 3411 C C . VAL B 1 83 ? 14.047 -33.594 -21.562 1 98 83 VAL B C 1
ATOM 3413 O O . VAL B 1 83 ? 14.094 -34.781 -21.906 1 98 83 VAL B O 1
ATOM 3416 N N . ARG B 1 84 ? 14.422 -33.281 -20.406 1 97.56 84 ARG B N 1
ATOM 3417 C CA . ARG B 1 84 ? 14.766 -34.281 -19.391 1 97.56 84 ARG B CA 1
ATOM 3418 C C . ARG B 1 84 ? 13.711 -34.344 -18.297 1 97.56 84 ARG B C 1
ATOM 3420 O O . ARG B 1 84 ? 13.008 -33.344 -18.047 1 97.56 84 ARG B O 1
ATOM 3427 N N . LEU B 1 85 ? 13.594 -35.469 -17.656 1 98.25 85 LEU B N 1
ATOM 3428 C CA . LEU B 1 85 ? 12.719 -35.688 -16.5 1 98.25 85 LEU B CA 1
ATOM 3429 C C . LEU B 1 85 ? 13.508 -35.594 -15.203 1 98.25 85 LEU B C 1
ATOM 3431 O O . LEU B 1 85 ? 14.461 -36.344 -14.992 1 98.25 85 LEU B O 1
ATOM 3435 N N . VAL B 1 86 ? 13.172 -34.625 -14.406 1 98.06 86 VAL B N 1
ATOM 3436 C CA . VAL B 1 86 ? 13.789 -34.469 -13.094 1 98.06 86 VAL B CA 1
ATOM 3437 C C . VAL B 1 86 ? 12.875 -35.031 -12.023 1 98.06 86 VAL B C 1
ATOM 3439 O O . VAL B 1 86 ? 11.68 -34.719 -11.977 1 98.06 86 VAL B O 1
ATOM 3442 N N . VAL B 1 87 ? 13.453 -35.906 -11.188 1 98 87 VAL B N 1
ATOM 3443 C CA . VAL B 1 87 ? 12.648 -36.625 -10.195 1 98 87 VAL B CA 1
ATOM 3444 C C . VAL B 1 87 ? 13.227 -36.375 -8.805 1 98 87 VAL B C 1
ATOM 3446 O O . VAL B 1 87 ? 14.375 -35.938 -8.664 1 98 87 VAL B O 1
ATOM 3449 N N . PRO B 1 88 ? 12.445 -36.656 -7.785 1 96.69 88 PRO B N 1
ATOM 3450 C CA . PRO B 1 88 ? 12.875 -36.375 -6.414 1 96.69 88 PRO B CA 1
ATOM 3451 C C . PRO B 1 88 ? 14.156 -37.125 -6.031 1 96.69 88 PRO B C 1
ATOM 3453 O O . PRO B 1 88 ? 14.883 -36.688 -5.141 1 96.69 88 PRO B O 1
ATOM 3456 N N . GLU B 1 89 ? 14.422 -38.219 -6.688 1 95.19 89 GLU B N 1
ATOM 3457 C CA . GLU B 1 89 ? 15.609 -39 -6.398 1 95.19 89 GLU B CA 1
ATOM 3458 C C . GLU B 1 89 ? 16.859 -38.375 -7.016 1 95.19 89 GLU B C 1
ATOM 3460 O O . GLU B 1 89 ? 17.984 -38.719 -6.641 1 95.19 89 GLU B O 1
ATOM 3465 N N . ASP B 1 90 ? 16.672 -37.469 -7.977 1 94.88 90 ASP B N 1
ATOM 3466 C CA . ASP B 1 90 ? 17.734 -36.781 -8.703 1 94.88 90 ASP B CA 1
ATOM 3467 C C . ASP B 1 90 ? 18.266 -35.594 -7.902 1 94.88 90 ASP B C 1
ATOM 3469 O O . ASP B 1 90 ? 17.484 -34.812 -7.34 1 94.88 90 ASP B O 1
ATOM 3473 N N . PRO B 1 91 ? 19.625 -35.406 -7.773 1 95.06 91 PRO B N 1
ATOM 3474 C CA . PRO B 1 91 ? 20.172 -34.25 -7.086 1 95.06 91 PRO B CA 1
ATOM 3475 C C . PRO B 1 91 ? 19.719 -32.938 -7.699 1 95.06 91 PRO B C 1
ATOM 3477 O O . PRO B 1 91 ? 19.766 -31.891 -7.039 1 95.06 91 PRO B O 1
ATOM 3480 N N . GLU B 1 92 ? 19.297 -32.938 -8.922 1 96.56 92 GLU B N 1
ATOM 3481 C CA . GLU B 1 92 ? 18.797 -31.75 -9.602 1 96.56 92 GLU B CA 1
ATOM 3482 C C . GLU B 1 92 ? 17.438 -31.344 -9.047 1 96.56 92 GLU B C 1
ATOM 3484 O O . GLU B 1 92 ? 16.969 -30.219 -9.289 1 96.56 92 GLU B O 1
ATOM 3489 N N . TRP B 1 93 ? 16.828 -32.219 -8.266 1 97.75 93 TRP B N 1
ATOM 3490 C CA . TRP B 1 93 ? 15.523 -31.922 -7.715 1 97.75 93 TRP B CA 1
ATOM 3491 C C . TRP B 1 93 ? 15.617 -30.828 -6.656 1 97.75 93 TRP B C 1
ATOM 3493 O O . TRP B 1 93 ? 16.438 -30.922 -5.734 1 97.75 93 TRP B O 1
ATOM 3503 N N . PRO B 1 94 ? 14.828 -29.781 -6.82 1 96.88 94 PRO B N 1
ATOM 3504 C CA . PRO B 1 94 ? 14.883 -28.703 -5.824 1 96.88 94 PRO B CA 1
ATOM 3505 C C . PRO B 1 94 ? 14.141 -29.047 -4.539 1 96.88 94 PRO B C 1
ATOM 3507 O O . PRO B 1 94 ? 13.086 -28.469 -4.258 1 96.88 94 PRO B O 1
ATOM 3510 N N . ARG B 1 95 ? 14.711 -29.828 -3.732 1 94.94 95 ARG B N 1
ATOM 3511 C CA . ARG B 1 95 ? 14.078 -30.375 -2.535 1 94.94 95 ARG B CA 1
ATOM 3512 C C . ARG B 1 95 ? 13.602 -29.25 -1.611 1 94.94 95 ARG B C 1
ATOM 3514 O O . ARG B 1 95 ? 12.469 -29.297 -1.118 1 94.94 95 ARG B O 1
ATOM 3521 N N . GLY B 1 96 ? 14.445 -28.297 -1.387 1 94.19 96 GLY B N 1
ATOM 3522 C CA . GLY B 1 96 ? 14.102 -27.219 -0.483 1 94.19 96 GLY B CA 1
ATOM 3523 C C . GLY B 1 96 ? 12.883 -26.438 -0.931 1 94.19 96 GLY B C 1
ATOM 3524 O O . GLY B 1 96 ? 12.062 -26.016 -0.105 1 94.19 96 GLY B O 1
ATOM 3525 N N . ALA B 1 97 ? 12.688 -26.297 -2.188 1 94.88 97 ALA B N 1
ATOM 3526 C CA . ALA B 1 97 ? 11.594 -25.516 -2.746 1 94.88 97 ALA B CA 1
ATOM 3527 C C . ALA B 1 97 ? 10.25 -26.219 -2.566 1 94.88 97 ALA B C 1
ATOM 3529 O O . ALA B 1 97 ? 9.219 -25.578 -2.408 1 94.88 97 ALA B O 1
ATOM 3530 N N . PHE B 1 98 ? 10.25 -27.578 -2.549 1 95.44 98 PHE B N 1
ATOM 3531 C CA . PHE B 1 98 ? 8.984 -28.312 -2.57 1 95.44 98 PHE B CA 1
ATOM 3532 C C . PHE B 1 98 ? 8.695 -28.922 -1.206 1 95.44 98 PHE B C 1
ATOM 3534 O O . PHE B 1 98 ? 7.648 -29.547 -1.011 1 95.44 98 PHE B O 1
ATOM 3541 N N . ASP B 1 99 ? 9.562 -28.656 -0.241 1 93.12 99 ASP B N 1
ATOM 3542 C CA . ASP B 1 99 ? 9.352 -29.156 1.112 1 93.12 99 ASP B CA 1
ATOM 3543 C C . ASP B 1 99 ? 8.055 -28.625 1.701 1 93.12 99 ASP B C 1
ATOM 3545 O O . ASP B 1 99 ? 7.332 -29.344 2.395 1 93.12 99 ASP B O 1
ATOM 3549 N N . GLY B 1 100 ? 7.832 -27.453 1.385 1 92.25 100 GLY B N 1
ATOM 3550 C CA . GLY B 1 100 ? 6.605 -26.844 1.875 1 92.25 100 GLY B CA 1
ATOM 3551 C C . GLY B 1 100 ? 5.352 -27.516 1.341 1 92.25 100 GLY B C 1
ATOM 3552 O O . GLY B 1 100 ? 4.379 -27.688 2.072 1 92.25 100 GLY B O 1
ATOM 3553 N N . LEU B 1 101 ? 5.371 -27.859 0.112 1 94.31 101 LEU B N 1
ATOM 3554 C CA . LEU B 1 101 ? 4.227 -28.531 -0.499 1 94.31 101 LEU B CA 1
ATOM 3555 C C . LEU B 1 101 ? 4.031 -29.922 0.092 1 94.31 101 LEU B C 1
ATOM 3557 O O . LEU B 1 101 ? 2.896 -30.344 0.33 1 94.31 101 LEU B O 1
ATOM 3561 N N . SER B 1 102 ? 5.094 -30.562 0.337 1 91.25 102 SER B N 1
ATOM 3562 C CA . SER B 1 102 ? 5.02 -31.875 0.976 1 91.25 102 SER B CA 1
ATOM 3563 C C . SER B 1 102 ? 4.391 -31.781 2.361 1 91.25 102 SER B C 1
ATOM 3565 O O . SER B 1 102 ? 3.527 -32.594 2.713 1 91.25 102 SER B O 1
ATOM 3567 N N . GLY B 1 103 ? 4.848 -30.828 3.045 1 89.56 103 GLY B N 1
ATOM 3568 C CA . GLY B 1 103 ? 4.277 -30.594 4.359 1 89.56 103 GLY B CA 1
ATOM 3569 C C . GLY B 1 103 ? 2.801 -30.25 4.316 1 89.56 103 GLY B C 1
ATOM 3570 O O . GLY B 1 103 ? 2.014 -30.781 5.109 1 89.56 103 GLY B O 1
ATOM 3571 N N . ALA B 1 104 ? 2.488 -29.453 3.428 1 88.62 104 ALA B N 1
ATOM 3572 C CA . ALA B 1 104 ? 1.099 -29.031 3.285 1 88.62 104 ALA B CA 1
ATOM 3573 C C . ALA B 1 104 ? 0.197 -30.203 2.936 1 88.62 104 ALA B C 1
ATOM 3575 O O . ALA B 1 104 ? -0.924 -30.312 3.441 1 88.62 104 ALA B O 1
ATOM 3576 N N . ARG B 1 105 ? 0.661 -31.047 2.115 1 82.62 105 ARG B N 1
ATOM 3577 C CA . ARG B 1 105 ? -0.09 -32.25 1.772 1 82.62 105 ARG B CA 1
ATOM 3578 C C . ARG B 1 105 ? -0.317 -33.125 3.002 1 82.62 105 ARG B C 1
ATOM 3580 O O . ARG B 1 105 ? -1.406 -33.656 3.189 1 82.62 105 ARG B O 1
ATOM 3587 N N . SER B 1 106 ? 0.611 -33.156 3.812 1 85.56 106 SER B N 1
ATOM 3588 C CA . SER B 1 106 ? 0.571 -34.031 4.98 1 85.56 106 SER B CA 1
ATOM 3589 C C . SER B 1 106 ? -0.512 -33.625 5.961 1 85.56 106 SER B C 1
ATOM 3591 O O . SER B 1 106 ? -1.033 -34.438 6.723 1 85.56 106 SER B O 1
ATOM 3593 N N . ILE B 1 107 ? -0.886 -32.344 5.871 1 86.19 107 ILE B N 1
ATOM 3594 C CA . ILE B 1 107 ? -1.939 -31.875 6.762 1 86.19 107 ILE B CA 1
ATOM 3595 C C . ILE B 1 107 ? -3.221 -31.641 5.965 1 86.19 107 ILE B C 1
ATOM 3597 O O . ILE B 1 107 ? -4.113 -30.906 6.414 1 86.19 107 ILE B O 1
ATOM 3601 N N . ASP B 1 108 ? -3.201 -32.125 4.742 1 83.88 108 ASP B N 1
ATOM 3602 C CA . ASP B 1 108 ? -4.367 -32.219 3.869 1 83.88 108 ASP B CA 1
ATOM 3603 C C . ASP B 1 108 ? -4.848 -30.828 3.439 1 83.88 108 ASP B C 1
ATOM 3605 O O . ASP B 1 108 ? -6.051 -30.562 3.422 1 83.88 108 ASP B O 1
ATOM 3609 N N . LEU B 1 109 ? -3.891 -30 3.23 1 84.06 109 LEU B N 1
ATOM 3610 C CA . LEU B 1 109 ? -4.273 -28.734 2.613 1 84.06 109 LEU B CA 1
ATOM 3611 C C . LEU B 1 109 ? -4.68 -28.938 1.158 1 84.06 109 LEU B C 1
ATOM 3613 O O . LEU B 1 109 ? -3.918 -29.5 0.371 1 84.06 109 LEU B O 1
ATOM 3617 N N . PRO B 1 110 ? -5.812 -28.453 0.874 1 77.44 110 PRO B N 1
ATOM 3618 C CA . PRO B 1 110 ? -6.305 -28.719 -0.48 1 77.44 110 PRO B CA 1
ATOM 3619 C C . PRO B 1 110 ? -5.434 -28.078 -1.561 1 77.44 110 PRO B C 1
ATOM 3621 O O . PRO B 1 110 ? -4.949 -26.953 -1.385 1 77.44 110 PRO B O 1
ATOM 3624 N N . GLY B 1 111 ? -5.203 -28.859 -2.492 1 81.81 111 GLY B N 1
ATOM 3625 C CA . GLY B 1 111 ? -4.562 -28.359 -3.691 1 81.81 111 GLY B CA 1
ATOM 3626 C C . GLY B 1 111 ? -3.066 -28.156 -3.529 1 81.81 111 GLY B C 1
ATOM 3627 O O . GLY B 1 111 ? -2.426 -27.516 -4.359 1 81.81 111 GLY B O 1
ATOM 3628 N N . MET B 1 112 ? -2.551 -28.75 -2.424 1 89.12 112 MET B N 1
ATOM 3629 C CA . MET B 1 112 ? -1.144 -28.484 -2.137 1 89.12 112 MET B CA 1
ATOM 3630 C C . MET B 1 112 ? -0.332 -29.781 -2.143 1 89.12 112 MET B C 1
ATOM 3632 O O . MET B 1 112 ? -0.157 -30.406 -1.101 1 89.12 112 MET B O 1
ATOM 3636 N N . ALA B 1 113 ? -0.037 -30.359 -3.195 1 93.75 113 ALA B N 1
ATOM 3637 C CA . ALA B 1 113 ? 0.818 -31.547 -3.289 1 93.75 113 ALA B CA 1
ATOM 3638 C C . ALA B 1 113 ? 2.072 -31.25 -4.109 1 93.75 113 ALA B C 1
ATOM 3640 O O . ALA B 1 113 ? 2.021 -30.484 -5.082 1 93.75 113 ALA B O 1
ATOM 3641 N N . GLU B 1 114 ? 3.133 -31.828 -3.664 1 95.5 114 GLU B N 1
ATOM 3642 C CA . GLU B 1 114 ? 4.363 -31.688 -4.434 1 95.5 114 GLU B CA 1
ATOM 3643 C C . GLU B 1 114 ? 4.254 -32.406 -5.781 1 95.5 114 GLU B C 1
ATOM 3645 O O . GLU B 1 114 ? 3.477 -33.344 -5.93 1 95.5 114 GLU B O 1
ATOM 3650 N N . PRO B 1 115 ? 4.945 -31.906 -6.754 1 97.25 115 PRO B N 1
ATOM 3651 C CA . PRO B 1 115 ? 4.93 -32.625 -8.031 1 97.25 115 PRO B CA 1
ATOM 3652 C C . PRO B 1 115 ? 5.617 -34 -7.957 1 97.25 115 PRO B C 1
ATOM 3654 O O . PRO B 1 115 ? 6.555 -34.156 -7.172 1 97.25 115 PRO B O 1
ATOM 3657 N N . ILE B 1 116 ? 5.152 -34.875 -8.75 1 97.31 116 ILE B N 1
ATOM 3658 C CA . ILE B 1 116 ? 5.688 -36.25 -8.797 1 97.31 116 ILE B CA 1
ATOM 3659 C C . ILE B 1 116 ? 7 -36.25 -9.578 1 97.31 116 ILE B C 1
ATOM 3661 O O . ILE B 1 116 ? 7.914 -37.031 -9.25 1 97.31 116 ILE B O 1
ATOM 3665 N N . ALA B 1 117 ? 7.055 -35.531 -10.57 1 98.12 117 ALA B N 1
ATOM 3666 C CA . ALA B 1 117 ? 8.195 -35.312 -11.445 1 98.12 117 ALA B CA 1
ATOM 3667 C C . ALA B 1 117 ? 8.039 -34.031 -12.242 1 98.12 117 ALA B C 1
ATOM 3669 O O . ALA B 1 117 ? 6.953 -33.438 -12.281 1 98.12 117 ALA B O 1
ATOM 3670 N N . LEU B 1 118 ? 9.125 -33.562 -12.797 1 98.69 118 LEU B N 1
ATOM 3671 C CA . LEU B 1 118 ? 9.102 -32.344 -13.602 1 98.69 118 LEU B CA 1
ATOM 3672 C C . LEU B 1 118 ? 9.789 -32.562 -14.945 1 98.69 118 LEU B C 1
ATOM 3674 O O . LEU B 1 118 ? 10.883 -33.125 -15 1 98.69 118 LEU B O 1
ATOM 3678 N N . TRP B 1 119 ? 9.109 -32.156 -15.969 1 98.75 119 TRP B N 1
ATOM 3679 C CA . TRP B 1 119 ? 9.719 -32.094 -17.297 1 98.75 119 TRP B CA 1
ATOM 3680 C C . TRP B 1 119 ? 10.469 -30.781 -17.469 1 98.75 119 TRP B C 1
ATOM 3682 O O . TRP B 1 119 ? 9.906 -29.703 -17.281 1 98.75 119 TRP B O 1
ATOM 3692 N N . VAL B 1 120 ? 11.75 -30.844 -17.859 1 98.56 120 VAL B N 1
ATOM 3693 C CA . VAL B 1 120 ? 12.602 -29.656 -17.844 1 98.56 120 VAL B CA 1
ATOM 3694 C C . VAL B 1 120 ? 13.273 -29.484 -19.203 1 98.56 120 VAL B C 1
ATOM 3696 O O . VAL B 1 120 ? 13.859 -30.422 -19.75 1 98.56 120 VAL B O 1
ATOM 3699 N N . ARG B 1 121 ? 13.109 -28.391 -19.766 1 97.75 121 ARG B N 1
ATOM 3700 C CA . ARG B 1 121 ? 13.812 -27.969 -20.969 1 97.75 121 ARG B CA 1
ATOM 3701 C C . ARG B 1 121 ? 14.773 -26.828 -20.688 1 97.75 121 ARG B C 1
ATOM 3703 O O . ARG B 1 121 ? 14.367 -25.797 -20.141 1 97.75 121 ARG B O 1
ATOM 3710 N N . GLY B 1 122 ? 16.047 -26.922 -21.031 1 95.94 122 GLY B N 1
ATOM 3711 C CA . GLY B 1 122 ? 17.031 -25.891 -20.797 1 95.94 122 GLY B CA 1
ATOM 3712 C C . GLY B 1 122 ? 18.312 -26.422 -20.172 1 95.94 122 GLY B C 1
ATOM 3713 O O . GLY B 1 122 ? 18.375 -27.578 -19.766 1 95.94 122 GLY B O 1
ATOM 3714 N N . LYS B 1 123 ? 19.266 -25.641 -20.031 1 90.19 123 LYS B N 1
ATOM 3715 C CA . LYS B 1 123 ? 20.625 -26.078 -19.688 1 90.19 123 LYS B CA 1
ATOM 3716 C C . LYS B 1 123 ? 20.891 -25.938 -18.188 1 90.19 123 LYS B C 1
ATOM 3718 O O . LYS B 1 123 ? 21.688 -26.688 -17.625 1 90.19 123 LYS B O 1
ATOM 3723 N N . ALA B 1 124 ? 20.219 -25.047 -17.547 1 94.94 124 ALA B N 1
ATOM 3724 C CA . ALA B 1 124 ? 20.5 -24.781 -16.141 1 94.94 124 ALA B CA 1
ATOM 3725 C C . ALA B 1 124 ? 20.016 -25.922 -15.258 1 94.94 124 ALA B C 1
ATOM 3727 O O . ALA B 1 124 ? 19.078 -26.641 -15.617 1 94.94 124 ALA B O 1
ATOM 3728 N N . VAL B 1 125 ? 20.703 -26.125 -14.164 1 96.88 125 VAL B N 1
ATOM 3729 C CA . VAL B 1 125 ? 20.328 -27.125 -13.172 1 96.88 125 VAL B CA 1
ATOM 3730 C C . VAL B 1 125 ? 19.203 -26.578 -12.297 1 96.88 125 VAL B C 1
ATOM 3732 O O . VAL B 1 125 ? 19.344 -25.531 -11.664 1 96.88 125 VAL B O 1
ATOM 3735 N N . LEU B 1 126 ? 18.141 -27.281 -12.234 1 97.62 126 LEU B N 1
ATOM 3736 C CA . LEU B 1 126 ? 16.938 -26.781 -11.609 1 97.62 126 LEU B CA 1
ATOM 3737 C C . LEU B 1 126 ? 17.156 -26.516 -10.125 1 97.62 126 LEU B C 1
ATOM 3739 O O . LEU B 1 126 ? 16.703 -25.5 -9.602 1 97.62 126 LEU B O 1
ATOM 3743 N N . SER B 1 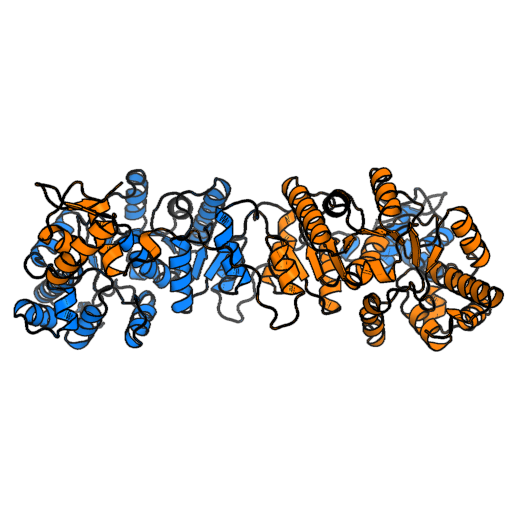127 ? 17.906 -27.391 -9.43 1 97.06 127 SER B N 1
ATOM 3744 C CA . SER B 1 127 ? 18.172 -27.203 -8.008 1 97.06 127 SER B CA 1
ATOM 3745 C C . SER B 1 127 ? 18.953 -25.922 -7.754 1 97.06 127 SER B C 1
ATOM 3747 O O . SER B 1 127 ? 18.703 -25.219 -6.777 1 97.06 127 SER B O 1
ATOM 3749 N N . GLU B 1 128 ? 19.844 -25.609 -8.633 1 96.12 128 GLU B N 1
ATOM 3750 C CA . GLU B 1 128 ? 20.641 -24.391 -8.516 1 96.12 128 GLU B CA 1
ATOM 3751 C C . GLU B 1 128 ? 19.781 -23.156 -8.805 1 96.12 128 GLU B C 1
ATOM 3753 O O . GLU B 1 128 ? 19.875 -22.156 -8.094 1 96.12 128 GLU B O 1
ATOM 3758 N N . ALA B 1 129 ? 18.984 -23.297 -9.812 1 96.81 129 ALA B N 1
ATOM 3759 C CA . ALA B 1 129 ? 18.125 -22.172 -10.195 1 96.81 129 ALA B CA 1
ATOM 3760 C C . ALA B 1 129 ? 17.125 -21.859 -9.086 1 96.81 129 ALA B C 1
ATOM 3762 O O . ALA B 1 129 ? 16.703 -20.703 -8.93 1 96.81 129 ALA B O 1
ATOM 3763 N N . ALA B 1 130 ? 16.797 -22.859 -8.305 1 97.06 130 ALA B N 1
ATOM 3764 C CA . ALA B 1 130 ? 15.766 -22.703 -7.285 1 97.06 130 ALA B CA 1
ATOM 3765 C C . ALA B 1 130 ? 16.375 -22.312 -5.941 1 97.06 130 ALA B C 1
ATOM 3767 O O . ALA B 1 130 ? 15.641 -22.031 -4.984 1 97.06 130 ALA B O 1
ATOM 3768 N N . GLU B 1 131 ? 17.656 -22.312 -5.797 1 95.38 131 GLU B N 1
ATOM 3769 C CA . GLU B 1 131 ? 18.328 -22.078 -4.527 1 95.38 131 GLU B CA 1
ATOM 3770 C C . GLU B 1 131 ? 18.016 -20.672 -3.992 1 95.38 131 GLU B C 1
ATOM 3772 O O . GLU B 1 131 ? 17.719 -20.516 -2.809 1 95.38 131 GLU B O 1
ATOM 3777 N N . GLN B 1 132 ? 18.172 -19.719 -4.84 1 96.12 132 GLN B N 1
ATOM 3778 C CA . GLN B 1 132 ? 17.844 -18.312 -4.551 1 96.12 132 GLN B CA 1
ATOM 3779 C C . GLN B 1 132 ? 16.938 -17.734 -5.629 1 96.12 132 GLN B C 1
ATOM 3781 O O . GLN B 1 132 ? 17.422 -17.188 -6.625 1 96.12 132 GLN B O 1
ATOM 3786 N N . ALA B 1 133 ? 15.648 -17.781 -5.34 1 98.31 133 ALA B N 1
ATOM 3787 C CA . ALA B 1 133 ? 14.695 -17.406 -6.387 1 98.31 133 ALA B CA 1
ATOM 3788 C C . ALA B 1 133 ? 13.578 -16.531 -5.828 1 98.31 133 ALA B C 1
ATOM 3790 O O . ALA B 1 133 ? 13.211 -16.656 -4.656 1 98.31 133 ALA B O 1
ATOM 3791 N N . VAL B 1 134 ? 13.094 -15.633 -6.625 1 98.81 134 VAL B N 1
ATOM 3792 C CA . VAL B 1 134 ? 11.945 -14.797 -6.301 1 98.81 134 VAL B CA 1
ATOM 3793 C C . VAL B 1 134 ? 10.891 -14.914 -7.402 1 98.81 134 VAL B C 1
ATOM 3795 O O . VAL B 1 134 ? 11.219 -14.836 -8.586 1 98.81 134 VAL B O 1
ATOM 3798 N N . ALA B 1 135 ? 9.688 -15.164 -7 1 98.94 135 ALA B N 1
ATOM 3799 C CA . ALA B 1 135 ? 8.578 -15.203 -7.949 1 98.94 135 ALA B CA 1
ATOM 3800 C C . ALA B 1 135 ? 8.062 -13.805 -8.25 1 98.94 135 ALA B C 1
ATOM 3802 O O . ALA B 1 135 ? 7.883 -12.992 -7.336 1 98.94 135 ALA B O 1
ATOM 3803 N N . VAL B 1 136 ? 7.918 -13.461 -9.5 1 98.94 136 VAL B N 1
ATOM 3804 C CA . VAL B 1 136 ? 7.297 -12.211 -9.945 1 98.94 136 VAL B CA 1
ATOM 3805 C C . VAL B 1 136 ? 6.09 -12.523 -10.82 1 98.94 136 VAL B C 1
ATOM 3807 O O . VAL B 1 136 ? 6.23 -13.109 -11.898 1 98.94 136 VAL B O 1
ATOM 3810 N N . VAL B 1 137 ? 4.879 -12.156 -10.344 1 98.88 137 VAL B N 1
ATOM 3811 C CA . VAL B 1 137 ? 3.656 -12.555 -11.039 1 98.88 137 VAL B CA 1
ATOM 3812 C C . VAL B 1 137 ? 2.711 -11.359 -11.141 1 98.88 137 VAL B C 1
ATOM 3814 O O . VAL B 1 137 ? 2.92 -10.336 -10.484 1 98.88 137 VAL B O 1
ATOM 3817 N N . GLY B 1 138 ? 1.728 -11.547 -12.008 1 98.62 138 GLY B N 1
ATOM 3818 C CA . GLY B 1 138 ? 0.736 -10.492 -12.117 1 98.62 138 GLY B CA 1
ATOM 3819 C C . GLY B 1 138 ? -0.193 -10.664 -13.305 1 98.62 138 GLY B C 1
ATOM 3820 O O . GLY B 1 138 ? -0.377 -11.781 -13.797 1 98.62 138 GLY B O 1
ATOM 3821 N N . ALA B 1 139 ? -0.762 -9.555 -13.758 1 97.75 139 ALA B N 1
ATOM 3822 C CA . ALA B 1 139 ? -1.833 -9.531 -14.758 1 97.75 139 ALA B CA 1
ATOM 3823 C C . ALA B 1 139 ? -1.313 -9.938 -16.125 1 97.75 139 ALA B C 1
ATOM 3825 O O . ALA B 1 139 ? -0.246 -9.492 -16.562 1 97.75 139 ALA B O 1
ATOM 3826 N N . ARG B 1 140 ? -2.119 -10.797 -16.797 1 95.94 140 ARG B N 1
ATOM 3827 C CA . ARG B 1 140 ? -1.845 -11.109 -18.203 1 95.94 140 ARG B CA 1
ATOM 3828 C C . ARG B 1 140 ? -2.039 -9.883 -19.078 1 95.94 140 ARG B C 1
ATOM 3830 O O . ARG B 1 140 ? -1.233 -9.625 -19.984 1 95.94 140 ARG B O 1
ATOM 3837 N N . ALA B 1 141 ? -3.162 -9.273 -18.812 1 96.44 141 ALA B N 1
ATOM 3838 C CA . ALA B 1 141 ? -3.412 -7.992 -19.469 1 96.44 141 ALA B CA 1
ATOM 3839 C C . ALA B 1 141 ? -2.836 -6.84 -18.656 1 96.44 141 ALA B C 1
ATOM 3841 O O . ALA B 1 141 ? -3.582 -6.039 -18.078 1 96.44 141 ALA B O 1
ATOM 3842 N N . ALA B 1 142 ? -1.578 -6.645 -18.688 1 97.56 142 ALA B N 1
ATOM 3843 C CA . ALA B 1 142 ? -0.865 -5.676 -17.859 1 97.56 142 ALA B CA 1
ATOM 3844 C C . ALA B 1 142 ? -0.902 -4.285 -18.484 1 97.56 142 ALA B C 1
ATOM 3846 O O . ALA B 1 142 ? -1.031 -4.148 -19.703 1 97.56 142 ALA B O 1
ATOM 3847 N N . SER B 1 143 ? -0.863 -3.26 -17.688 1 97.62 143 SER B N 1
ATOM 3848 C CA . SER B 1 143 ? -0.649 -1.896 -18.156 1 97.62 143 SER B CA 1
ATOM 3849 C C . SER B 1 143 ? 0.812 -1.66 -18.516 1 97.62 143 SER B C 1
ATOM 3851 O O . SER B 1 143 ? 1.678 -2.48 -18.203 1 97.62 143 SER B O 1
ATOM 3853 N N . GLY B 1 144 ? 1.049 -0.567 -19.297 1 97.56 144 GLY B N 1
ATOM 3854 C CA . GLY B 1 144 ? 2.428 -0.179 -19.547 1 97.56 144 GLY B CA 1
ATOM 3855 C C . GLY B 1 144 ? 3.23 0.029 -18.281 1 97.56 144 GLY B C 1
ATOM 3856 O O . GLY B 1 144 ? 4.402 -0.353 -18.203 1 97.56 144 GLY B O 1
ATOM 3857 N N . TYR B 1 145 ? 2.561 0.578 -17.234 1 97.69 145 TYR B N 1
ATOM 3858 C CA . TYR B 1 145 ? 3.168 0.749 -15.922 1 97.69 145 TYR B CA 1
ATOM 3859 C C . TYR B 1 145 ? 3.576 -0.596 -15.336 1 97.69 145 TYR B C 1
ATOM 3861 O O . TYR B 1 145 ? 4.715 -0.765 -14.891 1 97.69 145 TYR B O 1
ATOM 3869 N N . GLY B 1 146 ? 2.691 -1.54 -15.367 1 98.5 146 GLY B N 1
ATOM 3870 C CA . GLY B 1 146 ? 2.967 -2.855 -14.812 1 98.5 146 GLY B CA 1
ATOM 3871 C C . GLY B 1 146 ? 4.109 -3.57 -15.508 1 98.5 146 GLY B C 1
ATOM 3872 O O . GLY B 1 146 ? 4.969 -4.164 -14.859 1 98.5 146 GLY B O 1
ATOM 3873 N N . GLU B 1 147 ? 4.098 -3.51 -16.812 1 98.62 147 GLU B N 1
ATOM 3874 C CA . GLU B 1 147 ? 5.156 -4.164 -17.578 1 98.62 147 GLU B CA 1
ATOM 3875 C C . GLU B 1 147 ? 6.516 -3.537 -17.281 1 98.62 147 GLU B C 1
ATOM 3877 O O . GLU B 1 147 ? 7.512 -4.246 -17.125 1 98.62 147 GLU B O 1
ATOM 3882 N N . HIS B 1 148 ? 6.512 -2.258 -17.188 1 98.56 148 HIS B N 1
ATOM 3883 C CA . HIS B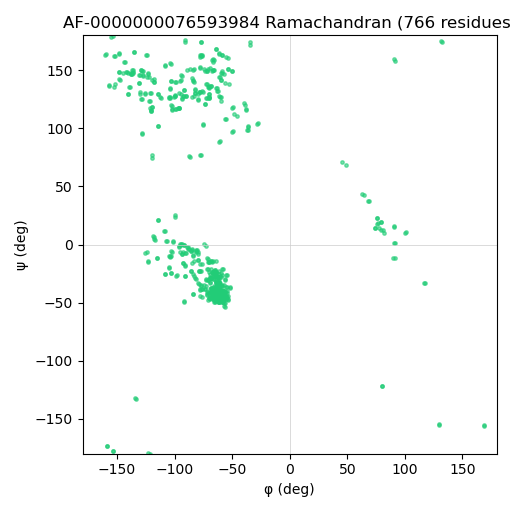 1 148 ? 7.746 -1.553 -16.875 1 98.56 148 HIS B CA 1
ATOM 3884 C C . HIS B 1 148 ? 8.281 -1.963 -15.508 1 98.56 148 HIS B C 1
ATOM 3886 O O . HIS B 1 148 ? 9.461 -2.301 -15.375 1 98.56 148 HIS B O 1
ATOM 3892 N N . VAL B 1 149 ? 7.48 -1.953 -14.508 1 98.69 149 VAL B N 1
ATOM 3893 C CA . VAL B 1 149 ? 7.867 -2.279 -13.141 1 98.69 149 VAL B CA 1
ATOM 3894 C C . VAL B 1 149 ? 8.32 -3.736 -13.062 1 98.69 149 VAL B C 1
ATOM 3896 O O . VAL B 1 149 ? 9.336 -4.043 -12.438 1 98.69 149 VAL B O 1
ATOM 3899 N N . ALA B 1 150 ? 7.602 -4.617 -13.727 1 98.88 150 ALA B N 1
ATOM 3900 C CA . ALA B 1 150 ? 7.949 -6.035 -13.719 1 98.88 150 ALA B CA 1
ATOM 3901 C C . ALA B 1 150 ? 9.328 -6.266 -14.336 1 98.88 150 ALA B C 1
ATOM 3903 O O . ALA B 1 150 ? 10.133 -7.039 -13.812 1 98.88 150 ALA B O 1
ATOM 3904 N N . ALA B 1 151 ? 9.539 -5.594 -15.461 1 98.81 151 ALA B N 1
ATOM 3905 C CA . ALA B 1 151 ? 10.836 -5.723 -16.125 1 98.81 151 ALA B CA 1
ATOM 3906 C C . ALA B 1 151 ? 11.961 -5.219 -15.234 1 98.81 151 ALA B C 1
ATOM 3908 O O . ALA B 1 151 ? 13.031 -5.832 -15.164 1 98.81 151 ALA B O 1
ATOM 3909 N N . GLU B 1 152 ? 11.719 -4.125 -14.539 1 98.69 152 GLU B N 1
ATOM 3910 C CA . GLU B 1 152 ? 12.711 -3.562 -13.633 1 98.69 152 GLU B CA 1
ATOM 3911 C C . GLU B 1 152 ? 13 -4.516 -12.477 1 98.69 152 GLU B C 1
ATOM 3913 O O . GLU B 1 152 ? 14.164 -4.742 -12.133 1 98.69 152 GLU B O 1
ATOM 3918 N N . PHE B 1 153 ? 12.008 -5.031 -11.883 1 98.75 153 PHE B N 1
ATOM 3919 C CA . PHE B 1 153 ? 12.195 -6.008 -10.82 1 98.75 153 PHE B CA 1
ATOM 3920 C C . PHE B 1 153 ? 12.977 -7.219 -11.32 1 98.75 153 PHE B C 1
ATOM 3922 O O . PHE B 1 153 ? 13.922 -7.668 -10.664 1 98.75 153 PHE B O 1
ATOM 3929 N N . GLY B 1 154 ? 12.508 -7.766 -12.5 1 98.81 154 GLY B N 1
ATOM 3930 C CA . GLY B 1 154 ? 13.227 -8.891 -13.07 1 98.81 154 GLY B CA 1
ATOM 3931 C C . GLY B 1 154 ? 14.711 -8.617 -13.258 1 98.81 154 GLY B C 1
ATOM 3932 O O . GLY B 1 154 ? 15.555 -9.43 -12.875 1 98.81 154 GLY B O 1
ATOM 3933 N N . HIS B 1 155 ? 14.992 -7.461 -13.836 1 98.81 155 HIS B N 1
ATOM 3934 C CA . HIS B 1 155 ? 16.359 -7.07 -14.133 1 98.81 155 HIS B CA 1
ATOM 3935 C C . HIS B 1 155 ? 17.188 -6.934 -12.852 1 98.81 155 HIS B C 1
ATOM 3937 O O . HIS B 1 155 ? 18.281 -7.484 -12.742 1 98.81 155 HIS B O 1
ATOM 3943 N N . GLU B 1 156 ? 16.625 -6.234 -11.875 1 98.69 156 GLU B N 1
ATOM 3944 C CA . GLU B 1 156 ? 17.375 -5.918 -10.656 1 98.69 156 GLU B CA 1
ATOM 3945 C C . GLU B 1 156 ? 17.531 -7.148 -9.766 1 98.69 156 GLU B C 1
ATOM 3947 O O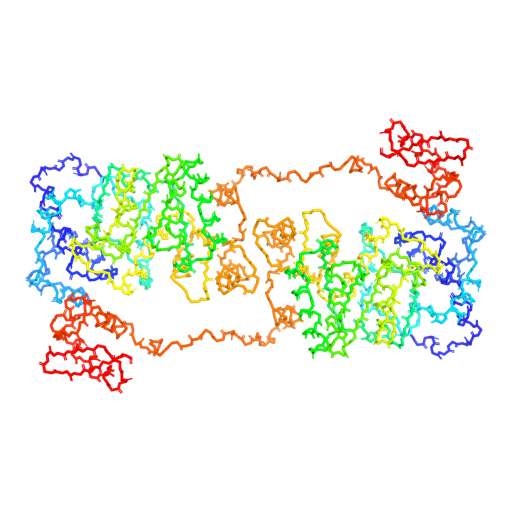 . GLU B 1 156 ? 18.562 -7.32 -9.117 1 98.69 156 GLU B O 1
ATOM 3952 N N . LEU B 1 157 ? 16.547 -7.98 -9.672 1 98.5 157 LEU B N 1
ATOM 3953 C CA . LEU B 1 157 ? 16.656 -9.234 -8.93 1 98.5 157 LEU B CA 1
ATOM 3954 C C . LEU B 1 157 ? 17.766 -10.109 -9.523 1 98.5 157 LEU B C 1
ATOM 3956 O O . LEU B 1 157 ? 18.594 -10.648 -8.789 1 98.5 157 LEU B O 1
ATOM 3960 N N . ALA B 1 158 ? 17.734 -10.203 -10.875 1 98.38 158 ALA B N 1
ATOM 3961 C CA . ALA B 1 158 ? 18.766 -10.992 -11.555 1 98.38 158 ALA B CA 1
ATOM 3962 C C . ALA B 1 158 ? 20.156 -10.422 -11.289 1 98.38 158 ALA B C 1
ATOM 3964 O O . ALA B 1 158 ? 21.094 -11.172 -11.023 1 98.38 158 ALA B O 1
ATOM 3965 N N . THR B 1 159 ? 20.219 -9.102 -11.344 1 98.12 159 THR B N 1
ATOM 3966 C CA . THR B 1 159 ? 21.484 -8.43 -11.078 1 98.12 159 THR B CA 1
ATOM 3967 C C . THR B 1 159 ? 21.953 -8.719 -9.656 1 98.12 159 THR B C 1
ATOM 3969 O O . THR B 1 159 ? 23.156 -8.836 -9.414 1 98.12 159 THR B O 1
ATOM 3972 N N . ALA B 1 160 ? 21.031 -8.852 -8.766 1 97.25 160 ALA B N 1
ATOM 3973 C CA . ALA B 1 160 ? 21.359 -9.117 -7.367 1 97.25 160 ALA B CA 1
ATOM 3974 C C . ALA B 1 160 ? 21.656 -10.602 -7.148 1 97.25 160 ALA B C 1
ATOM 3976 O O . ALA B 1 160 ? 21.906 -11.031 -6.023 1 97.25 160 ALA B O 1
ATOM 3977 N N . GLY B 1 161 ? 21.5 -11.445 -8.141 1 97.06 161 GLY B N 1
ATOM 3978 C CA . GLY B 1 161 ? 21.875 -12.852 -8.062 1 97.06 161 GLY B CA 1
ATOM 3979 C C . GLY B 1 161 ? 20.703 -13.773 -7.805 1 97.06 161 GLY B C 1
ATOM 3980 O O . GLY B 1 161 ? 20.891 -14.953 -7.52 1 97.06 161 GLY B O 1
ATOM 3981 N N . PHE B 1 162 ? 19.562 -13.211 -7.895 1 98.06 162 PHE B N 1
ATOM 3982 C CA . PHE B 1 162 ? 18.391 -14.039 -7.676 1 98.06 162 PHE B CA 1
ATOM 3983 C C . PHE B 1 162 ? 17.844 -14.57 -9 1 98.06 162 PHE B C 1
ATOM 3985 O O . PHE B 1 162 ? 17.828 -13.852 -10 1 98.06 162 PHE B O 1
ATOM 3992 N N . THR B 1 163 ? 17.406 -15.789 -8.984 1 98.56 163 THR B N 1
ATOM 3993 C CA . THR B 1 163 ? 16.641 -16.328 -10.102 1 98.56 163 THR B CA 1
ATOM 3994 C C . THR B 1 163 ? 15.211 -15.805 -10.102 1 98.56 163 THR B C 1
ATOM 3996 O O . THR B 1 163 ? 14.562 -15.758 -9.055 1 98.56 163 THR B O 1
ATOM 3999 N N . VAL B 1 164 ? 14.766 -15.336 -11.273 1 98.81 164 VAL B N 1
ATOM 4000 C CA . VAL B 1 164 ? 13.383 -14.898 -11.406 1 98.81 164 VAL B CA 1
ATOM 4001 C C . VAL B 1 164 ? 12.508 -16.078 -11.844 1 98.81 164 VAL B C 1
ATOM 4003 O O . VAL B 1 164 ? 12.836 -16.766 -12.805 1 98.81 164 VAL B O 1
ATOM 4006 N N . VAL B 1 165 ? 11.445 -16.328 -11.125 1 98.88 165 VAL B N 1
ATOM 4007 C CA . VAL B 1 165 ? 10.516 -17.422 -11.414 1 98.88 165 VAL B CA 1
ATOM 4008 C C . VAL B 1 165 ? 9.156 -16.844 -11.805 1 98.88 165 VAL B C 1
ATOM 4010 O O . VAL B 1 165 ? 8.609 -15.984 -11.102 1 98.88 165 VAL B O 1
ATOM 4013 N N . SER B 1 166 ? 8.586 -17.266 -12.891 1 98.88 166 SER B N 1
ATOM 4014 C CA . SER B 1 166 ? 7.266 -16.828 -13.32 1 98.88 166 SER B CA 1
ATOM 4015 C C . SER B 1 166 ? 6.641 -17.812 -14.289 1 98.88 166 SER B C 1
ATOM 4017 O O . SER B 1 166 ? 7.148 -18.922 -14.469 1 98.88 166 SER B O 1
ATOM 4019 N N . GLY B 1 167 ? 5.492 -17.516 -14.891 1 98.31 167 GLY B N 1
ATOM 4020 C CA . GLY B 1 167 ? 4.723 -18.469 -15.656 1 98.31 167 GLY B CA 1
ATOM 4021 C C . GLY B 1 167 ? 4.859 -18.281 -17.156 1 98.31 167 GLY B C 1
ATOM 4022 O O . GLY B 1 167 ? 4.316 -19.078 -17.938 1 98.31 167 GLY B O 1
ATOM 4023 N N . ALA B 1 168 ? 5.469 -17.188 -17.531 1 97.94 168 ALA B N 1
ATOM 4024 C CA . ALA B 1 168 ? 5.727 -16.875 -18.938 1 97.94 168 ALA B CA 1
ATOM 4025 C C . ALA B 1 168 ? 4.445 -16.438 -19.641 1 97.94 168 ALA B C 1
ATOM 4027 O O . ALA B 1 168 ? 4.367 -16.453 -20.875 1 97.94 168 ALA B O 1
ATOM 4028 N N . ALA B 1 169 ? 3.393 -16.125 -18.938 1 97.69 169 ALA B N 1
ATOM 4029 C CA . ALA B 1 169 ? 2.186 -15.555 -19.531 1 97.69 169 ALA B CA 1
ATOM 4030 C C . ALA B 1 169 ? 2.463 -14.18 -20.141 1 97.69 169 ALA B C 1
ATOM 4032 O O . ALA B 1 169 ? 3.553 -13.633 -19.953 1 97.69 169 ALA B O 1
ATOM 4033 N N . TYR B 1 170 ? 1.472 -13.719 -20.906 1 97.56 170 TYR B N 1
ATOM 4034 C CA . TYR B 1 170 ? 1.552 -12.32 -21.328 1 97.56 170 TYR B CA 1
ATOM 4035 C C . TYR B 1 170 ? 1.594 -11.391 -20.125 1 97.56 170 TYR B C 1
ATOM 4037 O O . TYR B 1 170 ? 1.302 -11.797 -19 1 97.56 170 TYR B O 1
ATOM 4045 N N . GLY B 1 171 ? 2.025 -10.141 -20.406 1 98.31 171 GLY B N 1
ATOM 4046 C CA . GLY B 1 171 ? 1.974 -9.117 -19.375 1 98.31 171 GLY B CA 1
ATOM 4047 C C . GLY B 1 171 ? 3.123 -9.203 -18.391 1 98.31 171 GLY B C 1
ATOM 4048 O O . GLY B 1 171 ? 4.289 -9.211 -18.797 1 98.31 171 GLY B O 1
ATOM 4049 N N . ILE B 1 172 ? 2.805 -9.352 -17.141 1 98.81 172 ILE B N 1
ATOM 4050 C CA . ILE B 1 172 ? 3.783 -9.219 -16.078 1 98.81 172 ILE B CA 1
ATOM 4051 C C . ILE B 1 172 ? 4.805 -10.352 -16.156 1 98.81 172 ILE B C 1
ATOM 4053 O O . ILE B 1 172 ? 6.012 -10.117 -16.047 1 98.81 172 ILE B O 1
ATOM 4057 N N . ASP B 1 173 ? 4.34 -11.594 -16.359 1 98.69 173 ASP B N 1
ATOM 4058 C CA . ASP B 1 173 ? 5.258 -12.727 -16.422 1 98.69 173 ASP B CA 1
ATOM 4059 C C . ASP B 1 173 ? 6.32 -12.516 -17.484 1 98.69 173 ASP B C 1
ATOM 4061 O O . ASP B 1 173 ? 7.52 -12.641 -17.219 1 98.69 173 ASP B O 1
ATOM 4065 N N . GLY B 1 174 ? 5.816 -12.242 -18.688 1 98.62 174 GLY B N 1
ATOM 4066 C CA . GLY B 1 174 ? 6.742 -12.023 -19.781 1 98.62 174 GLY B CA 1
ATOM 4067 C C . GLY B 1 174 ? 7.73 -10.906 -19.516 1 98.62 174 GLY B C 1
ATOM 4068 O O . GLY B 1 174 ? 8.922 -11.039 -19.797 1 98.62 174 GLY B O 1
ATOM 4069 N N . ALA B 1 175 ? 7.215 -9.812 -18.984 1 98.81 175 ALA B N 1
ATOM 4070 C CA . ALA B 1 175 ? 8.062 -8.656 -18.688 1 98.81 175 ALA B CA 1
ATOM 4071 C C . ALA B 1 175 ? 9.133 -9.008 -17.656 1 98.81 175 ALA B C 1
ATOM 4073 O O . ALA B 1 175 ? 10.289 -8.594 -17.797 1 98.81 175 ALA B O 1
ATOM 4074 N N . ALA B 1 176 ? 8.789 -9.742 -16.641 1 98.88 176 ALA B N 1
ATOM 4075 C CA . ALA B 1 176 ? 9.734 -10.141 -15.609 1 98.88 176 ALA B CA 1
ATOM 4076 C C . ALA B 1 176 ? 10.852 -11 -16.188 1 98.88 176 ALA B C 1
ATOM 4078 O O . ALA B 1 176 ? 12.031 -10.781 -15.891 1 98.88 176 ALA B O 1
ATOM 4079 N N . HIS B 1 177 ? 10.461 -11.977 -16.984 1 98.81 177 HIS B N 1
ATOM 4080 C CA . HIS B 1 177 ? 11.461 -12.828 -17.625 1 98.81 177 HIS B CA 1
ATOM 4081 C C . HIS B 1 177 ? 12.398 -12.008 -18.516 1 98.81 177 HIS B C 1
ATOM 4083 O O . HIS B 1 177 ? 13.617 -12.188 -18.469 1 98.81 177 HIS B O 1
ATOM 4089 N N . ARG B 1 178 ? 11.797 -11.125 -19.328 1 98.69 178 ARG B N 1
ATOM 4090 C CA . ARG B 1 178 ? 12.617 -10.312 -20.219 1 98.69 178 ARG B CA 1
ATOM 4091 C C . ARG B 1 178 ? 13.602 -9.453 -19.438 1 98.69 178 ARG B C 1
ATOM 4093 O O . ARG B 1 178 ? 14.75 -9.281 -19.844 1 98.69 178 ARG B O 1
ATOM 4100 N N . GLY B 1 179 ? 13.117 -8.883 -18.328 1 98.75 179 GLY B N 1
ATOM 4101 C CA . GLY B 1 179 ? 14.016 -8.141 -17.469 1 98.75 179 GLY B CA 1
ATOM 4102 C C . GLY B 1 179 ? 15.188 -8.969 -16.969 1 98.75 179 GLY B C 1
ATOM 4103 O O . GLY B 1 179 ? 16.344 -8.531 -17.031 1 98.75 179 GLY B O 1
ATOM 4104 N N . ALA B 1 180 ? 14.922 -10.141 -16.453 1 98.75 180 ALA B N 1
ATOM 4105 C CA . ALA B 1 180 ? 15.961 -11.023 -15.945 1 98.75 180 ALA B CA 1
ATOM 4106 C C . ALA B 1 180 ? 16.953 -11.391 -17.031 1 98.75 180 ALA B C 1
ATOM 4108 O O . ALA B 1 180 ? 18.172 -11.367 -16.812 1 98.75 180 ALA B O 1
ATOM 4109 N N . LEU B 1 181 ? 16.438 -11.703 -18.203 1 98.31 181 LEU B N 1
ATOM 4110 C CA . LEU B 1 181 ? 17.281 -12.102 -19.328 1 98.31 181 LEU B CA 1
ATOM 4111 C C . LEU B 1 181 ? 18.188 -10.953 -19.766 1 98.31 181 LEU B C 1
ATOM 4113 O O . LEU B 1 181 ? 19.344 -11.172 -20.109 1 98.31 181 LEU B O 1
ATOM 4117 N N . ALA B 1 182 ? 17.609 -9.766 -19.75 1 98.12 182 ALA B N 1
ATOM 4118 C CA . ALA B 1 182 ? 18.359 -8.586 -20.141 1 98.12 182 ALA B CA 1
ATOM 4119 C C . ALA B 1 182 ? 19.562 -8.367 -19.219 1 98.12 182 ALA B C 1
ATOM 4121 O O . ALA B 1 182 ? 20.594 -7.828 -19.625 1 98.12 182 ALA B O 1
ATOM 4122 N N . ALA B 1 183 ? 19.453 -8.781 -18 1 98.12 183 ALA B N 1
ATOM 4123 C CA . ALA B 1 183 ? 20.531 -8.648 -17.016 1 98.12 183 ALA B CA 1
ATOM 4124 C C . ALA B 1 183 ? 21.516 -9.812 -17.125 1 98.12 183 ALA B C 1
ATOM 4126 O O . ALA B 1 183 ? 22.5 -9.859 -16.391 1 98.12 183 ALA B O 1
ATOM 4127 N N . GLY B 1 184 ? 21.203 -10.766 -17.984 1 96.62 184 GLY B N 1
ATOM 4128 C CA . GLY B 1 184 ? 22.031 -11.953 -18.109 1 96.62 184 GLY B CA 1
ATOM 4129 C C . GLY B 1 184 ? 21.828 -12.938 -16.969 1 96.62 184 GLY B C 1
ATOM 4130 O O . GLY B 1 184 ? 22.703 -13.758 -16.688 1 96.62 184 GLY B O 1
ATOM 4131 N N . GLY B 1 185 ? 20.688 -12.75 -16.281 1 96.06 185 GLY B N 1
ATOM 4132 C CA . GLY B 1 185 ? 20.438 -13.586 -15.125 1 96.06 185 GLY B CA 1
ATOM 4133 C C . GLY B 1 185 ? 19.672 -14.852 -15.461 1 96.06 185 GLY B C 1
ATOM 4134 O O . GLY B 1 185 ? 19.234 -15.039 -16.594 1 96.06 185 GLY B O 1
ATOM 4135 N N . LEU B 1 186 ? 19.516 -15.711 -14.453 1 96.44 186 LEU B N 1
ATOM 4136 C CA . LEU B 1 186 ? 18.75 -16.953 -14.57 1 96.44 186 LEU B CA 1
ATOM 4137 C C . LEU B 1 186 ? 17.25 -16.688 -14.375 1 96.44 186 LEU B C 1
ATOM 4139 O O . LEU B 1 186 ? 16.875 -15.844 -13.562 1 96.44 186 LEU B O 1
ATOM 4143 N N . THR B 1 187 ? 16.453 -17.328 -15.156 1 98.12 187 THR B N 1
ATOM 4144 C CA . THR B 1 187 ? 15.008 -17.281 -14.945 1 98.12 187 THR B CA 1
ATOM 4145 C C . THR B 1 187 ? 14.375 -18.641 -15.203 1 98.12 187 THR B C 1
ATOM 4147 O O . THR B 1 187 ? 14.891 -19.438 -16 1 98.12 187 THR B O 1
ATOM 4150 N N . VAL B 1 188 ? 13.344 -18.969 -14.516 1 98.75 188 VAL B N 1
ATOM 4151 C CA . VAL B 1 188 ? 12.625 -20.234 -14.617 1 98.75 188 VAL B CA 1
ATOM 4152 C C . VAL B 1 188 ? 11.164 -19.969 -14.984 1 98.75 188 VAL B C 1
ATOM 4154 O O . VAL B 1 188 ? 10.469 -19.234 -14.289 1 98.75 188 VAL B O 1
ATOM 4157 N N . ALA B 1 189 ? 10.727 -20.547 -16.047 1 98.81 189 ALA B N 1
ATOM 4158 C CA . ALA B 1 189 ? 9.32 -20.5 -16.438 1 98.81 189 ALA B CA 1
ATOM 4159 C C . ALA B 1 189 ? 8.609 -21.797 -16.109 1 98.81 189 ALA B C 1
ATOM 4161 O O . ALA B 1 189 ? 9.016 -22.875 -16.578 1 98.81 189 ALA B O 1
ATOM 4162 N N . PHE B 1 190 ? 7.637 -21.781 -15.305 1 98.81 190 PHE B N 1
ATOM 4163 C CA . PHE B 1 190 ? 6.758 -22.922 -15.078 1 98.81 190 PHE B CA 1
ATOM 4164 C C . PHE B 1 190 ? 5.535 -22.844 -15.984 1 98.81 190 PHE B C 1
ATOM 4166 O O . PHE B 1 190 ? 4.758 -21.891 -15.914 1 98.81 190 PHE B O 1
ATOM 4173 N N . LEU B 1 191 ? 5.305 -23.859 -16.734 1 98.56 191 LEU B N 1
ATOM 4174 C CA . LEU B 1 191 ? 4.211 -23.844 -17.703 1 98.56 191 LEU B CA 1
ATOM 4175 C C . LEU B 1 191 ? 3.029 -24.656 -17.188 1 98.56 191 LEU B C 1
ATOM 4177 O O . LEU B 1 191 ? 3.197 -25.562 -16.359 1 98.56 191 LEU B O 1
ATOM 4181 N N . ALA B 1 192 ? 1.835 -24.297 -17.719 1 97.88 192 ALA B N 1
ATOM 4182 C CA . ALA B 1 192 ? 0.602 -25.031 -17.453 1 97.88 192 ALA B CA 1
ATOM 4183 C C . ALA B 1 192 ? 0.251 -25.969 -18.594 1 97.88 192 ALA B C 1
ATOM 4185 O O . ALA B 1 192 ? -0.927 -26.234 -18.859 1 97.88 192 ALA B O 1
ATOM 4186 N N . CYS B 1 193 ? 1.191 -26.359 -19.344 1 97.75 193 CYS B N 1
ATOM 4187 C CA . CYS B 1 193 ? 1.132 -27.266 -20.484 1 97.75 193 CYS B CA 1
ATOM 4188 C C . CYS B 1 193 ? 2.469 -27.969 -20.703 1 97.75 193 CYS B C 1
ATOM 4190 O O . CYS B 1 193 ? 3.381 -27.828 -19.891 1 97.75 193 CYS B O 1
ATOM 4192 N N . GLY B 1 194 ? 2.518 -28.797 -21.672 1 97.88 194 GLY B N 1
ATOM 4193 C CA . GLY B 1 194 ? 3.805 -29.406 -21.969 1 97.88 194 GLY B CA 1
ATOM 4194 C C . GLY B 1 194 ? 4.879 -28.391 -22.312 1 97.88 194 GLY B C 1
ATOM 4195 O O . GLY B 1 194 ? 4.598 -27.359 -22.922 1 97.88 194 GLY B O 1
ATOM 4196 N N . VAL B 1 195 ? 6.121 -28.688 -21.969 1 97.88 195 VAL B N 1
ATOM 4197 C CA . VAL B 1 195 ? 7.234 -27.766 -22.172 1 97.88 195 VAL B CA 1
ATOM 4198 C C . VAL B 1 195 ? 7.496 -27.594 -23.672 1 97.88 195 VAL B C 1
ATOM 4200 O O . VAL B 1 195 ? 8.219 -26.672 -24.078 1 97.88 195 VAL B O 1
ATOM 4203 N N . ASP B 1 196 ? 6.953 -28.469 -24.469 1 95.62 196 ASP B N 1
ATOM 4204 C CA . ASP B 1 196 ? 7.125 -28.406 -25.922 1 95.62 196 ASP B CA 1
ATOM 4205 C C . ASP B 1 196 ? 6.004 -27.609 -26.562 1 95.62 196 ASP B C 1
ATOM 4207 O O . ASP B 1 196 ? 5.977 -27.438 -27.797 1 95.62 196 ASP B O 1
ATOM 4211 N N . VAL B 1 197 ? 5.102 -27.141 -25.766 1 95.38 197 VAL B N 1
ATOM 4212 C CA . VAL B 1 197 ? 3.977 -26.344 -26.266 1 95.38 197 VAL B CA 1
ATOM 4213 C C . VAL B 1 197 ? 4.23 -24.859 -26 1 95.38 197 VAL B C 1
ATOM 4215 O O . VAL B 1 197 ? 4.332 -24.438 -24.844 1 95.38 197 VAL B O 1
ATOM 4218 N N . ASP B 1 198 ? 4.344 -24.109 -27.109 1 92.94 198 ASP B N 1
ATOM 4219 C CA . ASP B 1 198 ? 4.496 -22.672 -26.953 1 92.94 198 ASP B CA 1
ATOM 4220 C C . ASP B 1 198 ? 3.168 -22.016 -26.578 1 92.94 198 ASP B C 1
ATOM 4222 O O . ASP B 1 198 ? 2.303 -21.812 -27.438 1 92.94 198 ASP B O 1
ATOM 4226 N N . TYR B 1 199 ? 3.084 -21.703 -25.344 1 92.19 199 TYR B N 1
ATOM 4227 C CA . TYR B 1 199 ? 1.906 -20.984 -24.859 1 92.19 199 TYR B CA 1
ATOM 4228 C C . TYR B 1 199 ? 2.295 -19.922 -23.828 1 92.19 199 TYR B C 1
ATOM 4230 O O . TYR B 1 199 ? 2.986 -20.219 -22.859 1 92.19 199 TYR B O 1
ATOM 4238 N N . PRO B 1 200 ? 1.798 -18.719 -24.062 1 94.25 200 PRO B N 1
ATOM 4239 C CA . PRO B 1 200 ? 0.979 -18.281 -25.203 1 94.25 200 PRO B CA 1
ATOM 4240 C C . PRO B 1 200 ? 1.749 -18.297 -26.516 1 94.25 200 PRO B C 1
ATOM 4242 O O . PRO B 1 200 ? 2.982 -18.25 -26.516 1 94.25 200 PRO B O 1
ATOM 4245 N N . ALA B 1 201 ? 1.036 -18.328 -27.547 1 92.88 201 ALA B N 1
ATOM 4246 C CA . ALA B 1 201 ? 1.658 -18.5 -28.859 1 92.88 201 ALA B CA 1
ATOM 4247 C C . ALA B 1 201 ? 2.668 -17.391 -29.141 1 92.88 201 ALA B C 1
ATOM 4249 O O . ALA B 1 201 ? 3.709 -17.625 -29.75 1 92.88 201 ALA B O 1
ATOM 4250 N N . GLY B 1 202 ? 2.424 -16.203 -28.703 1 94.75 202 GLY B N 1
ATOM 4251 C CA . GLY B 1 202 ? 3.295 -15.055 -28.938 1 94.75 202 GLY B CA 1
ATOM 4252 C C . GLY B 1 202 ? 4.578 -15.102 -28.141 1 94.75 202 GLY B C 1
ATOM 4253 O O . GLY B 1 202 ? 5.469 -14.273 -28.328 1 94.75 202 GLY B O 1
ATOM 4254 N N . HIS B 1 203 ? 4.773 -16.141 -27.312 1 96.75 203 HIS B N 1
ATOM 4255 C CA . HIS B 1 203 ? 5.941 -16.172 -26.438 1 96.75 203 HIS B CA 1
ATOM 4256 C C . HIS B 1 203 ? 6.871 -17.312 -26.812 1 96.75 203 HIS B C 1
ATOM 4258 O O . HIS B 1 203 ? 7.68 -17.75 -25.984 1 96.75 203 HIS B O 1
ATOM 4264 N N . GLY B 1 204 ? 6.746 -17.781 -28.016 1 96.88 204 GLY B N 1
ATOM 4265 C CA . GLY B 1 204 ? 7.652 -18.812 -28.469 1 96.88 204 GLY B CA 1
ATOM 4266 C C . GLY B 1 204 ? 9.117 -18.422 -28.375 1 96.88 204 GLY B C 1
ATOM 4267 O O . GLY B 1 204 ? 9.938 -19.172 -27.859 1 96.88 204 GLY B O 1
ATOM 4268 N N . ARG B 1 205 ? 9.414 -17.266 -28.906 1 96.94 205 ARG B N 1
ATOM 4269 C CA . ARG B 1 205 ? 10.789 -16.781 -28.859 1 96.94 205 ARG B CA 1
ATOM 4270 C C . ARG B 1 205 ? 11.258 -16.594 -27.422 1 96.94 205 ARG B C 1
ATOM 4272 O O . ARG B 1 205 ? 12.383 -16.953 -27.078 1 96.94 205 ARG B O 1
ATOM 4279 N N . LEU B 1 206 ? 10.398 -16.031 -26.609 1 97.81 206 LEU B N 1
ATOM 4280 C CA . LEU B 1 206 ? 10.75 -15.828 -25.203 1 97.81 206 LEU B CA 1
ATOM 4281 C C . LEU B 1 206 ? 11.07 -17.156 -24.531 1 97.81 206 LEU B C 1
ATOM 4283 O O . LEU B 1 206 ? 12.078 -17.281 -23.844 1 97.81 206 LEU B O 1
ATOM 4287 N N . LEU B 1 207 ? 10.266 -18.172 -24.766 1 97.94 207 LEU B N 1
ATOM 4288 C CA . LEU B 1 207 ? 10.461 -19.484 -24.156 1 97.94 207 LEU B CA 1
ATOM 4289 C C . LEU B 1 207 ? 11.766 -20.109 -24.625 1 97.94 207 LEU B C 1
ATOM 4291 O O . LEU B 1 207 ? 12.445 -20.781 -23.844 1 97.94 207 LEU B O 1
ATOM 4295 N N . ARG B 1 208 ? 12.078 -19.875 -25.844 1 96.94 208 ARG B N 1
ATOM 4296 C CA . ARG B 1 208 ? 13.344 -20.391 -26.359 1 96.94 208 ARG B CA 1
ATOM 4297 C C . ARG B 1 208 ? 14.531 -19.734 -25.656 1 96.94 208 ARG B C 1
ATOM 4299 O O . ARG B 1 208 ? 15.484 -20.422 -25.281 1 96.94 208 ARG B O 1
ATOM 4306 N N . VAL B 1 209 ? 14.453 -18.438 -25.516 1 97.25 209 VAL B N 1
ATOM 4307 C CA . VAL B 1 209 ? 15.539 -17.719 -24.875 1 97.25 209 VAL B CA 1
ATOM 4308 C C . VAL B 1 209 ? 15.648 -18.141 -23.406 1 97.25 209 VAL B C 1
ATOM 4310 O O . VAL B 1 209 ? 16.75 -18.297 -22.891 1 97.25 209 VAL B O 1
ATOM 4313 N N . ILE B 1 210 ? 14.508 -18.328 -22.75 1 97.88 210 ILE B N 1
ATOM 4314 C CA . ILE B 1 210 ? 14.508 -18.812 -21.375 1 97.88 210 ILE B CA 1
ATOM 4315 C C . ILE B 1 210 ? 15.188 -20.172 -21.297 1 97.88 210 ILE B C 1
ATOM 4317 O O . ILE B 1 210 ? 16 -20.438 -20.406 1 97.88 210 ILE B O 1
ATOM 4321 N N . ALA B 1 211 ? 14.875 -21.062 -22.203 1 96.94 211 ALA B N 1
ATOM 4322 C CA . ALA B 1 211 ? 15.469 -22.391 -22.234 1 96.94 211 ALA B CA 1
ATOM 4323 C C . ALA B 1 211 ? 16.969 -22.328 -22.453 1 96.94 211 ALA B C 1
ATOM 4325 O O . ALA B 1 211 ? 17.719 -23.141 -21.922 1 96.94 211 ALA B O 1
ATOM 4326 N N . ASP B 1 212 ? 17.422 -21.375 -23.219 1 95.62 212 ASP B N 1
ATOM 4327 C CA . ASP B 1 212 ? 18.828 -21.219 -23.531 1 95.62 212 ASP B CA 1
ATOM 4328 C C . ASP B 1 212 ? 19.609 -20.703 -22.328 1 95.62 212 ASP B C 1
ATOM 4330 O O . ASP B 1 212 ? 20.766 -21.078 -22.109 1 95.62 212 ASP B O 1
ATOM 4334 N N . GLN B 1 213 ? 19.031 -19.859 -21.531 1 94.38 213 GLN B N 1
ATOM 4335 C CA . GLN B 1 213 ? 19.734 -19.188 -20.438 1 94.38 213 GLN B CA 1
ATOM 4336 C C . GLN B 1 213 ? 19.297 -19.734 -19.094 1 94.38 213 GLN B C 1
ATOM 4338 O O . GLN B 1 213 ? 20.047 -19.641 -18.109 1 94.38 213 GLN B O 1
ATOM 4343 N N . GLY B 1 214 ? 18.156 -20.25 -19.031 1 95.94 214 GLY B N 1
ATOM 4344 C CA . GLY B 1 214 ? 17.562 -20.781 -17.828 1 95.94 214 GLY B CA 1
ATOM 4345 C C . GLY B 1 214 ? 16.906 -22.141 -18.047 1 95.94 214 GLY B C 1
ATOM 4346 O O . GLY B 1 214 ? 17.531 -23.047 -18.594 1 95.94 214 GLY B O 1
ATOM 4347 N N . VAL B 1 215 ? 15.625 -22.234 -17.516 1 97.38 215 VAL B N 1
ATOM 4348 C CA . VAL B 1 215 ? 14.93 -23.516 -17.703 1 97.38 215 VAL B CA 1
ATOM 4349 C C . VAL B 1 215 ? 13.422 -23.266 -17.812 1 97.38 215 VAL B C 1
ATOM 4351 O O . VAL B 1 215 ? 12.898 -22.312 -17.219 1 97.38 215 VAL B O 1
ATOM 4354 N N . VAL B 1 216 ? 12.836 -24 -18.625 1 98.62 216 VAL B N 1
ATOM 4355 C CA . VAL B 1 216 ? 11.383 -24.109 -18.75 1 98.62 216 VAL B CA 1
ATOM 4356 C C . VAL B 1 216 ? 10.914 -25.422 -18.141 1 98.62 216 VAL B C 1
ATOM 4358 O O . VAL B 1 216 ? 11.438 -26.5 -18.469 1 98.62 216 VAL B O 1
ATOM 4361 N N . VAL B 1 217 ? 9.977 -25.328 -17.266 1 98.75 217 VAL B N 1
ATOM 4362 C CA . VAL B 1 217 ? 9.609 -26.484 -16.438 1 98.75 217 VAL B CA 1
ATOM 4363 C C . VAL B 1 217 ? 8.109 -26.734 -16.531 1 98.75 217 VAL B C 1
ATOM 4365 O O . VAL B 1 217 ? 7.32 -25.781 -16.594 1 98.75 217 VAL B O 1
ATOM 4368 N N . SER B 1 218 ? 7.672 -27.938 -16.5 1 98.69 218 SER B N 1
ATOM 4369 C CA . SER B 1 218 ? 6.258 -28.281 -16.453 1 98.69 218 SER B CA 1
ATOM 4370 C C . SER B 1 218 ? 6.039 -29.578 -15.68 1 98.69 218 SER B C 1
ATOM 4372 O O . SER B 1 218 ? 6.895 -30.469 -15.688 1 98.69 218 SER B O 1
ATOM 4374 N N . GLU B 1 219 ? 4.922 -29.609 -15.07 1 97.75 219 GLU B N 1
ATOM 4375 C CA . GLU B 1 219 ? 4.477 -30.859 -14.438 1 97.75 219 GLU B CA 1
ATOM 4376 C C . GLU B 1 219 ? 3.783 -31.766 -15.438 1 97.75 219 GLU B C 1
ATOM 4378 O O . GLU B 1 219 ? 3.541 -32.938 -15.148 1 97.75 219 GLU B O 1
ATOM 4383 N N . TYR B 1 220 ? 3.498 -31.328 -16.625 1 97.94 220 TYR B N 1
ATOM 4384 C CA . TYR B 1 220 ? 2.697 -32.031 -17.609 1 97.94 220 TYR B CA 1
ATOM 4385 C C . TYR B 1 220 ? 3.582 -32.656 -18.688 1 97.94 220 TYR B C 1
ATOM 4387 O O . TYR B 1 220 ? 4.551 -32.031 -19.125 1 97.94 220 TYR B O 1
ATOM 4395 N N . PRO B 1 221 ? 3.246 -33.844 -19.125 1 97.12 221 PRO B N 1
ATOM 4396 C CA . PRO B 1 221 ? 4.02 -34.469 -20.203 1 97.12 221 PRO B CA 1
ATOM 4397 C C . PRO B 1 221 ? 3.971 -33.656 -21.5 1 97.12 221 PRO B C 1
ATOM 4399 O O . PRO B 1 221 ? 3.133 -32.75 -21.641 1 97.12 221 PRO B O 1
ATOM 4402 N N . LEU B 1 222 ? 4.887 -34 -22.375 1 97.12 222 LEU B N 1
ATOM 4403 C CA . LEU B 1 222 ? 4.957 -33.312 -23.672 1 97.12 222 LEU B CA 1
ATOM 4404 C C . LEU B 1 222 ? 3.623 -33.406 -24.406 1 97.12 222 LEU B C 1
ATOM 4406 O O . LEU B 1 222 ? 2.924 -34.438 -24.297 1 97.12 222 LEU B O 1
ATOM 4410 N N . GLY B 1 223 ? 3.248 -32.375 -25 1 95.62 223 GLY B N 1
ATOM 4411 C CA . GLY B 1 223 ? 2.059 -32.344 -25.844 1 95.62 223 GLY B CA 1
ATOM 4412 C C . GLY B 1 223 ? 0.806 -31.938 -25.078 1 95.62 223 GLY B C 1
ATOM 4413 O O . GLY B 1 223 ? -0.237 -31.672 -25.672 1 95.62 223 GLY B O 1
ATOM 4414 N N . THR B 1 224 ? 0.842 -31.891 -23.75 1 96 224 THR B N 1
ATOM 4415 C CA . THR B 1 224 ? -0.33 -31.547 -22.953 1 96 224 THR B CA 1
ATOM 4416 C C . THR B 1 224 ? -0.807 -30.141 -23.281 1 96 224 THR B C 1
ATOM 4418 O O . THR B 1 224 ? -0.02 -29.188 -23.25 1 96 224 THR B O 1
ATOM 4421 N N . PRO B 1 225 ? -2.045 -29.953 -23.594 1 94 225 PRO B N 1
ATOM 4422 C CA . PRO B 1 225 ? -2.557 -28.625 -23.906 1 94 225 PRO B CA 1
ATOM 4423 C C . PRO B 1 225 ? -2.809 -27.781 -22.672 1 94 225 PRO B C 1
ATOM 4425 O O . PRO B 1 225 ? -3.078 -28.312 -21.594 1 94 225 PRO B O 1
ATOM 4428 N N . PRO B 1 226 ? -2.703 -26.484 -22.859 1 94.38 226 PRO B N 1
ATOM 4429 C CA . PRO B 1 226 ? -3.072 -25.609 -21.75 1 94.38 226 PRO B CA 1
ATOM 4430 C C . PRO B 1 226 ? -4.57 -25.625 -21.453 1 94.38 226 PRO B C 1
ATOM 4432 O O . PRO B 1 226 ? -5.383 -25.719 -22.375 1 94.38 226 PRO B O 1
ATOM 4435 N N . ARG B 1 227 ? -4.969 -25.688 -20.172 1 92.06 227 ARG B N 1
ATOM 4436 C CA . ARG B 1 227 ? -6.328 -25.547 -19.656 1 92.06 227 ARG B CA 1
ATOM 4437 C C . ARG B 1 227 ? -6.375 -24.531 -18.516 1 92.06 227 ARG B C 1
ATOM 4439 O O . ARG B 1 227 ? -5.406 -24.391 -17.766 1 92.06 227 ARG B O 1
ATOM 4446 N N . LYS B 1 228 ? -7.48 -23.859 -18.359 1 90.12 228 LYS B N 1
ATOM 4447 C CA . LYS B 1 228 ? -7.625 -22.812 -17.344 1 90.12 228 LYS B CA 1
ATOM 4448 C C . LYS B 1 228 ? -7.254 -23.328 -15.961 1 90.12 228 LYS B C 1
ATOM 4450 O O . LYS B 1 228 ? -6.508 -22.688 -15.227 1 90.12 228 LYS B O 1
ATOM 4455 N N . HIS B 1 229 ? -7.707 -24.484 -15.617 1 90.25 229 HIS B N 1
ATOM 4456 C CA . HIS B 1 229 ? -7.453 -25 -14.281 1 90.25 229 HIS B CA 1
ATOM 4457 C C . HIS B 1 229 ? -5.977 -25.328 -14.094 1 90.25 229 HIS B C 1
ATOM 4459 O O . HIS B 1 229 ? -5.469 -25.297 -12.969 1 90.25 229 HIS B O 1
ATOM 4465 N N . ARG B 1 230 ? -5.305 -25.672 -15.156 1 95.38 230 ARG B N 1
ATOM 4466 C CA . ARG B 1 230 ? -3.902 -26.062 -15.055 1 95.38 230 ARG B CA 1
ATOM 4467 C C . ARG B 1 230 ? -3.027 -24.875 -14.703 1 95.38 230 ARG B C 1
ATOM 4469 O O . ARG B 1 230 ? -2.004 -25.016 -14.031 1 95.38 230 ARG B O 1
ATOM 4476 N N . PHE B 1 231 ? -3.492 -23.672 -15.117 1 95.19 231 PHE B N 1
ATOM 4477 C CA . PHE B 1 231 ? -2.762 -22.469 -14.742 1 95.19 231 PHE B CA 1
ATOM 4478 C C . PHE B 1 231 ? -2.799 -22.25 -13.234 1 95.19 231 PHE B C 1
ATOM 4480 O O . PHE B 1 231 ? -1.776 -21.938 -12.617 1 95.19 231 PHE B O 1
ATOM 4487 N N . LEU B 1 232 ? -3.947 -22.484 -12.727 1 93.81 232 LEU B N 1
ATOM 4488 C CA . LEU B 1 232 ? -4.125 -22.281 -11.289 1 93.81 232 LEU B CA 1
ATOM 4489 C C . LEU B 1 232 ? -3.318 -23.297 -10.492 1 93.81 232 LEU B C 1
ATOM 4491 O O . LEU B 1 232 ? -2.662 -22.938 -9.508 1 93.81 232 LEU B O 1
ATOM 4495 N N . VAL B 1 233 ? -3.334 -24.5 -10.922 1 95.56 233 VAL B N 1
ATOM 4496 C CA . VAL B 1 233 ? -2.609 -25.562 -10.234 1 95.56 233 VAL B CA 1
ATOM 4497 C C . VAL B 1 233 ? -1.105 -25.312 -10.344 1 95.56 233 VAL B C 1
ATOM 4499 O O . VAL B 1 233 ? -0.375 -25.469 -9.359 1 95.56 233 VAL B O 1
ATOM 4502 N N . ARG B 1 234 ? -0.702 -24.891 -11.516 1 97.56 234 ARG B N 1
ATOM 4503 C CA . ARG B 1 234 ? 0.711 -24.625 -11.781 1 97.56 234 ARG B CA 1
ATOM 4504 C C . ARG B 1 234 ? 1.241 -23.516 -10.875 1 97.56 234 ARG B C 1
ATOM 4506 O O . ARG B 1 234 ? 2.391 -23.578 -10.43 1 97.56 234 ARG B O 1
ATOM 4513 N N . ASN B 1 235 ? 0.427 -22.641 -10.453 1 97.88 235 ASN B N 1
ATOM 4514 C CA . ASN B 1 235 ? 0.852 -21.484 -9.664 1 97.88 235 ASN B CA 1
ATOM 4515 C C . ASN B 1 235 ? 1.445 -21.906 -8.328 1 97.88 235 ASN B C 1
ATOM 4517 O O . ASN B 1 235 ? 2.287 -21.203 -7.766 1 97.88 235 ASN B O 1
ATOM 4521 N N . ARG B 1 236 ? 1.071 -23.078 -7.863 1 97.56 236 ARG B N 1
ATOM 4522 C CA . ARG B 1 236 ? 1.611 -23.516 -6.582 1 97.56 236 ARG B CA 1
ATOM 4523 C C . ARG B 1 236 ? 3.111 -23.766 -6.676 1 97.56 236 ARG B C 1
ATOM 4525 O O . ARG B 1 236 ? 3.838 -23.594 -5.695 1 97.56 236 ARG B O 1
ATOM 4532 N N . LEU B 1 237 ? 3.555 -24.156 -7.871 1 98.31 237 LEU B N 1
ATOM 4533 C CA . LEU B 1 237 ? 4.977 -24.406 -8.07 1 98.31 237 LEU B CA 1
ATOM 4534 C C . LEU B 1 237 ? 5.762 -23.094 -8.07 1 98.31 237 LEU B C 1
ATOM 4536 O O . LEU B 1 237 ? 6.848 -23.016 -7.488 1 98.31 237 LEU B O 1
ATOM 4540 N N . ILE B 1 238 ? 5.191 -22.078 -8.711 1 98.62 238 ILE B N 1
ATOM 4541 C CA . ILE B 1 238 ? 5.805 -20.766 -8.734 1 98.62 238 ILE B CA 1
ATOM 4542 C C . ILE B 1 238 ? 5.938 -20.234 -7.305 1 98.62 238 ILE B C 1
ATOM 4544 O O . ILE B 1 238 ? 7.012 -19.781 -6.902 1 98.62 238 ILE B O 1
ATOM 4548 N N . ALA B 1 239 ? 4.871 -20.359 -6.559 1 98.25 239 ALA B N 1
ATOM 4549 C CA . ALA B 1 239 ? 4.844 -19.891 -5.176 1 98.25 239 ALA B CA 1
ATOM 4550 C C . ALA B 1 239 ? 5.84 -20.656 -4.312 1 98.25 239 ALA B C 1
ATOM 4552 O O . ALA B 1 239 ? 6.449 -20.094 -3.402 1 98.25 239 ALA B O 1
ATOM 4553 N N . SER B 1 240 ? 6.004 -21.938 -4.586 1 97.81 240 SER B N 1
ATOM 4554 C CA . SER B 1 240 ? 6.844 -22.797 -3.76 1 97.81 240 SER B CA 1
ATOM 4555 C C . SER B 1 240 ? 8.32 -22.562 -4.039 1 97.81 240 SER B C 1
ATOM 4557 O O . SER B 1 240 ? 9.148 -22.609 -3.125 1 97.81 240 SER B O 1
ATOM 4559 N N . VAL B 1 241 ? 8.641 -22.344 -5.258 1 98 241 VAL B N 1
ATOM 4560 C CA . VAL B 1 241 ? 10.031 -22.188 -5.652 1 98 241 VAL B CA 1
ATOM 4561 C C . VAL B 1 241 ? 10.531 -20.797 -5.27 1 98 241 VAL B C 1
ATOM 4563 O O . VAL B 1 241 ? 11.695 -20.625 -4.914 1 98 241 VAL B O 1
ATOM 4566 N N . GLY B 1 242 ? 9.68 -19.828 -5.367 1 97.81 242 GLY B N 1
ATOM 4567 C CA . GLY B 1 242 ? 10.055 -18.484 -4.953 1 97.81 242 GLY B CA 1
ATOM 4568 C C . GLY B 1 242 ? 10.172 -18.344 -3.447 1 97.81 242 GLY B C 1
ATOM 4569 O O . GLY B 1 242 ? 9.219 -18.594 -2.713 1 97.81 242 GLY B O 1
ATOM 4570 N N . GLN B 1 243 ? 11.266 -17.875 -2.99 1 97.5 243 GLN B N 1
ATOM 4571 C CA . GLN B 1 243 ? 11.43 -17.578 -1.572 1 97.5 243 GLN B CA 1
ATOM 4572 C C . GLN B 1 243 ? 10.516 -16.438 -1.143 1 97.5 243 GLN B C 1
ATOM 4574 O O . GLN B 1 243 ? 10.242 -16.266 0.048 1 97.5 243 GLN B O 1
ATOM 4579 N N . ALA B 1 244 ? 10.156 -15.633 -2.049 1 98.25 244 ALA B N 1
ATOM 4580 C CA . ALA B 1 244 ? 9.117 -14.609 -1.938 1 98.25 244 ALA B CA 1
ATOM 4581 C C . ALA B 1 244 ? 8.352 -14.469 -3.248 1 98.25 244 ALA B C 1
ATOM 4583 O O . ALA B 1 244 ? 8.836 -14.867 -4.309 1 98.25 244 ALA B O 1
ATOM 4584 N N . THR B 1 245 ? 7.168 -13.961 -3.107 1 98.81 245 THR B N 1
ATOM 4585 C CA . THR B 1 245 ? 6.352 -13.703 -4.289 1 98.81 245 THR B CA 1
ATOM 4586 C C . THR B 1 245 ? 6.008 -12.219 -4.395 1 98.81 245 THR B C 1
ATOM 4588 O O . THR B 1 245 ? 5.379 -11.656 -3.494 1 98.81 245 THR B O 1
ATOM 4591 N N . VAL B 1 246 ? 6.465 -11.617 -5.484 1 98.94 246 VAL B N 1
ATOM 4592 C CA . VAL B 1 246 ? 6.133 -10.219 -5.77 1 98.94 246 VAL B CA 1
ATOM 4593 C C . VAL B 1 246 ? 4.953 -10.156 -6.734 1 98.94 246 VAL B C 1
ATOM 4595 O O . VAL B 1 246 ? 5.055 -10.609 -7.879 1 98.94 246 VAL B O 1
ATOM 4598 N N . VAL B 1 247 ? 3.865 -9.602 -6.324 1 98.94 247 VAL B N 1
ATOM 4599 C CA . VAL B 1 247 ? 2.711 -9.359 -7.184 1 98.94 247 VAL B CA 1
ATOM 4600 C C . VAL B 1 247 ? 2.752 -7.926 -7.711 1 98.94 247 VAL B C 1
ATOM 4602 O O . VAL B 1 247 ? 2.596 -6.973 -6.945 1 98.94 247 VAL B O 1
ATOM 4605 N N . VAL B 1 248 ? 2.855 -7.742 -8.992 1 98.88 248 VAL B N 1
ATOM 4606 C CA . VAL B 1 248 ? 3.084 -6.418 -9.562 1 98.88 248 VAL B CA 1
ATOM 4607 C C . VAL B 1 248 ? 1.745 -5.762 -9.891 1 98.88 248 VAL B C 1
ATOM 4609 O O . VAL B 1 248 ? 1.535 -4.582 -9.602 1 98.88 248 VAL B O 1
ATOM 4612 N N . GLU B 1 249 ? 0.843 -6.512 -10.609 1 98.56 249 GLU B N 1
ATOM 4613 C CA . GLU B 1 249 ? -0.531 -6.125 -10.914 1 98.56 249 GLU B CA 1
ATOM 4614 C C . GLU B 1 249 ? -1.482 -7.312 -10.773 1 98.56 249 GLU B C 1
ATOM 4616 O O . GLU B 1 249 ? -1.182 -8.414 -11.242 1 98.56 249 GLU B O 1
ATOM 4621 N N . ALA B 1 250 ? -2.568 -7.023 -10.156 1 97.69 250 ALA B N 1
ATOM 4622 C CA . ALA B 1 250 ? -3.582 -8.07 -10.016 1 97.69 250 ALA B CA 1
ATOM 4623 C C . ALA B 1 250 ? -4.965 -7.461 -9.805 1 97.69 250 ALA B C 1
ATOM 4625 O O . ALA B 1 250 ? -5.113 -6.469 -9.086 1 97.69 250 ALA B O 1
ATOM 4626 N N . SER B 1 251 ? -5.914 -8.008 -10.461 1 95.38 251 SER B N 1
ATOM 4627 C CA . SER B 1 251 ? -7.293 -7.699 -10.094 1 95.38 251 SER B CA 1
ATOM 4628 C C . SER B 1 251 ? -7.711 -8.461 -8.844 1 95.38 251 SER B C 1
ATOM 4630 O O . SER B 1 251 ? -6.973 -9.32 -8.352 1 95.38 251 SER B O 1
ATOM 4632 N N . ALA B 1 252 ? -8.883 -8.172 -8.375 1 90.06 252 ALA B N 1
ATOM 4633 C CA . ALA B 1 252 ? -9.375 -8.805 -7.156 1 90.06 252 ALA B CA 1
ATOM 4634 C C . ALA B 1 252 ? -9.422 -10.32 -7.305 1 90.06 252 ALA B C 1
ATOM 4636 O O . ALA B 1 252 ? -9.078 -11.055 -6.375 1 90.06 252 ALA B O 1
ATOM 4637 N N . ARG B 1 253 ? -9.875 -10.703 -8.523 1 88.62 253 ARG B N 1
ATOM 4638 C CA . ARG B 1 253 ? -9.883 -12.117 -8.891 1 88.62 253 ARG B CA 1
ATOM 4639 C C . ARG B 1 253 ? -8.914 -12.383 -10.039 1 88.62 253 ARG B C 1
ATOM 4641 O O . ARG B 1 253 ? -9.094 -11.867 -11.148 1 88.62 253 ARG B O 1
ATOM 4648 N N . SER B 1 254 ? -7.738 -12.945 -9.641 1 91.75 254 SER B N 1
ATOM 4649 C CA . SER B 1 254 ? -6.73 -13.164 -10.664 1 91.75 254 SER B CA 1
ATOM 4650 C C . SER B 1 254 ? -5.879 -14.391 -10.359 1 91.75 254 SER B C 1
ATOM 4652 O O . SER B 1 254 ? -5.926 -14.922 -9.25 1 91.75 254 SER B O 1
ATOM 4654 N N . GLY B 1 255 ? -5.184 -14.828 -11.367 1 94.25 255 GLY B N 1
ATOM 4655 C CA . GLY B 1 255 ? -4.199 -15.883 -11.164 1 94.25 255 GLY B CA 1
ATOM 4656 C C . GLY B 1 255 ? -3.094 -15.484 -10.203 1 94.25 255 GLY B C 1
ATOM 4657 O O . GLY B 1 255 ? -2.625 -16.312 -9.414 1 94.25 255 GLY B O 1
ATOM 4658 N N . ALA B 1 256 ? -2.76 -14.258 -10.312 1 96.31 256 ALA B N 1
ATOM 4659 C CA . ALA B 1 256 ? -1.724 -13.758 -9.414 1 96.31 256 ALA B CA 1
ATOM 4660 C C . ALA B 1 256 ? -2.182 -13.82 -7.957 1 96.31 256 ALA B C 1
ATOM 4662 O O . ALA B 1 256 ? -1.383 -14.117 -7.062 1 96.31 256 ALA B O 1
ATOM 4663 N N . ALA B 1 257 ? -3.432 -13.531 -7.734 1 96.19 257 ALA B N 1
ATOM 4664 C CA . ALA B 1 257 ? -3.977 -13.664 -6.383 1 96.19 257 ALA B CA 1
ATOM 4665 C C . ALA B 1 257 ? -3.898 -15.109 -5.898 1 96.19 257 ALA B C 1
ATOM 4667 O O . ALA B 1 257 ? -3.609 -15.359 -4.727 1 96.19 257 ALA B O 1
ATOM 4668 N N . ASN B 1 258 ? -4.164 -16.031 -6.789 1 95.44 258 ASN B N 1
ATOM 4669 C CA . ASN B 1 258 ? -4.027 -17.438 -6.477 1 95.44 258 ASN B CA 1
ATOM 4670 C C . ASN B 1 258 ? -2.605 -17.781 -6.043 1 95.44 258 ASN B C 1
ATOM 4672 O O . ASN B 1 258 ? -2.404 -18.484 -5.047 1 95.44 258 ASN B O 1
ATOM 4676 N N . THR B 1 259 ? -1.657 -17.297 -6.785 1 97.94 259 THR B N 1
ATOM 4677 C CA . THR B 1 259 ? -0.256 -17.516 -6.449 1 97.94 259 THR B CA 1
ATOM 4678 C C . THR B 1 259 ? 0.074 -16.938 -5.078 1 97.94 259 THR B C 1
ATOM 4680 O O . THR B 1 259 ? 0.725 -17.594 -4.258 1 97.94 259 THR B O 1
ATOM 4683 N N . ALA B 1 260 ? -0.398 -15.734 -4.875 1 98.12 260 ALA B N 1
ATOM 4684 C CA . ALA B 1 260 ? -0.174 -15.062 -3.6 1 98.12 260 ALA B CA 1
ATOM 4685 C C . ALA B 1 260 ? -0.773 -15.859 -2.445 1 98.12 260 ALA B C 1
ATOM 4687 O O . ALA B 1 260 ? -0.134 -16.031 -1.404 1 98.12 260 ALA B O 1
ATOM 4688 N N . ASN B 1 261 ? -1.981 -16.344 -2.607 1 96.56 261 ASN B N 1
ATOM 4689 C CA . ASN B 1 261 ? -2.645 -17.156 -1.586 1 96.56 261 ASN B CA 1
ATOM 4690 C C . ASN B 1 261 ? -1.847 -18.406 -1.261 1 96.56 261 ASN B C 1
ATOM 4692 O O . ASN B 1 261 ? -1.711 -18.781 -0.093 1 96.56 261 ASN B O 1
ATOM 4696 N N . THR B 1 262 ? -1.375 -19 -2.234 1 96.62 262 THR B N 1
ATOM 4697 C CA . THR B 1 262 ? -0.576 -20.203 -2.057 1 96.62 262 THR B CA 1
ATOM 4698 C C . THR B 1 262 ? 0.719 -19.891 -1.312 1 96.62 262 THR B C 1
ATOM 4700 O O . THR B 1 262 ? 1.088 -20.594 -0.371 1 96.62 262 THR B O 1
ATOM 4703 N N . ALA B 1 263 ? 1.401 -18.859 -1.764 1 97.69 263 ALA B N 1
ATOM 4704 C CA . ALA B 1 263 ? 2.627 -18.438 -1.086 1 97.69 263 ALA B CA 1
ATOM 4705 C C . ALA B 1 263 ? 2.371 -18.172 0.393 1 97.69 263 ALA B C 1
ATOM 4707 O O . ALA B 1 263 ? 3.127 -18.609 1.256 1 97.69 263 ALA B O 1
ATOM 4708 N N . ASP B 1 264 ? 1.312 -17.484 0.636 1 96.62 264 ASP B N 1
ATOM 4709 C CA . ASP B 1 264 ? 0.922 -17.156 2.006 1 96.62 264 ASP B CA 1
ATOM 4710 C C . ASP B 1 264 ? 0.684 -18.438 2.818 1 96.62 264 ASP B C 1
ATOM 4712 O O . ASP B 1 264 ? 1.173 -18.562 3.943 1 96.62 264 ASP B O 1
ATOM 4716 N N . ALA B 1 265 ? -0.026 -19.359 2.236 1 95.12 265 ALA B N 1
ATOM 4717 C CA . ALA B 1 265 ? -0.328 -20.641 2.893 1 95.12 265 ALA B CA 1
ATOM 4718 C C . ALA B 1 265 ? 0.949 -21.422 3.186 1 95.12 265 ALA B C 1
ATOM 4720 O O . ALA B 1 265 ? 1.023 -22.141 4.176 1 95.12 265 ALA B O 1
ATOM 4721 N N . LEU B 1 266 ? 1.965 -21.234 2.414 1 95.81 266 LEU B N 1
ATOM 4722 C CA . LEU B 1 266 ? 3.234 -21.938 2.572 1 95.81 266 LEU B CA 1
ATOM 4723 C C . LEU B 1 266 ? 4.152 -21.188 3.531 1 95.81 266 LEU B C 1
ATOM 4725 O O . LEU B 1 266 ? 5.281 -21.625 3.779 1 95.81 266 LEU B O 1
ATOM 4729 N N . GLY B 1 267 ? 3.711 -20.047 3.982 1 94.75 267 GLY B N 1
ATOM 4730 C CA . GLY B 1 267 ? 4.496 -19.25 4.914 1 94.75 267 GLY B CA 1
ATOM 4731 C C . GLY B 1 267 ? 5.598 -18.453 4.234 1 94.75 267 GLY B C 1
ATOM 4732 O O . GLY B 1 267 ? 6.586 -18.078 4.871 1 94.75 267 GLY B O 1
ATOM 4733 N N . ARG B 1 268 ? 5.484 -18.266 2.986 1 96 268 ARG B N 1
ATOM 4734 C CA . ARG B 1 268 ? 6.438 -17.453 2.24 1 96 268 ARG B CA 1
ATOM 4735 C C . ARG B 1 268 ? 5.961 -16 2.133 1 96 268 ARG B C 1
ATOM 4737 O O . ARG B 1 268 ? 4.77 -15.75 1.972 1 96 268 ARG B O 1
ATOM 4744 N N . PRO B 1 269 ? 6.906 -15.023 2.164 1 97.56 269 PRO B N 1
ATOM 4745 C CA . PRO B 1 269 ? 6.496 -13.617 2.084 1 97.56 269 PRO B CA 1
ATOM 4746 C C . PRO B 1 269 ? 5.793 -13.281 0.771 1 97.56 269 PRO B C 1
ATOM 4748 O O . PRO B 1 269 ? 6.238 -13.711 -0.299 1 97.56 269 PRO B O 1
ATOM 4751 N N . VAL B 1 270 ? 4.707 -12.625 0.904 1 98.75 270 VAL B N 1
ATOM 4752 C CA . VAL B 1 270 ? 4.012 -12.047 -0.24 1 98.75 270 VAL B CA 1
ATOM 4753 C C . VAL B 1 270 ? 4.23 -10.539 -0.272 1 98.75 270 VAL B C 1
ATOM 4755 O O . VAL B 1 270 ? 4.047 -9.859 0.739 1 98.75 270 VAL B O 1
ATOM 4758 N N . LEU B 1 271 ? 4.703 -10.055 -1.393 1 98.81 271 LEU B N 1
ATOM 4759 C CA . LEU B 1 271 ? 4.965 -8.641 -1.625 1 98.81 271 LEU B CA 1
ATOM 4760 C C . LEU B 1 271 ? 4.098 -8.102 -2.758 1 98.81 271 LEU B C 1
ATOM 4762 O O . LEU B 1 271 ? 3.875 -8.797 -3.756 1 98.81 271 LEU B O 1
ATOM 4766 N N . ALA B 1 272 ? 3.584 -6.926 -2.619 1 98.81 272 ALA B N 1
ATOM 4767 C CA . ALA B 1 272 ? 2.689 -6.387 -3.637 1 98.81 272 ALA B CA 1
ATOM 4768 C C . ALA B 1 272 ? 3.1 -4.969 -4.031 1 98.81 272 ALA B C 1
ATOM 4770 O O . ALA B 1 272 ? 3.48 -4.168 -3.176 1 98.81 272 ALA B O 1
ATOM 4771 N N . VAL B 1 273 ? 3.033 -4.68 -5.285 1 98.88 273 VAL B N 1
ATOM 4772 C CA . VAL B 1 273 ? 3.371 -3.375 -5.848 1 98.88 273 VAL B CA 1
ATOM 4773 C C . VAL B 1 273 ? 2.117 -2.506 -5.93 1 98.88 273 VAL B C 1
ATOM 4775 O O . VAL B 1 273 ? 1.089 -2.939 -6.453 1 98.88 273 VAL B O 1
ATOM 4778 N N . PRO B 1 274 ? 2.195 -1.31 -5.387 1 98.69 274 PRO B N 1
ATOM 4779 C CA . PRO B 1 274 ? 1.034 -0.42 -5.477 1 98.69 274 PRO B CA 1
ATOM 4780 C C . PRO B 1 274 ? 0.896 0.23 -6.852 1 98.69 274 PRO B C 1
ATOM 4782 O O . PRO B 1 274 ? 1.827 0.179 -7.66 1 98.69 274 PRO B O 1
ATOM 4785 N N . GLY B 1 275 ? -0.245 0.744 -7.16 1 98.38 275 GLY B N 1
ATOM 4786 C CA . GLY B 1 275 ? -0.578 1.524 -8.344 1 98.38 275 GLY B CA 1
ATOM 4787 C C . GLY B 1 275 ? -1.735 2.48 -8.117 1 98.38 275 GLY B C 1
ATOM 4788 O O . GLY B 1 275 ? -2.199 2.65 -6.988 1 98.38 275 GLY B O 1
ATOM 4789 N N . PRO B 1 276 ? -2.135 3.201 -9.172 1 97.38 276 PRO B N 1
ATOM 4790 C CA . PRO B 1 276 ? -3.258 4.129 -9.008 1 97.38 276 PRO B CA 1
ATOM 4791 C C . PRO B 1 276 ? -4.543 3.428 -8.578 1 97.38 276 PRO B C 1
ATOM 4793 O O . PRO B 1 276 ? -4.82 2.309 -9.016 1 97.38 276 PRO B O 1
ATOM 4796 N N . VAL B 1 277 ? -5.297 4.066 -7.703 1 97.69 277 VAL B N 1
ATOM 4797 C CA . VAL B 1 277 ? -6.531 3.471 -7.195 1 97.69 277 VAL B CA 1
ATOM 4798 C C . VAL B 1 277 ? -7.566 3.396 -8.312 1 97.69 277 VAL B C 1
ATOM 4800 O O . VAL B 1 277 ? -8.562 2.68 -8.195 1 97.69 277 VAL B O 1
ATOM 4803 N N . THR B 1 278 ? -7.328 4.113 -9.438 1 95.94 278 THR B N 1
ATOM 4804 C CA . THR B 1 278 ? -8.258 4.148 -10.562 1 95.94 278 THR B CA 1
ATOM 4805 C C . THR B 1 278 ? -8.016 2.973 -11.5 1 95.94 278 THR B C 1
ATOM 4807 O O . THR B 1 278 ? -8.75 2.785 -12.469 1 95.94 278 THR B O 1
ATOM 4810 N N . SER B 1 279 ? -6.977 2.168 -11.273 1 95.94 279 SER B N 1
ATOM 4811 C CA . SER B 1 279 ? -6.641 1.038 -12.133 1 95.94 279 SER B CA 1
ATOM 4812 C C . SER B 1 279 ? -7.223 -0.262 -11.594 1 95.94 279 SER B C 1
ATOM 4814 O O . SER B 1 279 ? -6.953 -0.643 -10.453 1 95.94 279 SER B O 1
ATOM 4816 N N . LYS B 1 280 ? -7.898 -1.003 -12.469 1 95.5 280 LYS B N 1
ATOM 4817 C CA . LYS B 1 280 ? -8.445 -2.299 -12.078 1 95.5 280 LYS B CA 1
ATOM 4818 C C . LYS B 1 280 ? -7.336 -3.295 -11.766 1 95.5 280 LYS B C 1
ATOM 4820 O O . LYS B 1 280 ? -7.523 -4.215 -10.969 1 95.5 280 LYS B O 1
ATOM 4825 N N . ASN B 1 281 ? -6.176 -3.049 -12.305 1 96.56 281 ASN B N 1
ATOM 4826 C CA . ASN B 1 281 ? -5.047 -3.963 -12.164 1 96.56 281 ASN B CA 1
ATOM 4827 C C . ASN B 1 281 ? -4.332 -3.762 -10.828 1 96.56 281 ASN B C 1
ATOM 4829 O O . ASN B 1 281 ? -3.436 -4.531 -10.477 1 96.56 281 ASN B O 1
ATOM 4833 N N . SER B 1 282 ? -4.77 -2.74 -10.086 1 97.94 282 SER B N 1
ATOM 4834 C CA . SER B 1 282 ? -4.109 -2.488 -8.805 1 97.94 282 SER B CA 1
ATOM 4835 C C . SER B 1 282 ? -4.973 -2.963 -7.637 1 97.94 282 SER B C 1
ATOM 4837 O O . SER B 1 282 ? -4.496 -3.041 -6.504 1 97.94 282 SER B O 1
ATOM 4839 N N . VAL B 1 283 ? -6.211 -3.318 -7.887 1 97.69 283 VAL B N 1
ATOM 4840 C CA . VAL B 1 283 ? -7.211 -3.596 -6.859 1 97.69 283 VAL B CA 1
ATOM 4841 C C . VAL B 1 283 ? -6.758 -4.773 -6 1 97.69 283 VAL B C 1
ATOM 4843 O O . VAL B 1 283 ? -6.82 -4.715 -4.77 1 97.69 283 VAL B O 1
ATOM 4846 N N . GLY B 1 284 ? -6.332 -5.832 -6.656 1 98 284 GLY B N 1
ATOM 4847 C CA . GLY B 1 284 ? -5.895 -7.012 -5.922 1 98 284 GLY B CA 1
ATOM 4848 C C . GLY B 1 284 ? -4.688 -6.75 -5.039 1 98 284 GLY B C 1
ATOM 4849 O O . GLY B 1 284 ? -4.645 -7.195 -3.891 1 98 284 GLY B O 1
ATOM 4850 N N . CYS B 1 285 ? -3.676 -6.039 -5.594 1 98.62 285 CYS B N 1
ATOM 4851 C CA . CYS B 1 285 ? -2.49 -5.695 -4.816 1 98.62 285 CYS B CA 1
ATOM 4852 C C . CYS B 1 285 ? -2.861 -4.891 -3.578 1 98.62 285 CYS B C 1
ATOM 4854 O O . CYS B 1 285 ? -2.391 -5.18 -2.477 1 98.62 285 CYS B O 1
ATOM 4856 N N . HIS B 1 286 ? -3.707 -3.904 -3.797 1 98.62 286 HIS B N 1
ATOM 4857 C CA . HIS B 1 286 ? -4.137 -3.07 -2.682 1 98.62 286 HIS B CA 1
ATOM 4858 C C . HIS B 1 286 ? -4.863 -3.895 -1.624 1 98.62 286 HIS B C 1
ATOM 4860 O O . HIS B 1 286 ? -4.637 -3.715 -0.426 1 98.62 286 HIS B O 1
ATOM 4866 N N . GLY B 1 287 ? -5.723 -4.773 -2.047 1 97.75 287 GLY B N 1
ATOM 4867 C CA . GLY B 1 287 ? -6.426 -5.648 -1.123 1 97.75 287 GLY B CA 1
ATOM 4868 C C . GLY B 1 287 ? -5.5 -6.512 -0.291 1 97.75 287 GLY B C 1
ATOM 4869 O O . GLY B 1 287 ? -5.688 -6.648 0.919 1 97.75 287 GLY B O 1
ATOM 4870 N N . MET B 1 288 ? -4.504 -7.051 -0.937 1 98.19 288 MET B N 1
ATOM 4871 C CA . MET B 1 288 ? -3.539 -7.898 -0.237 1 98.19 288 MET B CA 1
ATOM 4872 C C . MET B 1 288 ? -2.791 -7.105 0.83 1 98.19 288 MET B C 1
ATOM 4874 O O . MET B 1 288 ? -2.561 -7.605 1.932 1 98.19 288 MET B O 1
ATOM 4878 N N . VAL B 1 289 ? -2.432 -5.898 0.552 1 98.31 289 VAL B N 1
ATOM 4879 C CA . VAL B 1 289 ? -1.694 -5.059 1.493 1 98.31 289 VAL B CA 1
ATOM 4880 C C . VAL B 1 289 ? -2.6 -4.672 2.66 1 98.31 289 VAL B C 1
ATOM 4882 O O . VAL B 1 289 ? -2.197 -4.766 3.822 1 98.31 289 VAL B O 1
ATOM 4885 N N . ARG B 1 290 ? -3.787 -4.262 2.363 1 96.69 290 ARG B N 1
ATOM 4886 C CA . ARG B 1 290 ? -4.723 -3.809 3.389 1 96.69 290 ARG B CA 1
ATOM 4887 C C . ARG B 1 290 ? -5.055 -4.934 4.363 1 96.69 290 ARG B C 1
ATOM 4889 O O . ARG B 1 290 ? -5.184 -4.699 5.566 1 96.69 290 ARG B O 1
ATOM 4896 N N . SER B 1 291 ? -5.148 -6.141 3.846 1 95.31 291 SER B N 1
ATOM 4897 C CA . SER B 1 291 ? -5.523 -7.277 4.68 1 95.31 291 SER B CA 1
ATOM 4898 C C . SER B 1 291 ? -4.336 -7.777 5.496 1 95.31 291 SER B C 1
ATOM 4900 O O . SER B 1 291 ? -4.496 -8.609 6.395 1 95.31 291 SER B O 1
ATOM 4902 N N . GLY B 1 292 ? -3.139 -7.32 5.129 1 96.25 292 GLY B N 1
ATOM 4903 C CA . GLY B 1 292 ? -1.941 -7.781 5.812 1 96.25 292 GLY B CA 1
ATOM 4904 C C . GLY B 1 292 ? -1.312 -9 5.16 1 96.25 292 GLY B C 1
ATOM 4905 O O . GLY B 1 292 ? -0.28 -9.492 5.617 1 96.25 292 GLY B O 1
ATOM 4906 N N . GLN B 1 293 ? -1.892 -9.461 4.078 1 97.12 293 GLN B N 1
ATOM 4907 C CA . GLN B 1 293 ? -1.358 -10.625 3.381 1 97.12 293 GLN B CA 1
ATOM 4908 C C . GLN B 1 293 ? -0.023 -10.305 2.715 1 97.12 293 GLN B C 1
ATOM 4910 O O . GLN B 1 293 ? 0.855 -11.172 2.629 1 97.12 293 GLN B O 1
ATOM 4915 N N . ALA B 1 294 ? 0.08 -9.039 2.285 1 98.38 294 ALA B N 1
ATOM 4916 C CA . ALA B 1 294 ? 1.279 -8.672 1.538 1 98.38 294 ALA B CA 1
ATOM 4917 C C . ALA B 1 294 ? 1.935 -7.43 2.135 1 98.38 294 ALA B C 1
ATOM 4919 O O . ALA B 1 294 ? 1.252 -6.562 2.684 1 98.38 294 ALA B O 1
ATOM 4920 N N . VAL B 1 295 ? 3.188 -7.332 2.025 1 98.12 295 VAL B N 1
ATOM 4921 C CA . VAL B 1 295 ? 3.951 -6.129 2.336 1 98.12 295 VAL B CA 1
ATOM 4922 C C . VAL B 1 295 ? 4.105 -5.273 1.079 1 98.12 295 VAL B C 1
ATOM 4924 O O . VAL B 1 295 ? 4.426 -5.789 0.006 1 98.12 295 VAL B O 1
ATOM 4927 N N . LEU B 1 296 ? 3.852 -4.035 1.215 1 98.69 296 LEU B N 1
ATOM 4928 C CA . LEU B 1 296 ? 3.984 -3.117 0.09 1 98.69 296 LEU B CA 1
ATOM 4929 C C . LEU B 1 296 ? 5.453 -2.922 -0.281 1 98.69 296 LEU B C 1
ATOM 4931 O O . LEU B 1 296 ? 6.281 -2.625 0.582 1 98.69 296 LEU B O 1
ATOM 4935 N N . VAL B 1 297 ? 5.785 -3.07 -1.561 1 98.5 297 VAL B N 1
ATOM 4936 C CA . VAL B 1 297 ? 7.148 -2.846 -2.025 1 98.5 297 VAL B CA 1
ATOM 4937 C C . VAL B 1 297 ? 7.137 -1.93 -3.248 1 98.5 297 VAL B C 1
ATOM 4939 O O . VAL B 1 297 ? 6.227 -2.006 -4.078 1 98.5 297 VAL B O 1
ATOM 4942 N N . THR B 1 298 ? 8.156 -1.088 -3.385 1 98.12 298 THR B N 1
ATOM 4943 C CA . THR B 1 298 ? 8.227 -0.122 -4.477 1 98.12 298 THR B CA 1
ATOM 4944 C C . THR B 1 298 ? 9.508 -0.302 -5.277 1 98.12 298 THR B C 1
ATOM 4946 O O . THR B 1 298 ? 9.648 0.242 -6.375 1 98.12 298 THR B O 1
ATOM 4949 N N . ARG B 1 299 ? 10.484 -1.033 -4.754 1 96.81 299 ARG B N 1
ATOM 4950 C CA . ARG B 1 299 ? 11.773 -1.263 -5.398 1 96.81 299 ARG B CA 1
ATOM 4951 C C . ARG B 1 299 ? 12.375 -2.6 -4.965 1 96.81 299 ARG B C 1
ATOM 4953 O O . ARG B 1 299 ? 11.961 -3.172 -3.955 1 96.81 299 ARG B O 1
ATOM 4960 N N . THR B 1 300 ? 13.305 -3.057 -5.715 1 97.5 300 THR B N 1
ATOM 4961 C CA . THR B 1 300 ? 13.875 -4.387 -5.539 1 97.5 300 THR B CA 1
ATOM 4962 C C . THR B 1 300 ? 14.578 -4.504 -4.188 1 97.5 300 THR B C 1
ATOM 4964 O O . THR B 1 300 ? 14.555 -5.566 -3.561 1 97.5 300 THR B O 1
ATOM 4967 N N . GLN B 1 301 ? 15.164 -3.441 -3.658 1 96.31 301 GLN B N 1
ATOM 4968 C CA . GLN B 1 301 ? 15.859 -3.463 -2.373 1 96.31 301 GLN B CA 1
ATOM 4969 C C . GLN B 1 301 ? 14.922 -3.881 -1.247 1 96.31 301 GLN B C 1
ATOM 4971 O O . GLN B 1 301 ? 15.336 -4.543 -0.296 1 96.31 301 GLN B O 1
ATOM 4976 N N . GLU B 1 302 ? 13.742 -3.475 -1.364 1 96.5 302 GLU B N 1
ATOM 4977 C CA . GLU B 1 302 ? 12.758 -3.82 -0.346 1 96.5 302 GLU B CA 1
ATOM 4978 C C . GLU B 1 302 ? 12.391 -5.301 -0.413 1 96.5 302 GLU B C 1
ATOM 4980 O O . GLU B 1 302 ? 12.031 -5.906 0.602 1 96.5 302 GLU B O 1
ATOM 4985 N N . VAL B 1 303 ? 12.445 -5.891 -1.595 1 97.44 303 VAL B N 1
ATOM 4986 C CA . VAL B 1 303 ? 12.258 -7.332 -1.745 1 97.44 303 VAL B CA 1
ATOM 4987 C C . VAL B 1 303 ? 13.398 -8.078 -1.062 1 97.44 303 VAL B C 1
ATOM 4989 O O . VAL B 1 303 ? 13.164 -9.031 -0.309 1 97.44 303 VAL B O 1
ATOM 4992 N N . LEU B 1 304 ? 14.57 -7.613 -1.317 1 96.31 304 LEU B N 1
ATOM 4993 C CA . LEU B 1 304 ? 15.75 -8.242 -0.744 1 96.31 304 LEU B CA 1
ATOM 4994 C C . LEU B 1 304 ? 15.734 -8.148 0.778 1 96.31 304 LEU B C 1
ATOM 4996 O O . LEU B 1 304 ? 16.156 -9.078 1.468 1 96.31 304 LEU B O 1
ATOM 5000 N N . GLU B 1 305 ? 15.234 -7.016 1.27 1 94 305 GLU B N 1
ATOM 5001 C CA . GLU B 1 305 ? 15.102 -6.848 2.713 1 94 305 GLU B CA 1
ATOM 5002 C C . GLU B 1 305 ? 14.18 -7.902 3.309 1 94 305 GLU B C 1
ATOM 5004 O O . GLU B 1 305 ? 14.445 -8.438 4.387 1 94 305 GLU B O 1
ATOM 5009 N N . ALA B 1 306 ? 13.133 -8.195 2.613 1 92.38 306 ALA B N 1
ATOM 5010 C CA . ALA B 1 306 ? 12.156 -9.172 3.084 1 92.38 306 ALA B CA 1
ATOM 5011 C C . ALA B 1 306 ? 12.758 -10.57 3.131 1 92.38 306 ALA B C 1
ATOM 5013 O O . ALA B 1 306 ? 12.305 -11.43 3.893 1 92.38 306 ALA B O 1
ATOM 5014 N N . LEU B 1 307 ? 13.758 -10.812 2.357 1 93.75 307 LEU B N 1
ATOM 5015 C CA . LEU B 1 307 ? 14.375 -12.125 2.262 1 93.75 307 LEU B CA 1
ATOM 5016 C C . LEU B 1 307 ? 15.547 -12.25 3.23 1 93.75 307 LEU B C 1
ATOM 5018 O O . LEU B 1 307 ? 16.031 -13.352 3.48 1 93.75 307 LEU B O 1
ATOM 5022 N N . SER B 1 308 ? 16 -11.094 3.713 1 85.44 308 SER B N 1
ATOM 5023 C CA . SER B 1 308 ? 17.188 -11.094 4.574 1 85.44 308 SER B CA 1
ATOM 5024 C C . SER B 1 308 ? 16.828 -11.539 5.992 1 85.44 308 SER B C 1
ATOM 5026 O O . SER B 1 308 ? 15.75 -11.211 6.496 1 85.44 308 SER B O 1
ATOM 5028 N N . PRO B 1 309 ? 17.703 -12.539 6.477 1 68.12 309 PRO B N 1
ATOM 5029 C CA . PRO B 1 309 ? 17.469 -12.969 7.859 1 68.12 309 PRO B CA 1
ATOM 5030 C C . PRO B 1 309 ? 17.375 -11.797 8.836 1 68.12 309 PRO B C 1
ATOM 5032 O O . PRO B 1 309 ? 17.938 -10.727 8.57 1 68.12 309 PRO B O 1
ATOM 5035 N N . LEU B 1 310 ? 16.609 -11.984 9.852 1 58.41 310 LEU B N 1
ATOM 5036 C CA . LEU B 1 310 ? 16.438 -11.008 10.922 1 58.41 310 LEU B CA 1
ATOM 5037 C C . LEU B 1 310 ? 17.797 -10.523 11.438 1 58.41 310 LEU B C 1
ATOM 5039 O O . LEU B 1 310 ? 18.703 -11.32 11.656 1 58.41 310 LEU B O 1
ATOM 5043 N N . GLY B 1 311 ? 18.234 -9.227 11.391 1 50.03 311 GLY B N 1
ATOM 5044 C CA . GLY B 1 311 ? 19.469 -8.633 11.859 1 50.03 311 GLY B CA 1
ATOM 5045 C C . GLY B 1 311 ? 20.312 -8.047 10.742 1 50.03 311 GLY B C 1
ATOM 5046 O O . GLY B 1 311 ? 21.344 -7.406 10.992 1 50.03 311 GLY B O 1
ATOM 5047 N N . ALA B 1 312 ? 20.188 -8.742 9.617 1 50.94 312 ALA B N 1
ATOM 5048 C CA . ALA B 1 312 ? 21 -8.109 8.586 1 50.94 312 ALA B CA 1
ATOM 5049 C C . ALA B 1 312 ? 20.547 -6.68 8.32 1 50.94 312 ALA B C 1
ATOM 5051 O O . ALA B 1 312 ? 19.375 -6.363 8.438 1 50.94 312 ALA B O 1
ATOM 5052 N N . LEU B 1 313 ? 21.422 -5.746 8.383 1 46.69 313 LEU B N 1
ATOM 5053 C CA . LEU B 1 313 ? 21.219 -4.301 8.328 1 46.69 313 LEU B CA 1
ATOM 5054 C C . LEU B 1 313 ? 20.312 -3.924 7.168 1 46.69 313 LEU B C 1
ATOM 5056 O O . LEU B 1 313 ? 20.5 -4.387 6.039 1 46.69 313 LEU B O 1
ATOM 5060 N N . PRO B 1 314 ? 19.188 -3.477 7.477 1 45.88 314 PRO B N 1
ATOM 5061 C CA . PRO B 1 314 ? 18.25 -2.926 6.5 1 45.88 314 PRO B CA 1
ATOM 5062 C C . PRO B 1 314 ? 18.938 -2.088 5.426 1 45.88 314 PRO B C 1
ATOM 5064 O O . PRO B 1 314 ? 19.984 -1.496 5.68 1 45.88 314 PRO B O 1
ATOM 5067 N N . ALA B 1 315 ? 18.781 -2.449 4.164 1 44.41 315 ALA B N 1
ATOM 5068 C CA . ALA B 1 315 ? 19.297 -1.595 3.1 1 44.41 315 ALA B CA 1
ATOM 5069 C C . ALA B 1 315 ? 19.188 -0.12 3.477 1 44.41 315 ALA B C 1
ATOM 5071 O O . ALA B 1 315 ? 18.406 0.247 4.352 1 44.41 315 ALA B O 1
ATOM 5072 N N . VAL B 1 316 ? 19.844 0.709 2.572 1 41.59 316 VAL B N 1
ATOM 5073 C CA . VAL B 1 316 ? 20.188 2.129 2.533 1 41.59 316 VAL B CA 1
ATOM 5074 C C . VAL B 1 316 ? 18.906 2.967 2.582 1 41.59 316 VAL B C 1
ATOM 5076 O O . VAL B 1 316 ? 18.016 2.803 1.743 1 41.59 316 VAL B O 1
ATOM 5079 N N . GLU B 1 317 ? 18.453 3.297 3.65 1 44.84 317 GLU B N 1
ATOM 5080 C CA . GLU B 1 317 ? 17.484 4.383 3.746 1 44.84 317 GLU B CA 1
ATOM 5081 C C . GLU B 1 317 ? 17.672 5.395 2.621 1 44.84 317 GLU B C 1
ATOM 5083 O O . GLU B 1 317 ? 18.812 5.719 2.254 1 44.84 317 GLU B O 1
ATOM 5088 N N . ILE B 1 318 ? 16.844 5.328 1.716 1 47.16 318 ILE B N 1
ATOM 5089 C CA . ILE B 1 318 ? 16.922 6.469 0.806 1 47.16 318 ILE B CA 1
ATOM 5090 C C . ILE B 1 318 ? 17.25 7.734 1.589 1 47.16 318 ILE B C 1
ATOM 5092 O O . ILE B 1 318 ? 16.516 8.133 2.484 1 47.16 318 ILE B O 1
ATOM 5096 N N . PRO B 1 319 ? 18.438 8.133 1.536 1 45.06 319 PRO B N 1
ATOM 5097 C CA . PRO B 1 319 ? 18.734 9.383 2.244 1 45.06 319 PRO B CA 1
ATOM 5098 C C . PRO B 1 319 ? 17.766 10.508 1.892 1 45.06 319 PRO B C 1
ATOM 5100 O O . PRO B 1 319 ? 17.516 10.758 0.711 1 45.06 319 PRO B O 1
ATOM 5103 N N . ALA B 1 320 ? 16.844 10.688 2.645 1 51.62 320 ALA B N 1
ATOM 5104 C CA . ALA B 1 320 ? 16.141 11.945 2.428 1 51.62 320 ALA B CA 1
ATOM 5105 C C . ALA B 1 320 ? 17.094 13.07 2.061 1 51.62 320 ALA B C 1
ATOM 5107 O O . ALA B 1 320 ? 18.25 13.086 2.518 1 51.62 320 ALA B O 1
ATOM 5108 N N . GLN B 1 321 ? 16.984 13.633 0.852 1 54.56 321 GLN B N 1
ATOM 5109 C CA . GLN B 1 321 ? 17.797 14.781 0.488 1 54.56 321 GLN B CA 1
ATOM 5110 C C . GLN B 1 321 ? 18 15.711 1.681 1 54.56 321 GLN B C 1
ATOM 5112 O O . GLN B 1 321 ? 17.031 16.234 2.246 1 54.56 321 GLN B O 1
ATOM 5117 N N . HIS B 1 322 ? 19.109 15.578 2.299 1 63.53 322 HIS B N 1
ATOM 5118 C CA . HIS B 1 322 ? 19.469 16.5 3.369 1 63.53 322 HIS B CA 1
ATOM 5119 C C . HIS B 1 322 ? 19.453 17.938 2.879 1 63.53 322 HIS B C 1
ATOM 5121 O O . HIS B 1 322 ? 20.109 18.281 1.885 1 63.53 322 HIS B O 1
ATOM 5127 N N . ARG B 1 323 ? 18.484 18.625 3.318 1 67.88 323 ARG B N 1
ATOM 5128 C CA . ARG B 1 323 ? 18.562 20.047 3.043 1 67.88 323 ARG B CA 1
ATOM 5129 C C . ARG B 1 323 ? 19.594 20.734 3.93 1 67.88 323 ARG B C 1
ATOM 5131 O O . ARG B 1 323 ? 19.859 20.281 5.047 1 67.88 323 ARG B O 1
ATOM 5138 N N . ARG B 1 324 ? 20.203 21.781 3.5 1 72.94 324 ARG B N 1
ATOM 5139 C CA . ARG B 1 324 ? 21.203 22.547 4.227 1 72.94 324 ARG B CA 1
ATOM 5140 C C . ARG B 1 324 ? 20.672 23 5.578 1 72.94 324 ARG B C 1
ATOM 5142 O O . ARG B 1 324 ? 21.438 23.125 6.543 1 72.94 324 ARG B O 1
ATOM 5149 N N . THR B 1 325 ? 19.312 23.156 5.703 1 75.88 325 THR B N 1
ATOM 5150 C CA . THR B 1 325 ? 18.719 23.703 6.914 1 75.88 325 THR B CA 1
ATOM 5151 C C . THR B 1 325 ? 18.391 22.609 7.914 1 75.88 325 THR B C 1
ATOM 5153 O O . THR B 1 325 ? 18.047 22.891 9.062 1 75.88 325 THR B O 1
ATOM 5156 N N . ASP B 1 326 ? 18.547 21.359 7.469 1 76.25 326 ASP B N 1
ATOM 5157 C CA . ASP B 1 326 ? 18.219 20.25 8.352 1 76.25 326 ASP B CA 1
ATOM 5158 C C . ASP B 1 326 ? 19.141 20.219 9.562 1 76.25 326 ASP B C 1
ATOM 5160 O O . ASP B 1 326 ? 18.766 19.719 10.625 1 76.25 326 ASP B O 1
ATOM 5164 N N . GLY B 1 327 ? 20.25 20.828 9.375 1 75.12 327 GLY B N 1
ATOM 5165 C CA . GLY B 1 327 ? 21.219 20.797 10.477 1 75.12 327 GLY B CA 1
ATOM 5166 C C . GLY B 1 327 ? 21.031 21.938 11.461 1 75.12 327 GLY B C 1
ATOM 5167 O O . GLY B 1 327 ? 21.641 21.953 12.531 1 75.12 327 GLY B O 1
ATOM 5168 N N . LEU B 1 328 ? 20.047 22.797 11.117 1 84.44 328 LEU B N 1
ATOM 5169 C CA . LEU B 1 328 ? 19.859 23.953 11.977 1 84.44 328 LEU B CA 1
ATOM 5170 C C . LEU B 1 328 ? 18.969 23.609 13.172 1 84.44 328 LEU B C 1
ATOM 5172 O O . LEU B 1 328 ? 18.047 22.812 13.047 1 84.44 328 LEU B O 1
ATOM 5176 N N . HIS B 1 329 ? 19.422 24.281 14.273 1 85.81 329 HIS B N 1
ATOM 5177 C CA . HIS B 1 329 ? 18.547 24.219 15.43 1 85.81 329 HIS B CA 1
ATOM 5178 C C . HIS B 1 329 ? 17.172 24.781 15.102 1 85.81 329 HIS B C 1
ATOM 5180 O O . HIS B 1 329 ? 17.047 25.719 14.297 1 85.81 329 HIS B O 1
ATOM 5186 N N . PRO B 1 330 ? 16.172 24.281 15.68 1 85.62 330 PRO B N 1
ATOM 5187 C CA . PRO B 1 330 ? 14.797 24.703 15.383 1 85.62 330 PRO B CA 1
ATOM 5188 C C . PRO B 1 330 ? 14.609 26.219 15.469 1 85.62 330 PRO B C 1
ATOM 5190 O O . PRO B 1 330 ? 13.938 26.812 14.625 1 85.62 330 PRO B O 1
ATOM 5193 N N . ASP B 1 331 ? 15.273 26.75 16.391 1 89.88 331 ASP B N 1
ATOM 5194 C CA . ASP B 1 331 ? 15.164 28.203 16.547 1 89.88 331 ASP B CA 1
ATOM 5195 C C . ASP B 1 331 ? 15.82 28.938 15.375 1 89.88 331 ASP B C 1
ATOM 5197 O O . ASP B 1 331 ? 15.305 29.938 14.891 1 89.88 331 ASP B O 1
ATOM 5201 N N . ALA B 1 332 ? 16.906 28.328 14.977 1 90.06 332 ALA B N 1
ATOM 5202 C CA . ALA B 1 332 ? 17.609 28.922 13.836 1 90.06 332 ALA B CA 1
ATOM 5203 C C . ALA B 1 332 ? 16.781 28.797 12.562 1 90.06 332 ALA B C 1
ATOM 5205 O O . ALA B 1 332 ? 16.734 29.719 11.75 1 90.06 332 ALA B O 1
ATOM 5206 N N . ARG B 1 333 ? 16.156 27.75 12.453 1 88.75 333 ARG B N 1
ATOM 5207 C CA . ARG B 1 333 ? 15.289 27.531 11.289 1 88.75 333 ARG B CA 1
ATOM 5208 C C . ARG B 1 333 ? 14.117 28.5 11.289 1 88.75 333 ARG B C 1
ATOM 5210 O O . ARG B 1 333 ? 13.766 29.062 10.242 1 88.75 333 ARG B O 1
ATOM 5217 N N . ARG B 1 334 ? 13.531 28.656 12.383 1 90.19 334 ARG B N 1
ATOM 5218 C CA . ARG B 1 334 ? 12.422 29.609 12.523 1 90.19 334 ARG B CA 1
ATOM 5219 C C . ARG B 1 334 ? 12.859 31.016 12.164 1 90.19 334 ARG B C 1
ATOM 5221 O O . ARG B 1 334 ? 12.133 31.75 11.484 1 90.19 334 ARG B O 1
ATOM 5228 N N . LEU B 1 335 ? 14 31.344 12.656 1 90.69 335 LEU B N 1
ATOM 5229 C CA . LEU B 1 335 ? 14.547 32.656 12.375 1 90.69 335 LEU B CA 1
ATOM 5230 C C . LEU B 1 335 ? 14.82 32.812 10.883 1 90.69 335 LEU B C 1
ATOM 5232 O O . LEU B 1 335 ? 14.492 33.875 10.297 1 90.69 335 LEU B O 1
ATOM 5236 N N . HIS B 1 336 ? 15.367 31.828 10.336 1 89.44 336 HIS B N 1
ATOM 5237 C CA . HIS B 1 336 ? 15.648 31.844 8.906 1 89.44 336 HIS B CA 1
ATOM 5238 C C . HIS B 1 336 ? 14.367 32 8.094 1 89.44 336 HIS B C 1
ATOM 5240 O O . HIS B 1 336 ? 14.328 32.75 7.109 1 89.44 336 HIS B O 1
ATOM 5246 N N . ASP B 1 337 ? 13.375 31.359 8.5 1 88.44 337 ASP B N 1
ATOM 5247 C CA . ASP B 1 337 ? 12.078 31.438 7.832 1 88.44 337 ASP B CA 1
ATOM 5248 C C . ASP B 1 337 ? 11.531 32.875 7.863 1 88.44 337 ASP B C 1
ATOM 5250 O O . ASP B 1 337 ? 10.922 33.312 6.895 1 88.44 337 ASP B O 1
ATOM 5254 N N . ALA B 1 338 ? 11.664 33.469 8.984 1 88.06 338 ALA B N 1
ATOM 5255 C CA . ALA B 1 338 ? 11.195 34.844 9.141 1 88.06 338 ALA B CA 1
ATOM 5256 C C . ALA B 1 338 ? 11.914 35.781 8.18 1 88.06 338 ALA B C 1
ATOM 5258 O O . ALA B 1 338 ? 11.344 36.781 7.727 1 88.06 338 ALA B O 1
ATOM 5259 N N . LEU B 1 339 ? 13.125 35.406 7.82 1 87.44 339 LEU B N 1
ATOM 5260 C CA . LEU B 1 339 ? 13.938 36.25 6.941 1 87.44 339 LEU B CA 1
ATOM 5261 C C . LEU B 1 339 ? 13.562 36.031 5.48 1 87.44 339 LEU B C 1
ATOM 5263 O O . LEU B 1 339 ? 13.734 36.906 4.648 1 87.44 339 LEU B O 1
ATOM 5267 N N . THR B 1 340 ? 13.094 34.844 5.164 1 78.62 340 THR B N 1
ATOM 5268 C CA . THR B 1 340 ? 12.742 34.562 3.781 1 78.62 340 THR B CA 1
ATOM 5269 C C . THR B 1 340 ? 11.484 35.312 3.361 1 78.62 340 THR B C 1
ATOM 5271 O O . THR B 1 340 ? 11.258 35.531 2.172 1 78.62 340 THR B O 1
ATOM 5274 N N . GLY B 1 341 ? 10.711 35.844 4.277 1 71.69 341 GLY B N 1
ATOM 5275 C CA . GLY B 1 341 ? 9.477 36.531 3.965 1 71.69 341 GLY B CA 1
ATOM 5276 C C . GLY B 1 341 ? 9.648 38.062 3.869 1 71.69 341 GLY B C 1
ATOM 5277 O O . GLY B 1 341 ? 8.688 38.781 3.604 1 71.69 341 GLY B O 1
ATOM 5278 N N . THR B 1 342 ? 10.93 38.438 4.133 1 76.56 342 THR B N 1
ATOM 5279 C CA . THR B 1 342 ? 11.156 39.875 4.152 1 76.56 342 THR B CA 1
ATOM 5280 C C . THR B 1 342 ? 12.453 40.219 3.438 1 76.56 342 THR B C 1
ATOM 5282 O O . THR B 1 342 ? 13.391 39.438 3.406 1 76.56 342 THR B O 1
ATOM 5285 N N . ASP B 1 343 ? 12.523 41.375 2.779 1 79.5 343 ASP B N 1
ATOM 5286 C CA . ASP B 1 343 ? 13.742 41.812 2.102 1 79.5 343 ASP B CA 1
ATOM 5287 C C . ASP B 1 343 ? 14.859 42.094 3.104 1 79.5 343 ASP B C 1
ATOM 5289 O O . ASP B 1 343 ? 15.977 41.594 2.945 1 79.5 343 ASP B O 1
ATOM 5293 N N . CYS B 1 344 ? 14.617 42.844 4.133 1 87.88 344 CYS B N 1
ATOM 5294 C CA . CYS B 1 344 ? 15.547 43.188 5.199 1 87.88 344 CYS B CA 1
ATOM 5295 C C . CYS B 1 344 ? 14.805 43.469 6.504 1 87.88 344 CYS B C 1
ATOM 5297 O O . CYS B 1 344 ? 13.688 43.969 6.492 1 87.88 344 CYS B O 1
ATOM 5299 N N . ALA B 1 345 ? 15.312 43 7.578 1 91.75 345 ALA B N 1
ATOM 5300 C CA . ALA B 1 345 ? 14.633 43.188 8.852 1 91.75 345 ALA B CA 1
ATOM 5301 C C . ALA B 1 345 ? 15.641 43.375 9.984 1 91.75 345 ALA B C 1
ATOM 5303 O O . ALA B 1 345 ? 16.75 42.844 9.938 1 91.75 345 ALA B O 1
ATOM 5304 N N . SER B 1 346 ? 15.266 44.156 10.945 1 92.38 346 SER B N 1
ATOM 5305 C CA . SER B 1 346 ? 16.078 44.312 12.148 1 92.38 346 SER B CA 1
ATOM 5306 C C . SER B 1 346 ? 15.906 43.125 13.078 1 92.38 346 SER B C 1
ATOM 5308 O O . SER B 1 346 ? 14.969 42.344 12.93 1 92.38 346 SER B O 1
ATOM 5310 N N . ALA B 1 347 ? 16.859 42.969 13.984 1 92.06 347 ALA B N 1
ATOM 5311 C CA . ALA B 1 347 ? 16.781 41.906 14.969 1 92.06 347 ALA B CA 1
ATOM 5312 C C . ALA B 1 347 ? 15.477 42 15.766 1 92.06 347 ALA B C 1
ATOM 5314 O O . ALA B 1 347 ? 14.867 40.969 16.078 1 92.06 347 ALA B O 1
ATOM 5315 N N . ASP B 1 348 ? 15.109 43.219 16.078 1 92 348 ASP B N 1
ATOM 5316 C CA . ASP B 1 348 ? 13.867 43.438 16.828 1 92 348 ASP B CA 1
ATOM 5317 C C . ASP B 1 348 ? 12.656 42.969 16.031 1 92 348 ASP B C 1
ATOM 5319 O O . ASP B 1 348 ? 11.758 42.312 16.562 1 92 348 ASP B O 1
ATOM 5323 N N . GLU B 1 349 ? 12.664 43.312 14.805 1 91.62 349 GLU B N 1
ATOM 5324 C CA . GLU B 1 349 ? 11.57 42.906 13.93 1 91.62 349 GLU B CA 1
ATOM 5325 C C . GLU B 1 349 ? 11.523 41.375 13.766 1 91.62 349 GLU B C 1
ATOM 5327 O O . GLU B 1 349 ? 10.445 40.781 13.789 1 91.62 349 GLU B O 1
ATOM 5332 N N . LEU B 1 350 ? 12.656 40.781 13.625 1 91.88 350 LEU B N 1
ATOM 5333 C CA . LEU B 1 350 ? 12.758 39.344 13.461 1 91.88 350 LEU B CA 1
ATOM 5334 C C . LEU B 1 350 ? 12.289 38.625 14.727 1 91.88 350 LEU B C 1
ATOM 5336 O O . LEU B 1 350 ? 11.656 37.562 14.641 1 91.88 350 LEU B O 1
ATOM 5340 N N . ALA B 1 351 ? 12.648 39.156 15.867 1 92.06 351 ALA B N 1
ATOM 5341 C CA . ALA B 1 351 ? 12.211 38.594 17.141 1 92.06 351 ALA B CA 1
ATOM 5342 C C . ALA B 1 351 ? 10.688 38.594 17.234 1 92.06 351 ALA B C 1
ATOM 5344 O O . ALA B 1 351 ? 10.078 37.594 17.578 1 92.06 351 ALA B O 1
ATOM 5345 N N . ARG B 1 352 ? 10.07 39.625 16.875 1 91.88 352 ARG B N 1
ATOM 5346 C CA . ARG B 1 352 ? 8.617 39.75 16.938 1 91.88 352 ARG B CA 1
ATOM 5347 C C . ARG B 1 352 ? 7.953 38.812 15.945 1 91.88 352 ARG B C 1
ATOM 5349 O O . ARG B 1 352 ? 6.961 38.156 16.266 1 91.88 352 ARG B O 1
ATOM 5356 N N . ASP B 1 353 ? 8.516 38.719 14.766 1 90.56 353 ASP B N 1
ATOM 5357 C CA . ASP B 1 353 ? 7.926 37.875 13.719 1 90.56 353 ASP B CA 1
ATOM 5358 C C . ASP B 1 353 ? 8.062 36.406 14.055 1 90.56 353 ASP B C 1
ATOM 5360 O O . ASP B 1 353 ? 7.113 35.625 13.898 1 90.56 353 ASP B O 1
ATOM 5364 N N . SER B 1 354 ? 9.195 35.969 14.555 1 90.31 354 SER B N 1
ATOM 5365 C CA . SER B 1 354 ? 9.484 34.562 14.812 1 90.31 354 SER B CA 1
ATOM 5366 C C . SER B 1 354 ? 8.969 34.156 16.188 1 90.31 354 SER B C 1
ATOM 5368 O O . SER B 1 354 ? 8.867 32.969 16.469 1 90.31 354 SER B O 1
ATOM 5370 N N . GLY B 1 355 ? 8.797 35.125 17.094 1 87.75 355 GLY B N 1
ATOM 5371 C CA . GLY B 1 355 ? 8.391 34.844 18.469 1 87.75 355 GLY B CA 1
ATOM 5372 C C . GLY B 1 355 ? 9.547 34.406 19.359 1 87.75 355 GLY B C 1
ATOM 5373 O O . GLY B 1 355 ? 9.336 34 20.484 1 87.75 355 GLY B O 1
ATOM 5374 N N . LEU B 1 356 ? 10.781 34.594 18.844 1 90.62 356 LEU B N 1
ATOM 5375 C CA . LEU B 1 356 ? 11.969 34.25 19.625 1 90.62 356 LEU B CA 1
ATOM 5376 C C . LEU B 1 356 ? 12.414 35.438 20.469 1 90.62 356 LEU B C 1
ATOM 5378 O O . LEU B 1 356 ? 12.234 36.594 20.062 1 90.62 356 LEU B O 1
ATOM 5382 N N . PRO B 1 357 ? 13.023 35.094 21.594 1 90.12 357 PRO B N 1
ATOM 5383 C CA . PRO B 1 357 ? 13.586 36.188 22.375 1 90.12 357 PRO B CA 1
ATOM 5384 C C . PRO B 1 357 ? 14.656 36.969 21.609 1 90.12 357 PRO B C 1
ATOM 5386 O O . PRO B 1 357 ? 15.445 36.375 20.875 1 90.12 357 PRO B O 1
ATOM 5389 N N . LEU B 1 358 ? 14.641 38.281 21.875 1 92.25 358 LEU B N 1
ATOM 5390 C CA . LEU B 1 358 ? 15.586 39.156 21.172 1 92.25 358 LEU B CA 1
ATOM 5391 C C . LEU B 1 358 ? 17.016 38.688 21.391 1 92.25 358 LEU B C 1
ATOM 5393 O O . LEU B 1 358 ? 17.828 38.688 20.469 1 92.25 358 LEU B O 1
ATOM 5397 N N . GLY B 1 359 ? 17.25 38.312 22.656 1 91.44 359 GLY B N 1
ATOM 5398 C CA . GLY B 1 359 ? 18.594 37.812 22.953 1 91.44 359 GLY B CA 1
ATOM 5399 C C . GLY B 1 359 ? 18.984 36.625 22.109 1 91.44 359 GLY B C 1
ATOM 5400 O O . GLY B 1 359 ? 20.109 36.531 21.625 1 91.44 359 GLY B O 1
ATOM 5401 N N . LYS B 1 360 ? 18.078 35.75 21.953 1 92.19 360 LYS B N 1
ATOM 5402 C CA . LYS B 1 360 ? 18.312 34.562 21.156 1 92.19 360 LYS B CA 1
ATOM 5403 C C . LYS B 1 360 ? 18.484 34.906 19.688 1 92.19 360 LYS B C 1
ATOM 5405 O O . LYS B 1 360 ? 19.359 34.375 19.016 1 92.19 360 LYS B O 1
ATOM 5410 N N . VAL B 1 361 ? 17.734 35.812 19.141 1 92.81 361 VAL B N 1
ATOM 5411 C CA . VAL B 1 361 ? 17.812 36.25 17.75 1 92.81 361 VAL B CA 1
ATOM 5412 C C . VAL B 1 361 ? 19.188 36.875 17.484 1 92.81 361 VAL B C 1
ATOM 5414 O O . VAL B 1 361 ? 19.844 36.531 16.5 1 92.81 361 VAL B O 1
ATOM 5417 N N . ARG B 1 362 ? 19.609 37.625 18.391 1 93.44 362 ARG B N 1
ATOM 5418 C CA . ARG B 1 362 ? 20.891 38.312 18.234 1 93.44 362 ARG B CA 1
ATOM 5419 C C . ARG B 1 362 ? 22.047 37.312 18.281 1 93.44 362 ARG B C 1
ATOM 5421 O O . ARG B 1 362 ? 23.078 37.531 17.625 1 93.44 362 ARG B O 1
ATOM 5428 N N . ALA B 1 363 ? 21.766 36.281 19 1 92.81 363 ALA B N 1
ATOM 5429 C CA . ALA B 1 363 ? 22.797 35.25 19.109 1 92.81 363 ALA B CA 1
ATOM 5430 C C . ALA B 1 363 ? 22.828 34.375 17.875 1 92.81 363 ALA B C 1
ATOM 5432 O O . ALA B 1 363 ? 23.891 33.906 17.453 1 92.81 363 ALA B O 1
ATOM 5433 N N . LEU B 1 364 ? 21.719 34.156 17.297 1 93.12 364 LEU B N 1
ATOM 5434 C 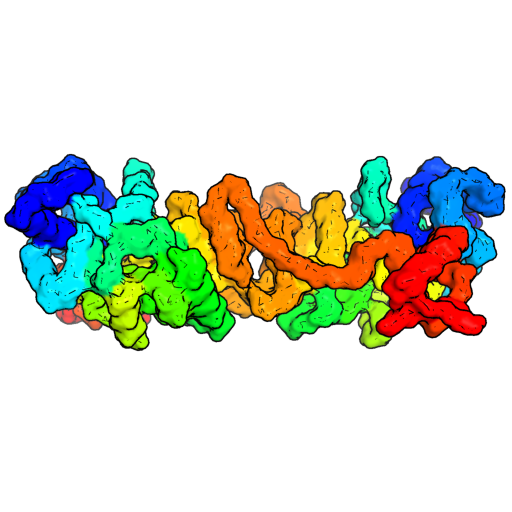CA . LEU B 1 364 ? 21.578 33.219 16.203 1 93.12 364 LEU B CA 1
ATOM 5435 C C . LEU B 1 364 ? 21.969 33.844 14.875 1 93.12 364 LEU B C 1
ATOM 5437 O O . LEU B 1 364 ? 22.438 33.156 13.969 1 93.12 364 LEU B O 1
ATOM 5441 N N . LEU B 1 365 ? 21.844 35.125 14.727 1 92.69 365 LEU B N 1
ATOM 5442 C CA . LEU B 1 365 ? 22.031 35.781 13.445 1 92.69 365 LEU B CA 1
ATOM 5443 C C . LEU B 1 365 ? 23.484 35.656 12.977 1 92.69 365 LEU B C 1
ATOM 5445 O O . LEU B 1 365 ? 23.734 35.281 11.836 1 92.69 365 LEU B O 1
ATOM 5449 N N . PRO B 1 366 ? 24.422 35.906 13.867 1 90.62 366 PRO B N 1
ATOM 5450 C CA . PRO B 1 366 ? 25.812 35.719 13.453 1 90.62 366 PRO B CA 1
ATOM 5451 C C . PRO B 1 366 ? 26.125 34.25 13.055 1 90.62 366 PRO B C 1
ATOM 5453 O O . PRO B 1 366 ? 26.891 34.031 12.117 1 90.62 366 PRO B O 1
ATOM 5456 N N . GLU B 1 367 ? 25.516 33.438 13.773 1 90.38 367 GLU B N 1
ATOM 5457 C CA . GLU B 1 367 ? 25.719 32.031 13.453 1 90.38 367 GLU B CA 1
ATOM 5458 C C . GLU B 1 367 ? 25.172 31.688 12.062 1 90.38 367 GLU B C 1
ATOM 5460 O O . GLU B 1 367 ? 25.828 30.969 11.297 1 90.38 367 GLU B O 1
ATOM 5465 N N . LEU B 1 368 ? 24.016 32.125 11.805 1 92.25 368 LEU B N 1
ATOM 5466 C CA . LEU B 1 368 ? 23.391 31.906 10.508 1 92.25 368 LEU B CA 1
ATOM 5467 C C . LEU B 1 368 ? 24.188 32.594 9.398 1 92.25 368 LEU B C 1
ATOM 5469 O O . LEU B 1 368 ? 24.266 32.094 8.281 1 92.25 368 LEU B O 1
ATOM 5473 N N . GLU B 1 369 ? 24.781 33.688 9.703 1 90.69 369 GLU B N 1
ATOM 5474 C CA . GLU B 1 369 ? 25.625 34.406 8.734 1 90.69 369 GLU B CA 1
ATOM 5475 C C . GLU B 1 369 ? 26.875 33.594 8.398 1 90.69 369 GLU B C 1
ATOM 5477 O O . GLU B 1 369 ? 27.234 33.469 7.223 1 90.69 369 GLU B O 1
ATOM 5482 N N . LEU B 1 370 ? 27.453 33.125 9.453 1 90.06 370 LEU B N 1
ATOM 5483 C CA . LEU B 1 370 ? 28.656 32.344 9.273 1 90.06 370 LEU B CA 1
ATOM 5484 C C . LEU B 1 370 ? 28.375 31.094 8.438 1 90.06 370 LEU B C 1
ATOM 5486 O O . LEU B 1 370 ? 29.219 30.656 7.652 1 90.06 370 LEU B O 1
ATOM 5490 N N . ALA B 1 371 ? 27.219 30.609 8.695 1 89.62 371 ALA B N 1
ATOM 5491 C CA . ALA B 1 371 ? 26.828 29.406 7.969 1 89.62 371 ALA B CA 1
ATOM 5492 C C . ALA B 1 371 ? 26.344 29.75 6.562 1 89.62 371 ALA B C 1
ATOM 5494 O O . ALA B 1 371 ? 26.062 28.844 5.766 1 89.62 371 ALA B O 1
ATOM 5495 N N . GLY B 1 372 ? 26.188 31.016 6.262 1 88.12 372 GLY B N 1
ATOM 5496 C CA . GLY B 1 372 ? 25.906 31.469 4.91 1 88.12 372 GLY B CA 1
ATOM 5497 C C . GLY B 1 372 ? 24.422 31.562 4.625 1 88.12 372 GLY B C 1
ATOM 5498 O O . GLY B 1 372 ? 24 31.672 3.465 1 88.12 372 GLY B O 1
ATOM 5499 N N . PHE B 1 373 ? 23.547 31.547 5.676 1 90.44 373 PHE B N 1
ATOM 5500 C CA . PHE B 1 373 ? 22.094 31.562 5.465 1 90.44 373 PHE B CA 1
ATOM 5501 C C . PHE B 1 373 ? 21.562 33 5.434 1 90.44 373 PHE B C 1
ATOM 5503 O O . PHE B 1 373 ? 20.516 33.25 4.844 1 90.44 373 PHE B O 1
ATOM 5510 N N . VAL B 1 374 ? 22.312 33.906 6.137 1 91.44 374 VAL B N 1
ATOM 5511 C CA . VAL B 1 374 ? 21.828 35.281 6.25 1 91.44 374 VAL B CA 1
ATOM 5512 C C . VAL B 1 374 ? 22.984 36.25 6.027 1 91.44 374 VAL B C 1
ATOM 5514 O O . VAL B 1 374 ? 24.156 35.875 6.191 1 91.44 374 VAL B O 1
ATOM 5517 N N . THR B 1 375 ? 22.734 37.375 5.469 1 91.44 375 THR B N 1
ATOM 5518 C CA . THR B 1 375 ? 23.703 38.438 5.266 1 91.44 375 THR B CA 1
ATOM 5519 C C . THR B 1 375 ? 23.25 39.719 5.922 1 91.44 375 THR B C 1
ATOM 5521 O O . THR B 1 375 ? 22.047 40 5.973 1 91.44 375 THR B O 1
ATOM 5524 N N . ARG B 1 376 ? 24.219 40.438 6.438 1 89.75 376 ARG B N 1
ATOM 5525 C CA . ARG B 1 376 ? 23.922 41.75 7.066 1 89.75 376 ARG B CA 1
ATOM 5526 C C . ARG B 1 376 ? 24.234 42.906 6.121 1 89.75 376 ARG B C 1
ATOM 5528 O O . ARG B 1 376 ? 25.281 42.906 5.465 1 89.75 376 ARG B O 1
ATOM 5535 N N . SER B 1 377 ? 23.25 43.75 5.953 1 86.44 377 SER B N 1
ATOM 5536 C CA . SER B 1 377 ? 23.438 44.969 5.191 1 86.44 377 SER B CA 1
ATOM 5537 C C . SER B 1 377 ? 23.094 46.219 6.031 1 86.44 377 SER B C 1
ATOM 5539 O O . SER B 1 377 ? 22.797 46.094 7.219 1 86.44 377 SER B O 1
ATOM 5541 N N . GLU B 1 378 ? 23.203 47.406 5.465 1 83.81 378 GLU B N 1
ATOM 5542 C CA . GLU B 1 378 ? 22.906 48.656 6.164 1 83.81 378 GLU B CA 1
ATOM 5543 C C . GLU B 1 378 ? 21.438 48.688 6.598 1 83.81 378 GLU B C 1
ATOM 5545 O O . GLU B 1 378 ? 21.109 49.25 7.652 1 83.81 378 GLU B O 1
ATOM 5550 N N . GLY B 1 379 ? 20.656 47.969 5.906 1 82.94 379 GLY B N 1
ATOM 5551 C CA . GLY B 1 379 ? 19.219 47.969 6.164 1 82.94 379 GLY B CA 1
ATOM 5552 C C . GLY B 1 379 ? 18.781 46.875 7.125 1 82.94 379 GLY B C 1
ATOM 5553 O O . GLY B 1 379 ? 17.625 46.875 7.555 1 82.94 379 GLY B O 1
ATOM 5554 N N . GLY B 1 380 ? 19.719 46.031 7.473 1 89.19 380 GLY B N 1
ATOM 5555 C CA . GLY B 1 380 ? 19.359 44.938 8.375 1 89.19 380 GLY B CA 1
ATOM 5556 C C . GLY B 1 380 ? 19.812 43.562 7.875 1 89.19 380 GLY B C 1
ATOM 5557 O O . GLY B 1 380 ? 20.859 43.469 7.227 1 89.19 380 GLY B O 1
ATOM 5558 N N . TRP B 1 381 ? 19.156 42.594 8.289 1 90.25 381 TRP B N 1
ATOM 5559 C CA . TRP B 1 381 ? 19.5 41.219 7.957 1 90.25 381 TRP B CA 1
ATOM 5560 C C . TRP B 1 381 ? 18.625 40.688 6.824 1 90.25 381 TRP B C 1
ATOM 5562 O O . TRP B 1 381 ? 17.438 41.031 6.75 1 90.25 381 TRP B O 1
ATOM 5572 N N . SER B 1 382 ? 19.172 39.938 5.887 1 88.75 382 SER B N 1
ATOM 5573 C CA . SER B 1 382 ? 18.438 39.312 4.789 1 88.75 382 SER B CA 1
ATOM 5574 C C . SER B 1 382 ? 18.875 37.875 4.566 1 88.75 382 SER B C 1
ATOM 5576 O O . SER B 1 382 ? 20 37.5 4.922 1 88.75 382 SER B O 1
ATOM 5578 N N . ALA B 1 383 ? 17.984 37.094 4.102 1 88.25 383 ALA B N 1
ATOM 5579 C CA . ALA B 1 383 ? 18.328 35.688 3.785 1 88.25 383 ALA B CA 1
ATOM 5580 C C . ALA B 1 383 ? 19.203 35.625 2.531 1 88.25 383 ALA B C 1
ATOM 5582 O O . ALA B 1 383 ? 18.984 36.375 1.575 1 88.25 383 ALA B O 1
ATOM 5583 N N . THR B 1 384 ? 20.25 34.719 2.627 1 82.06 384 THR B N 1
ATOM 5584 C CA . THR B 1 384 ? 21.094 34.531 1.459 1 82.06 384 THR B CA 1
ATOM 5585 C C . THR B 1 384 ? 20.438 33.625 0.443 1 82.06 384 THR B C 1
ATOM 5587 O O . THR B 1 384 ? 19.781 32.625 0.817 1 82.06 384 THR B O 1
ATOM 5590 N N . GLU B 1 385 ? 20.391 34 -0.838 1 66.94 385 GLU B N 1
ATOM 5591 C CA . GLU B 1 385 ? 19.844 33.188 -1.926 1 66.94 385 GLU B CA 1
ATOM 5592 C C . GLU B 1 385 ? 20.609 31.875 -2.066 1 66.94 385 GLU B C 1
ATOM 5594 O O . GLU B 1 385 ? 21.828 31.828 -1.834 1 66.94 385 GLU B O 1
#

pLDDT: mean 92.71, std 10.31, range [41.56, 98.94]

Nearest PDB structures (foldseek):
  3maj-assembly1_A-2  TM=7.076E-01  e=1.604E-23  Rhodopseudomonas palustris
  3uqz-assembly1_A  TM=8.624E-01  e=4.816E-18  Streptococcus pneumoniae
  4ljk-assembly1_H  TM=9.114E-01  e=2.627E-14  Helicobacter pylori 26695
  1wek-assembly1_C  TM=7.134E-01  e=1.322E-04  Thermus thermophilus
  1wek-assembly1_F  TM=6.831E-01  e=5.597E-04  Thermus thermophilus

Radius of gyration: 34.45 Å; Cα contacts (8 Å, |Δi|>4): 1643; chains: 2; bounding box: 58×103×70 Å

Secondary structure (DSSP, 8-state):
-HHHHHS-HHHHHHHHHHHHHHHHHS-TT-HHHHHHHHHH-HHHHHHHHHTT-S-HHHHHHHTTTTTT--HHHHHHHHHHTT-EEE-TTSTTS-HHHHHHHHHHHHTT-TT----S-EEEEESS-HHHHTTSEEEEE--SS--HHHHHHHHHHHHHHHHTTPEEEE---TTHHHHHHHHHHHTT--EEEEESS-TTS-SSGGGHHHHHHHHHHSEEEESSPTTPPP-HHHHHHHHHHHHHH-SSEEE-S--SS-HHHHHHHHHHHTT--EEE----TT-GGGHHHHHHHHHTSSEE-SSHHHHHHHHSPTTS-----------GGGGS-HHHHHHHHHHHT-SSB-HHHHHHHHT--HHHHHHHHHHHHHTTSEEEETTEEEE--/-HHHHHS-HHHHHHHHHHHHHHHHHS-TT-HHHHHHHHHH-HHHHHHHHHTT-S-HHHHHHHTTTTTT--HHHHHHHHHHTT-EEE-TTSTTS-HHHHHHHHHHHHTT-TT----S-EEEEESS-HHHHTTSEEEEE--SS--HHHHHHHHHHHHHHHHTTPEEEE---TTHHHHHHHHHHHTT--EEEEESS-TTS-SSGGGHHHHHHHHHHSEEEESSPTTPPP-HHHHHHHHHHHHHH-SSEEE-S--SS-HHHHHHHHHHHTT--EEE----TT-GGGHHHHHHHHHTSSEE-SSHHHHHHHHSPTTS-----------GGGGS-HHHHHHHHHHHT-SSB-HHHHHHHHT--HHHHHHHHHHHHHTTSEEEETTEEEE--